Protein AF-0000000084738650 (afdb_homodimer)

Nearest PDB structures (foldseek):
  5vkt-assembly1_A  TM=9.548E-01  e=1.924E-40  Sorghum bicolor
  5z0c-assembly1_A-2  TM=9.640E-01  e=1.536E-39  Persicaria minor
  7cgu-assembly1_A  TM=9.334E-01  e=1.567E-38  Atropa belladonna
  8b27-assembly1_A  TM=9.429E-01  e=5.865E-33  Catharanthus roseus
  6z42-assembly1_D  TM=9.129E-01  e=6.484E-31  Halomonas elongata DSM 2581

pLDDT: mean 96.67, std 4.96, range [41.41, 98.94]

Sequence (696 aa):
MSEETFSAYVCHAKSQPLEKSEVNFCTWDENMVQMDIICCGVCGTDLHTIDEGWGPTEFPCVVGHEIIGKVTKVGSNVKKIKVGDRCGVGCQSASCHECDYCKKGMENLCSVHAVWSFNDRYENATKDKTYGGFAEKWRGPQDFVVKIPDNFSSEVAASFLCGGVTTFTPLKRYNVSKGDKVAVLGLGGLGHFGVQWAKAMGAEVIAFDVIPDKVEDAKKLGCDGYVLMQKEEEIEPHLNSFTHILATKIVNKCWPTYLNMLKKNGIFILCDIPEVPLSGLSAFTMAGKQLTIASSFIGSPSDIQECLDFASEHNVRTWVNTFPMEKINEAIQFVREAKPRYRAVVMNMSEETFSAYVCHAKSQPLEKSEVNFCTWDENMVQMDIICCGVCGTDLHTIDEGWGPTEFPCVVGHEIIGKVTKVGSNVKKIKVGDRCGVGCQSASCHECDYCKKGMENLCSVHAVWSFNDRYENATKDKTYGGFAEKWRGPQDFVVKIPDNFSSEVAASFLCGGVTTFTPLKRYNVSKGDKVAVLGLGGLGHFGVQWAKAMGAEVIAFDVIPDKVEDAKKLGCDGYVLMQKEEEIEPHLNSFTHILATKIVNKCWPTYLNMLKKNGIFILCDIPEVPLSGLSAFTMAGKQLTIASSFIGSPSDIQECLDFASEHNVRTWVNTFPMEKINEAIQFVREAKPRYRAVVMN

InterPro domains:
  IPR002328 Alcohol dehydrogenase, zinc-type, conserved site [PS00059] (64-78)
  IPR011032 GroES-like superfamily [SSF50129] (8-179)
  IPR013149 Alcohol dehydrogenase-like, C-terminal [PF00107] (189-312)
  IPR013154 Alcohol dehydrogenase-like, N-terminal [PF08240] (31-150)
  IPR029752 D-isomer specific 2-hydroxyacid dehydrogenase, NAD-binding domain conserved site 1 [PS00065] (182-209)
  IPR036291 NAD(P)-binding domain superfamily [SSF51735] (153-316)
  IPR047109 Cinnamyl alcohol dehydrogenase-like [PTHR42683] (13-346)
  IPR047109 Cinnamyl alcohol dehydrogenase-like [cd05283] (8-346)

Radius of gyration: 29.03 Å; Cα contacts (8 Å, |Δi|>4): 1743; chains: 2; bounding box: 56×96×61 Å

Foldseek 3Di:
DPPFKFWFFWQADAPDGTDIDIDGADDDDLQKWKWFWFWFWDDVVQNCQSHQLVHDFDPRKADTFLTWGATQDHGPPHDPDDGGFIKTAGQFFDADCPDPCNVVLFRLPHPPDGATQMSAFDPDPVRHGHHHHLTRMHMGGPQRMAGFDPVDDSQWLRLLRFLLLQLQVVCVVVQQAAPFEEEEEDPAQNRLNNLLNSVLRRYAYEYEDQDPVCQVVSVVSPHPYYAHPVDVVRLVVQFQPGQEYEYQDDDQVCQVSVLRNHHQQHEYEDSHDDSDDHDDHDPVSCVVSVYYYHYTRRGGSVSSNVSNVSCVVRVPTADEDEAASVCVSVQNVCVVVRPDSYIYMHGD/DPPFKFWFFWQADAPDGTDIDIDGADDDDLQKWKWFWFWFWDDVVQNCQSHVLVHDFDPRKADTFLTWGATQDHGPPHDPDDGGFIKTAGQFFDADCPDPCNVVLFRLPHPPDGATQMSAFDPDPVRHGHHHHLTRMHMGGPQRMAGFDPVDDSQWLRLLRFLLLQLQVVCVVVQQAAPFEEEEEDPAQNRLNNLLNSVLRRYAYEYEDQDDVCQVVSVVSPHPYYAHPVDVVRLVVQFQPGQEYEYQDDDQVCQVSVLRSHHQQHEYEDSHDDSDDHDDHDPVSCVVSVYYYHYTRRGGSVSSNVSNVSCVVRVPTADEDEAASVCVSVQNVCVVVRPDSYIYMHGD

Structure (mmCIF, N/CA/C/O backbone):
data_AF-0000000084738650-model_v1
#
loop_
_entity.id
_entity.type
_entity.pdbx_description
1 polymer 'NAD-and Zn-dependent alcohol dehydrogenase'
#
loop_
_atom_site.group_PDB
_atom_site.id
_atom_site.type_symbol
_atom_site.label_atom_id
_atom_site.label_alt_id
_atom_site.label_comp_id
_atom_site.label_asym_id
_atom_site.label_entity_id
_atom_site.label_seq_id
_atom_site.pdbx_PDB_ins_code
_atom_site.Cartn_x
_atom_site.Cartn_y
_atom_site.Cartn_z
_atom_site.occupancy
_atom_site.B_iso_or_equiv
_atom_site.auth_seq_id
_atom_site.auth_comp_id
_atom_site.auth_asym_id
_atom_site.auth_atom_id
_atom_site.pdbx_PDB_model_num
ATOM 1 N N . MET A 1 1 ? 4.781 47.75 21.375 1 41.91 1 MET A N 1
ATOM 2 C CA . MET A 1 1 ? 5.312 46.5 20.891 1 41.91 1 MET A CA 1
ATOM 3 C C . MET A 1 1 ? 6.074 46.688 19.578 1 41.91 1 MET A C 1
ATOM 5 O O . MET A 1 1 ? 5.605 47.406 18.688 1 41.91 1 MET A O 1
ATOM 9 N N . SER A 1 2 ? 7.336 46.531 19.516 1 50.53 2 SER A N 1
ATOM 10 C CA . SER A 1 2 ? 8.109 46.75 18.297 1 50.53 2 SER A CA 1
ATOM 11 C C . SER A 1 2 ? 7.48 46.031 17.109 1 50.53 2 SER A C 1
ATOM 13 O O . SER A 1 2 ? 6.809 45 17.281 1 50.53 2 SER A O 1
ATOM 15 N N . GLU A 1 3 ? 7.289 46.812 15.961 1 65.69 3 GLU A N 1
ATOM 16 C CA . GLU A 1 3 ? 6.629 46.406 14.711 1 65.69 3 GLU A CA 1
ATOM 17 C C . GLU A 1 3 ? 7.121 45.062 14.219 1 65.69 3 GLU A C 1
ATOM 19 O O . GLU A 1 3 ? 6.59 44.531 13.242 1 65.69 3 GLU A O 1
ATOM 24 N N . GLU A 1 4 ? 7.984 44.469 15.242 1 87.06 4 GLU A N 1
ATOM 25 C CA . GLU A 1 4 ? 8.57 43.219 14.734 1 87.06 4 GLU A CA 1
ATOM 26 C C . GLU A 1 4 ? 8.258 42.062 15.656 1 87.06 4 GLU A C 1
ATOM 28 O O . GLU A 1 4 ? 8.828 40.969 15.508 1 87.06 4 GLU A O 1
ATOM 33 N N . THR A 1 5 ? 7.367 42.281 16.688 1 94.62 5 THR A N 1
ATOM 34 C CA . THR A 1 5 ? 7 41.188 17.578 1 94.62 5 THR A CA 1
ATOM 35 C C . THR A 1 5 ? 5.484 41.031 17.641 1 94.62 5 THR A C 1
ATOM 37 O O . THR A 1 5 ? 4.742 41.906 17.188 1 94.62 5 THR A O 1
ATOM 40 N N . PHE A 1 6 ? 5.043 39.969 18.156 1 96.62 6 PHE A N 1
ATOM 41 C CA . PHE A 1 6 ? 3.635 39.688 18.406 1 96.62 6 PHE A CA 1
ATOM 42 C C . PHE A 1 6 ? 3.484 38.688 19.562 1 96.62 6 PHE A C 1
ATOM 44 O O . PHE A 1 6 ? 4.445 38 19.922 1 96.62 6 PHE A O 1
ATOM 51 N N . SER A 1 7 ? 2.268 38.656 20.109 1 97.81 7 SER A N 1
ATOM 52 C CA . SER A 1 7 ? 1.991 37.75 21.219 1 97.81 7 SER A CA 1
ATOM 53 C C . SER A 1 7 ? 1.687 36.344 20.719 1 97.81 7 SER A C 1
ATOM 55 O O . SER A 1 7 ? 0.981 36.188 19.719 1 97.81 7 SER A O 1
ATOM 57 N N . ALA A 1 8 ? 2.232 35.312 21.391 1 98.62 8 ALA A N 1
ATOM 58 C CA . ALA A 1 8 ? 1.995 33.906 21.094 1 98.62 8 ALA A CA 1
ATOM 59 C C . ALA A 1 8 ? 1.975 33.062 22.375 1 98.62 8 ALA A C 1
ATOM 61 O O . ALA A 1 8 ? 2.396 33.531 23.438 1 98.62 8 ALA A O 1
ATOM 62 N N . TYR A 1 9 ? 1.372 31.969 22.328 1 98.81 9 TYR A N 1
ATOM 63 C CA . TYR A 1 9 ? 1.448 30.984 23.391 1 98.81 9 TYR A CA 1
ATOM 64 C C . TYR A 1 9 ? 2.562 29.984 23.141 1 98.81 9 TYR A C 1
ATOM 66 O O . TYR A 1 9 ? 2.467 29.172 22.219 1 98.81 9 TYR A O 1
ATOM 74 N N . VAL A 1 10 ? 3.57 30.016 24 1 98.56 10 VAL A N 1
ATOM 75 C CA . VAL A 1 10 ? 4.84 29.344 23.75 1 98.56 10 VAL A CA 1
ATOM 76 C C . VAL A 1 10 ? 5 28.156 24.688 1 98.56 10 VAL A C 1
ATOM 78 O O . VAL A 1 10 ? 4.719 28.266 25.891 1 98.56 10 VAL A O 1
ATOM 81 N N . CYS A 1 11 ? 5.309 27.016 24.094 1 98.25 11 CYS A N 1
ATOM 82 C CA . CYS A 1 11 ? 5.777 25.875 24.891 1 98.25 11 CYS A CA 1
ATOM 83 C C . CYS A 1 11 ? 7.273 25.969 25.141 1 98.25 11 CYS A C 1
ATOM 85 O O . CYS A 1 11 ? 8.07 25.906 24.203 1 98.25 11 CYS A O 1
ATOM 87 N N . HIS A 1 12 ? 7.711 26.016 26.406 1 97.56 12 HIS A N 1
ATOM 88 C CA . HIS A 1 12 ? 9.102 26.312 26.719 1 97.56 12 HIS A CA 1
ATOM 89 C C . HIS A 1 12 ? 9.898 25.031 26.953 1 97.56 12 HIS A C 1
ATOM 91 O O . HIS A 1 12 ? 11.125 25.031 26.875 1 97.56 12 HIS A O 1
ATOM 97 N N . ALA A 1 13 ? 9.164 23.969 27.344 1 97.25 13 ALA A N 1
ATOM 98 C CA . ALA A 1 13 ? 9.797 22.688 27.609 1 97.25 13 ALA A CA 1
ATOM 99 C C . ALA A 1 13 ? 8.805 21.531 27.453 1 97.25 13 ALA A C 1
ATOM 101 O O . ALA A 1 13 ? 7.59 21.766 27.375 1 97.25 13 ALA A O 1
ATOM 102 N N . LYS A 1 14 ? 9.375 20.391 27.422 1 97 14 LYS A N 1
ATOM 103 C CA . LYS A 1 14 ? 8.586 19.188 27.172 1 97 14 LYS A CA 1
ATOM 104 C C . LYS A 1 14 ? 7.422 19.094 28.156 1 97 14 LYS A C 1
ATOM 106 O O . LYS A 1 14 ? 7.613 19.188 29.375 1 97 14 LYS A O 1
ATOM 111 N N . SER A 1 15 ? 6.258 18.953 27.656 1 96.44 15 SER A N 1
ATOM 112 C CA . SER A 1 15 ? 5.027 18.641 28.375 1 96.44 15 SER A CA 1
ATOM 113 C C . SER A 1 15 ? 4.66 19.75 29.344 1 96.44 15 SER A C 1
ATOM 115 O O . SER A 1 15 ? 3.928 19.531 30.312 1 96.44 15 SER A O 1
ATOM 117 N N . GLN A 1 16 ? 5.18 20.969 29.172 1 96.81 16 GLN A N 1
ATOM 118 C CA . GLN A 1 16 ? 4.824 22.125 30 1 96.81 16 GLN A CA 1
ATOM 119 C C . GLN A 1 16 ? 3.666 22.906 29.391 1 96.81 16 GLN A C 1
ATOM 121 O O . GLN A 1 16 ? 3.488 22.906 28.172 1 96.81 16 GLN A O 1
ATOM 126 N N . PRO A 1 17 ? 2.91 23.531 30.234 1 97.69 17 PRO A N 1
ATOM 127 C CA . PRO A 1 17 ? 1.842 24.375 29.703 1 97.69 17 PRO A CA 1
ATOM 128 C C . PRO A 1 17 ? 2.373 25.531 28.844 1 97.69 17 PRO A C 1
ATOM 130 O O . PRO A 1 17 ? 3.49 26 29.062 1 97.69 17 PRO A O 1
ATOM 133 N N . LEU A 1 18 ? 1.561 25.922 27.938 1 98.62 18 LEU A N 1
ATOM 134 C CA . LEU A 1 18 ? 1.932 27.062 27.109 1 98.62 18 LEU A CA 1
ATOM 135 C C . LEU A 1 18 ? 1.771 28.375 27.859 1 98.62 18 LEU A C 1
ATOM 137 O O . LEU A 1 18 ? 0.822 28.531 28.641 1 98.62 18 LEU A O 1
ATOM 141 N N . GLU A 1 19 ? 2.662 29.266 27.625 1 98.5 19 GLU A N 1
ATOM 142 C CA . GLU A 1 19 ? 2.639 30.578 28.266 1 98.5 19 GLU A CA 1
ATOM 143 C C . GLU A 1 19 ? 2.652 31.703 27.234 1 98.5 19 GLU A C 1
ATOM 145 O O . GLU A 1 19 ? 3.361 31.625 26.219 1 98.5 19 GLU A O 1
ATOM 150 N N . LYS A 1 20 ? 1.871 32.719 27.5 1 98.06 20 LYS A N 1
ATOM 151 C CA . LYS A 1 20 ? 1.857 33.875 26.609 1 98.06 20 LYS A CA 1
ATOM 152 C C . LYS A 1 20 ? 3.195 34.594 26.641 1 98.06 20 LYS A C 1
ATOM 154 O O . LYS A 1 20 ? 3.719 34.906 27.719 1 98.06 20 LYS A O 1
ATOM 159 N N . SER A 1 21 ? 3.748 34.812 25.531 1 97.12 21 SER A N 1
ATOM 160 C CA . SER A 1 21 ? 5.023 35.5 25.391 1 97.12 21 SER A CA 1
ATOM 161 C C . SER A 1 21 ? 5.09 36.281 24.078 1 97.12 21 SER A C 1
ATOM 163 O O . SER A 1 21 ? 4.312 36.031 23.156 1 97.12 21 SER A O 1
ATOM 165 N N . GLU A 1 22 ? 5.996 37.25 24.094 1 97.19 22 GLU A N 1
ATOM 166 C CA . GLU A 1 22 ? 6.273 37.969 22.844 1 97.19 22 GLU A CA 1
ATOM 167 C C . GLU A 1 22 ? 7.332 37.219 22.016 1 97.19 22 GLU A C 1
ATOM 169 O O . GLU A 1 22 ? 8.344 36.781 22.547 1 97.19 22 GLU A O 1
ATOM 174 N N . VAL A 1 23 ? 7.043 37.062 20.75 1 96.69 23 VAL A N 1
ATOM 175 C CA . VAL A 1 23 ? 8 36.438 19.859 1 96.69 23 VAL A CA 1
ATOM 176 C C . VAL A 1 23 ? 8.234 37.312 18.625 1 96.69 23 VAL A C 1
ATOM 178 O O . VAL A 1 23 ? 7.449 38.25 18.359 1 96.69 23 VAL A O 1
ATOM 181 N N . ASN A 1 24 ? 9.344 37.062 17.906 1 95.06 24 ASN A N 1
ATOM 182 C CA . ASN A 1 24 ? 9.68 37.844 16.719 1 95.06 24 ASN A CA 1
ATOM 183 C C . ASN A 1 24 ? 9.016 37.281 15.469 1 95.06 24 ASN A C 1
ATOM 185 O O . ASN A 1 24 ? 8.891 36.062 15.32 1 95.06 24 ASN A O 1
ATOM 189 N N . PHE A 1 25 ? 8.672 38.219 14.609 1 95.81 25 PHE A N 1
ATOM 190 C CA . PHE A 1 25 ? 8.312 37.781 13.266 1 95.81 25 PHE A CA 1
ATOM 191 C C . PHE A 1 25 ? 9.523 37.188 12.547 1 95.81 25 PHE A C 1
ATOM 193 O O . PHE A 1 25 ? 10.664 37.562 12.812 1 95.81 25 PHE A O 1
ATOM 200 N N . CYS A 1 26 ? 9.258 36.219 11.641 1 95.5 26 CYS A N 1
ATOM 201 C CA . CYS A 1 26 ? 10.32 35.844 10.703 1 95.5 26 CYS A CA 1
ATOM 202 C C . CYS A 1 26 ? 10.664 37.031 9.797 1 95.5 26 CYS A C 1
ATOM 204 O O . CYS A 1 26 ? 9.867 37.969 9.641 1 95.5 26 CYS A O 1
ATOM 206 N N . THR A 1 27 ? 11.836 36.969 9.211 1 96.5 27 THR A N 1
ATOM 207 C CA . THR A 1 27 ? 12.312 38.062 8.336 1 96.5 27 THR A CA 1
ATOM 208 C C . THR A 1 27 ? 11.375 38.25 7.148 1 96.5 27 THR A C 1
ATOM 210 O O . THR A 1 27 ? 11 37.25 6.488 1 96.5 27 THR A O 1
ATOM 213 N N . TRP A 1 28 ? 11.023 39.5 6.891 1 95.88 28 TRP A N 1
ATOM 214 C CA . TRP A 1 28 ? 10.094 39.844 5.812 1 95.88 28 TRP A CA 1
ATOM 215 C C . TRP A 1 28 ? 10.75 39.625 4.449 1 95.88 28 TRP A C 1
ATOM 217 O O . TRP A 1 28 ? 11.945 39.875 4.281 1 95.88 28 TRP A O 1
ATOM 227 N N . ASP A 1 29 ? 10.008 39.094 3.605 1 94 29 ASP A N 1
ATOM 228 C CA . ASP A 1 29 ? 10.328 38.938 2.189 1 94 29 ASP A CA 1
ATOM 229 C C . ASP A 1 29 ? 9.148 39.375 1.312 1 94 29 ASP A C 1
ATOM 231 O O . ASP A 1 29 ? 7.992 39.156 1.673 1 94 29 ASP A O 1
ATOM 235 N N . GLU A 1 30 ? 9.422 39.969 0.145 1 97.56 30 GLU A N 1
ATOM 236 C CA . GLU A 1 30 ? 8.391 40.531 -0.705 1 97.56 30 GLU A CA 1
ATOM 237 C C . GLU A 1 30 ? 7.492 39.469 -1.305 1 97.56 30 GLU A C 1
ATOM 239 O O . GLU A 1 30 ? 6.512 39.781 -1.986 1 97.56 30 GLU A O 1
ATOM 244 N N . ASN A 1 31 ? 7.723 38.219 -1.034 1 97.75 31 ASN A N 1
ATOM 245 C CA . ASN A 1 31 ? 6.859 37.125 -1.455 1 97.75 31 ASN A CA 1
ATOM 246 C C . ASN A 1 31 ? 5.961 36.656 -0.317 1 97.75 31 ASN A C 1
ATOM 248 O O . ASN A 1 31 ? 5.27 35.625 -0.447 1 97.75 31 ASN A O 1
ATOM 252 N N . MET A 1 32 ? 5.898 37.375 0.759 1 97.94 32 MET A N 1
ATOM 253 C CA . MET A 1 32 ? 5.23 36.906 1.969 1 97.94 32 MET A CA 1
ATOM 254 C C . MET A 1 32 ? 3.922 37.656 2.197 1 97.94 32 MET A C 1
ATOM 256 O O . MET A 1 32 ? 3.695 38.719 1.609 1 97.94 32 MET A O 1
ATOM 260 N N . VAL A 1 33 ? 3.158 37.031 3.033 1 98.19 33 VAL A N 1
ATOM 261 C CA . VAL A 1 33 ? 1.929 37.625 3.561 1 98.19 33 VAL A CA 1
ATOM 262 C C . VAL A 1 33 ? 1.973 37.625 5.086 1 98.19 33 VAL A C 1
ATOM 264 O O . VAL A 1 33 ? 2.664 36.812 5.699 1 98.19 33 VAL A O 1
ATOM 267 N N . GLN A 1 34 ? 1.316 38.594 5.641 1 98.12 34 GLN A N 1
ATOM 268 C CA . GLN A 1 34 ? 1.097 38.688 7.078 1 98.12 34 GLN A CA 1
ATOM 269 C C . GLN A 1 34 ? -0.392 38.656 7.41 1 98.12 34 GLN A C 1
ATOM 271 O O . GLN A 1 34 ? -1.202 39.219 6.672 1 98.12 34 GLN A O 1
ATOM 276 N N . MET A 1 35 ? -0.714 38.031 8.477 1 98.19 35 MET A N 1
ATOM 277 C CA . MET A 1 35 ? -2.119 37.875 8.852 1 98.19 35 MET A CA 1
ATOM 278 C C . MET A 1 35 ? -2.311 38.125 10.344 1 98.19 35 MET A C 1
ATOM 280 O O . MET A 1 35 ? -1.428 37.844 11.148 1 98.19 35 MET A O 1
ATOM 284 N N . ASP A 1 36 ? -3.508 38.688 10.648 1 98.81 36 ASP A N 1
ATOM 285 C CA . ASP A 1 36 ? -4.035 38.562 12.008 1 98.81 36 ASP A CA 1
ATOM 286 C C . ASP A 1 36 ? -4.801 37.25 12.18 1 98.81 36 ASP A C 1
ATOM 288 O O . ASP A 1 36 ? -5.797 37 11.492 1 98.81 36 ASP A O 1
ATOM 292 N N . ILE A 1 37 ? -4.324 36.438 13.086 1 98.88 37 ILE A N 1
ATOM 293 C CA . ILE A 1 37 ? -4.941 35.125 13.266 1 98.88 37 ILE A CA 1
ATOM 294 C C . ILE A 1 37 ? -6.336 35.281 13.875 1 98.88 37 ILE A C 1
ATOM 296 O O . ILE A 1 37 ? -6.504 35.969 14.875 1 98.88 37 ILE A O 1
ATOM 300 N N . ILE A 1 38 ? -7.277 34.656 13.211 1 98.88 38 ILE A N 1
ATOM 301 C CA . ILE A 1 38 ? -8.648 34.625 13.703 1 98.88 38 ILE A CA 1
ATOM 302 C C . ILE A 1 38 ? -8.812 33.406 14.641 1 98.88 38 ILE A C 1
ATOM 304 O O . ILE A 1 38 ? -9.367 33.562 15.734 1 98.88 38 ILE A O 1
ATOM 308 N N . CYS A 1 39 ? -8.352 32.281 14.203 1 98.81 39 CYS A N 1
ATOM 309 C CA . CYS A 1 39 ? -8.445 31.062 15 1 98.81 39 CYS A CA 1
ATOM 310 C C . CYS A 1 39 ? -7.438 30.016 14.516 1 98.81 39 CYS A C 1
ATOM 312 O O . CYS A 1 39 ? -6.789 30.203 13.484 1 98.81 39 CYS A O 1
ATOM 314 N N . CYS A 1 40 ? -7.254 29 15.305 1 98.88 40 CYS A N 1
ATOM 315 C CA . CYS A 1 40 ? -6.371 27.875 14.992 1 98.88 40 CYS A CA 1
ATOM 316 C C . CYS A 1 40 ? -6.902 26.578 15.594 1 98.88 40 CYS A C 1
ATOM 318 O O . CYS A 1 40 ? -7.285 26.547 16.766 1 98.88 40 CYS A O 1
ATOM 320 N N . GLY A 1 41 ? -6.914 25.562 14.734 1 98.38 41 GLY A N 1
ATOM 321 C CA . GLY A 1 41 ? -7.316 24.266 15.25 1 98.38 41 GLY A CA 1
ATOM 322 C C . GLY A 1 41 ? -6.285 23.656 16.188 1 98.38 41 GLY A C 1
ATOM 323 O O . GLY A 1 41 ? -5.094 23.953 16.078 1 98.38 41 GLY A O 1
ATOM 324 N N . VAL A 1 42 ? -6.75 22.828 17.125 1 97.88 42 VAL A N 1
ATOM 325 C CA . VAL A 1 42 ? -5.895 22.031 18 1 97.88 42 VAL A CA 1
ATOM 326 C C . VAL A 1 42 ? -5.906 20.578 17.547 1 97.88 42 VAL A C 1
ATOM 328 O O . VAL A 1 42 ? -6.965 19.938 17.516 1 97.88 42 VAL A O 1
ATOM 331 N N . CYS A 1 43 ? -4.781 20.047 17.203 1 94.88 43 CYS A N 1
ATOM 332 C CA . CYS A 1 43 ? -4.66 18.719 16.609 1 94.88 43 CYS A CA 1
ATOM 333 C C . CYS A 1 43 ? -3.744 17.828 17.438 1 94.88 43 CYS A C 1
ATOM 335 O O . CYS A 1 43 ? -2.963 18.328 18.25 1 94.88 43 CYS A O 1
ATOM 337 N N . GLY A 1 44 ? -3.904 16.5 17.281 1 92.44 44 GLY A N 1
ATOM 338 C CA . GLY A 1 44 ? -3 15.562 17.938 1 92.44 44 GLY A CA 1
ATOM 339 C C . GLY A 1 44 ? -1.539 15.836 17.625 1 92.44 44 GLY A C 1
ATOM 340 O O . GLY A 1 44 ? -0.673 15.625 18.484 1 92.44 44 GLY A O 1
ATOM 341 N N . THR A 1 45 ? -1.256 16.297 16.469 1 92.81 45 THR A N 1
ATOM 342 C CA . THR A 1 45 ? 0.102 16.656 16.078 1 92.81 45 THR A CA 1
ATOM 343 C C . THR A 1 45 ? 0.687 17.703 17.031 1 92.81 45 THR A C 1
ATOM 345 O O . THR A 1 45 ? 1.876 17.656 17.344 1 92.81 45 THR A O 1
ATOM 348 N N . ASP A 1 46 ? -0.09 18.641 17.453 1 96.44 46 ASP A N 1
ATOM 349 C CA . ASP A 1 46 ? 0.364 19.625 18.422 1 96.44 46 ASP A CA 1
ATOM 350 C C . ASP A 1 46 ? 0.817 18.969 19.719 1 96.44 46 ASP A C 1
ATOM 352 O O . ASP A 1 46 ? 1.879 19.297 20.25 1 96.44 46 ASP A O 1
ATOM 356 N N . LEU A 1 47 ? 0.014 18.016 20.156 1 94.94 47 LEU A N 1
ATOM 357 C CA . LEU A 1 47 ? 0.301 17.312 21.406 1 94.94 47 LEU A CA 1
ATOM 358 C C . LEU A 1 47 ? 1.568 16.469 21.281 1 94.94 47 LEU A C 1
ATOM 360 O O . LEU A 1 47 ? 2.395 16.453 22.188 1 94.94 47 LEU A O 1
ATOM 364 N N . HIS A 1 48 ? 1.638 15.789 20.156 1 92.38 48 HIS A N 1
ATOM 365 C CA . HIS A 1 48 ? 2.836 14.984 19.922 1 92.38 48 HIS A CA 1
ATOM 366 C C . HIS A 1 48 ? 4.09 15.852 19.953 1 92.38 48 HIS A C 1
ATOM 368 O O . HIS A 1 48 ? 5.137 15.422 20.438 1 92.38 48 HIS A O 1
ATOM 374 N N . THR A 1 49 ? 4.02 17.078 19.438 1 94.44 49 THR A N 1
ATOM 375 C CA . THR A 1 49 ? 5.16 17.984 19.438 1 94.44 49 THR A CA 1
ATOM 376 C C . THR A 1 49 ? 5.441 18.516 20.828 1 94.44 49 THR A C 1
ATOM 378 O O . THR A 1 49 ? 6.586 18.5 21.281 1 94.44 49 THR A O 1
ATOM 381 N N . ILE A 1 50 ? 4.406 18.844 21.531 1 96.81 50 ILE A N 1
ATOM 382 C CA . ILE A 1 50 ? 4.539 19.359 22.906 1 96.81 50 ILE A CA 1
ATOM 383 C C . ILE A 1 50 ? 5.184 18.281 23.781 1 96.81 50 ILE A C 1
ATOM 385 O O . ILE A 1 50 ? 6.055 18.594 24.609 1 96.81 50 ILE A O 1
ATOM 389 N N . ASP A 1 51 ? 4.871 17.047 23.469 1 95.62 51 ASP A N 1
ATOM 390 C CA . ASP A 1 51 ? 5.27 15.945 24.344 1 95.62 51 ASP A CA 1
ATOM 391 C C . ASP A 1 51 ? 6.469 15.195 23.766 1 95.62 51 ASP A C 1
ATOM 393 O O . ASP A 1 51 ? 6.922 14.203 24.344 1 95.62 51 ASP A O 1
ATOM 397 N N . GLU A 1 52 ? 6.992 15.609 22.625 1 94.06 52 GLU A N 1
ATOM 398 C CA . GLU A 1 52 ? 8.102 14.969 21.922 1 94.06 52 GLU A CA 1
ATOM 399 C C . GLU A 1 52 ? 7.797 13.5 21.641 1 94.06 52 GLU A C 1
ATOM 401 O O . GLU A 1 52 ? 8.648 12.633 21.844 1 94.06 52 GLU A O 1
ATOM 406 N N . GLY A 1 53 ? 6.602 13.312 21.219 1 87.12 53 GLY A N 1
ATOM 407 C CA . GLY A 1 53 ? 6.152 11.953 20.953 1 87.12 53 GLY A CA 1
ATOM 408 C C . GLY A 1 53 ? 6.742 11.375 19.672 1 87.12 53 GLY A C 1
ATOM 409 O O . GLY A 1 53 ? 6.852 10.156 19.531 1 87.12 53 GLY A O 1
ATOM 410 N N . TRP A 1 54 ? 7.105 12.148 18.672 1 84.44 54 TRP A N 1
ATOM 411 C CA . TRP A 1 54 ? 7.629 11.68 17.391 1 84.44 54 TRP A CA 1
ATOM 412 C C . TRP A 1 54 ? 9.117 12.008 17.266 1 84.44 54 TRP A C 1
ATOM 414 O O . TRP A 1 54 ? 9.711 11.781 16.219 1 84.44 54 TRP A O 1
ATOM 424 N N . GLY A 1 55 ? 9.664 12.602 18.328 1 85.56 55 GLY A N 1
ATOM 425 C CA . GLY A 1 55 ? 11.047 13.055 18.328 1 85.56 55 GLY A CA 1
ATOM 426 C C . GLY A 1 55 ? 11.258 14.344 19.109 1 85.56 55 GLY A C 1
ATOM 427 O O . GLY A 1 55 ? 10.32 14.875 19.703 1 85.56 55 GLY A O 1
ATOM 428 N N . PRO A 1 56 ? 12.422 14.82 19.078 1 93.25 56 PRO A N 1
ATOM 429 C CA . PRO A 1 56 ? 12.719 16 19.875 1 93.25 56 PRO A CA 1
ATOM 430 C C . PRO A 1 56 ? 12.094 17.281 19.312 1 93.25 56 PRO A C 1
ATOM 432 O O . PRO A 1 56 ? 11.984 17.422 18.094 1 93.25 56 PRO A O 1
ATOM 435 N N . THR A 1 57 ? 11.672 18.188 20.156 1 96.38 57 THR A N 1
ATOM 436 C CA . THR A 1 57 ? 11.164 19.5 19.812 1 96.38 57 THR A CA 1
ATOM 437 C C . THR A 1 57 ? 12.211 20.578 20.109 1 96.38 57 THR A C 1
ATOM 439 O O . THR A 1 57 ? 12.875 20.547 21.141 1 96.38 57 THR A O 1
ATOM 442 N N . GLU A 1 58 ? 12.367 21.516 19.219 1 97 58 GLU A N 1
ATOM 443 C CA . GLU A 1 58 ? 13.234 22.672 19.453 1 97 58 GLU A CA 1
ATOM 444 C C . GLU A 1 58 ? 12.523 23.734 20.266 1 97 58 GLU A C 1
ATOM 446 O O . GLU A 1 58 ? 11.953 24.688 19.719 1 97 58 GLU A O 1
ATOM 451 N N . PHE A 1 59 ? 12.656 23.609 21.562 1 96.31 59 PHE A N 1
ATOM 452 C CA . PHE A 1 59 ? 12.047 24.609 22.422 1 96.31 59 PHE A CA 1
ATOM 453 C C . PHE A 1 59 ? 12.867 25.906 22.438 1 96.31 59 PHE A C 1
ATOM 455 O O . PHE A 1 59 ? 14.086 25.859 22.266 1 96.31 59 PHE A O 1
ATOM 462 N N . PRO A 1 60 ? 12.234 27.141 22.703 1 96.75 60 PRO A N 1
ATOM 463 C CA . PRO A 1 60 ? 10.789 27.359 22.797 1 96.75 60 PRO A CA 1
ATOM 464 C C . PRO A 1 60 ? 10.086 27.172 21.453 1 96.75 60 PRO A C 1
ATOM 466 O O . PRO A 1 60 ? 10.672 27.453 20.406 1 96.75 60 PRO A O 1
ATOM 469 N N . CYS A 1 61 ? 8.852 26.672 21.484 1 97.69 61 CYS A N 1
ATOM 470 C CA . CYS A 1 61 ? 8.094 26.344 20.281 1 97.69 61 CYS A CA 1
ATOM 471 C C . CYS A 1 61 ? 6.684 26.906 20.359 1 97.69 61 CYS A C 1
ATOM 473 O O . CYS A 1 61 ? 6.039 26.844 21.406 1 97.69 61 CYS A O 1
ATOM 475 N N . VAL A 1 62 ? 6.195 27.516 19.281 1 98.38 62 VAL A N 1
ATOM 476 C CA . VAL A 1 62 ? 4.793 27.891 19.141 1 98.38 62 VAL A CA 1
ATOM 477 C C . VAL A 1 62 ? 4.09 26.891 18.219 1 98.38 62 VAL A C 1
ATOM 479 O O . VAL A 1 62 ? 4.242 26.953 17 1 98.38 62 VAL A O 1
ATOM 482 N N . VAL A 1 63 ? 3.295 26 18.766 1 98.19 63 VAL A N 1
ATOM 483 C CA . VAL A 1 63 ? 2.619 24.984 17.969 1 98.19 63 VAL A CA 1
ATOM 484 C C . VAL A 1 63 ? 1.331 25.547 17.391 1 98.19 63 VAL A C 1
ATOM 486 O O . VAL A 1 63 ? 1.099 26.766 17.438 1 98.19 63 VAL A O 1
ATOM 489 N N . GLY A 1 64 ? 0.565 24.719 16.672 1 98.44 64 GLY A N 1
ATOM 490 C CA . GLY A 1 64 ? -0.629 25.109 15.938 1 98.44 64 GLY A CA 1
ATOM 491 C C . GLY A 1 64 ? -0.419 25.172 14.438 1 98.44 64 GLY A C 1
ATOM 492 O O . GLY A 1 64 ? 0.285 26.047 13.938 1 98.44 64 GLY A O 1
ATOM 493 N N . HIS A 1 65 ? -1.062 24.266 13.703 1 98.44 65 HIS A N 1
ATOM 494 C CA . HIS A 1 65 ? -0.78 24.219 12.273 1 98.44 65 HIS A CA 1
ATOM 495 C C . HIS A 1 65 ? -2.064 24.281 11.461 1 98.44 65 HIS A C 1
ATOM 497 O O . HIS A 1 65 ? -2.076 23.938 10.281 1 98.44 65 HIS A O 1
ATOM 503 N N . GLU A 1 66 ? -3.127 24.594 12.062 1 98.62 66 GLU A N 1
ATOM 504 C CA . GLU A 1 66 ? -4.406 24.812 11.398 1 98.62 66 GLU A CA 1
ATOM 505 C C . GLU A 1 66 ? -4.844 26.281 11.516 1 98.62 66 GLU A C 1
ATOM 507 O O . GLU A 1 66 ? -5.832 26.578 12.18 1 98.62 66 GLU A O 1
ATOM 512 N N . ILE A 1 67 ? -4.242 27.156 10.797 1 98.88 67 ILE A N 1
ATOM 513 C CA . ILE A 1 67 ? -4.281 28.594 11.008 1 98.88 67 ILE A CA 1
ATOM 514 C C . ILE A 1 67 ? -5.293 29.234 10.062 1 98.88 67 ILE A C 1
ATOM 516 O O . ILE A 1 67 ? -5.277 28.953 8.859 1 98.88 67 ILE A O 1
ATOM 520 N N . ILE A 1 68 ? -6.176 30.031 10.57 1 98.88 68 ILE A N 1
ATOM 521 C CA . ILE A 1 68 ? -7.035 30.906 9.781 1 98.88 68 ILE A CA 1
ATOM 522 C C . ILE A 1 68 ? -6.824 32.344 10.203 1 98.88 68 ILE A C 1
ATOM 524 O O . ILE A 1 68 ? -6.785 32.656 11.391 1 98.88 68 ILE A O 1
ATOM 528 N N . GLY A 1 69 ? -6.719 33.219 9.25 1 98.81 69 GLY A N 1
ATOM 529 C CA . GLY A 1 69 ? -6.508 34.625 9.586 1 98.81 69 GLY A CA 1
ATOM 530 C C . GLY A 1 69 ? -6.992 35.562 8.508 1 98.81 69 GLY A C 1
ATOM 531 O O . GLY A 1 69 ? -7.438 35.125 7.441 1 98.81 69 GLY A O 1
ATOM 532 N N . LYS A 1 70 ? -6.918 36.812 8.867 1 98.75 70 LYS A N 1
ATOM 533 C CA . LYS A 1 70 ? -7.168 37.906 7.934 1 98.75 70 LYS A CA 1
ATOM 534 C C . LYS A 1 70 ? -5.867 38.562 7.492 1 98.75 70 LYS A C 1
ATOM 536 O O . LYS A 1 70 ? -5.066 39 8.328 1 98.75 70 LYS A O 1
ATOM 541 N N . VAL A 1 71 ? -5.723 38.656 6.203 1 98.75 71 VAL A N 1
ATOM 542 C CA . VAL A 1 71 ? -4.492 39.188 5.648 1 98.75 71 VAL A CA 1
ATOM 543 C C . VAL A 1 71 ? -4.402 40.688 5.973 1 98.75 71 VAL A C 1
ATOM 545 O O . VAL A 1 71 ? -5.348 41.438 5.734 1 98.75 71 VAL A O 1
ATOM 548 N N . THR A 1 72 ? -3.223 41.125 6.477 1 98.44 72 THR A N 1
ATOM 549 C CA . THR A 1 72 ? -3.049 42.5 6.887 1 98.44 72 THR A CA 1
ATOM 550 C C . THR A 1 72 ? -1.925 43.156 6.094 1 98.44 72 THR A C 1
ATOM 552 O O . THR A 1 72 ? -1.825 44.406 6.059 1 98.44 72 THR A O 1
ATOM 555 N N . LYS A 1 73 ? -1.05 42.406 5.547 1 98 73 LYS A N 1
ATOM 556 C CA . LYS A 1 73 ? 0.082 42.906 4.762 1 98 73 LYS A CA 1
ATOM 557 C C . LYS A 1 73 ? 0.477 41.875 3.688 1 98 73 LYS A C 1
ATOM 559 O O . LYS A 1 73 ? 0.429 40.656 3.918 1 98 73 LYS A O 1
ATOM 564 N N . VAL A 1 74 ? 0.816 42.406 2.494 1 98.44 74 VAL A N 1
ATOM 565 C CA . VAL A 1 74 ? 1.315 41.531 1.42 1 98.44 74 VAL A CA 1
ATOM 566 C C . VAL A 1 74 ? 2.564 42.156 0.803 1 98.44 74 VAL A C 1
ATOM 568 O O . VAL A 1 74 ? 2.672 43.406 0.708 1 98.44 74 VAL A O 1
ATOM 571 N N . GLY A 1 75 ? 3.49 41.312 0.448 1 98.25 75 GLY A N 1
ATOM 572 C CA . GLY A 1 75 ? 4.66 41.781 -0.268 1 98.25 75 GLY A CA 1
ATOM 573 C C . GLY A 1 75 ? 4.355 42.219 -1.692 1 98.25 75 GLY A C 1
ATOM 574 O O . GLY A 1 75 ? 3.312 41.844 -2.242 1 98.25 75 GLY A O 1
ATOM 575 N N . SER A 1 76 ? 5.305 42.875 -2.334 1 98.12 76 SER A N 1
ATOM 576 C CA . SER A 1 76 ? 5.113 43.469 -3.658 1 98.12 76 SER A CA 1
ATOM 577 C C . SER A 1 76 ? 5.004 42.375 -4.727 1 98.12 76 SER A C 1
ATOM 579 O O . SER A 1 76 ? 4.438 42.594 -5.797 1 98.12 76 SER A O 1
ATOM 581 N N . ASN A 1 77 ? 5.496 41.156 -4.438 1 98.06 77 ASN A N 1
ATOM 582 C CA . ASN A 1 77 ? 5.477 40.062 -5.422 1 98.06 77 ASN A CA 1
ATOM 583 C C . ASN A 1 77 ? 4.234 39.219 -5.277 1 98.06 77 ASN A C 1
ATOM 585 O O . ASN A 1 77 ? 4.02 38.281 -6.074 1 98.06 77 ASN A O 1
ATOM 589 N N . VAL A 1 78 ? 3.469 39.469 -4.25 1 98 78 VAL A N 1
ATOM 590 C CA . VAL A 1 78 ? 2.264 38.688 -4.004 1 98 78 VAL A CA 1
ATOM 591 C C . VAL A 1 78 ? 1.153 39.125 -4.953 1 98 78 VAL A C 1
ATOM 593 O O . VAL A 1 78 ? 0.837 40.344 -5.027 1 98 78 VAL A O 1
ATOM 596 N N . LYS A 1 79 ? 0.535 38.156 -5.742 1 93.62 79 LYS A N 1
ATOM 597 C CA . LYS A 1 79 ? -0.406 38.531 -6.789 1 93.62 79 LYS A CA 1
ATOM 598 C C . LYS A 1 79 ? -1.798 37.969 -6.516 1 93.62 79 LYS A C 1
ATOM 600 O O . LYS A 1 79 ? -2.805 38.594 -6.867 1 93.62 79 LYS A O 1
ATOM 605 N N . LYS A 1 80 ? -1.952 36.906 -5.84 1 94.81 80 LYS A N 1
ATOM 606 C CA . LYS A 1 80 ? -3.23 36.219 -5.762 1 94.81 80 LYS A CA 1
ATOM 607 C C . LYS A 1 80 ? -3.914 36.469 -4.422 1 94.81 80 LYS A C 1
ATOM 609 O O . LYS A 1 80 ? -5.047 36.031 -4.203 1 94.81 80 LYS A O 1
ATOM 614 N N . ILE A 1 81 ? -3.287 37.094 -3.496 1 97.94 81 ILE A N 1
ATOM 615 C CA . ILE A 1 81 ? -3.773 37.375 -2.15 1 97.94 81 ILE A CA 1
ATOM 616 C C . ILE A 1 81 ? -3.688 38.875 -1.876 1 97.94 81 ILE A C 1
ATOM 618 O O . ILE A 1 81 ? -2.695 39.531 -2.223 1 97.94 81 ILE A O 1
ATOM 622 N N . LYS A 1 82 ? -4.723 39.438 -1.274 1 98.12 82 LYS A N 1
ATOM 623 C CA . LYS A 1 82 ? -4.719 40.875 -0.951 1 98.12 82 LYS A CA 1
ATOM 624 C C . LYS A 1 82 ? -5.109 41.125 0.505 1 98.12 82 LYS A C 1
ATOM 626 O O . LYS A 1 82 ? -5.707 40.25 1.141 1 98.12 82 LYS A O 1
ATOM 631 N N . VAL A 1 83 ? -4.793 42.25 0.93 1 98.5 83 VAL A N 1
ATOM 632 C CA . VAL A 1 83 ? -5.172 42.688 2.277 1 98.5 83 VAL A CA 1
ATOM 633 C C . VAL A 1 83 ? -6.688 42.562 2.443 1 98.5 83 VAL A C 1
ATOM 635 O O . VAL A 1 83 ? -7.441 43 1.568 1 98.5 83 VAL A O 1
ATOM 638 N N . GLY A 1 84 ? -7.094 41.938 3.512 1 98.38 84 GLY A N 1
ATOM 639 C CA . GLY A 1 84 ? -8.516 41.781 3.771 1 98.38 84 GLY A CA 1
ATOM 640 C C . GLY A 1 84 ? -9.008 40.375 3.496 1 98.38 84 GLY A C 1
ATOM 641 O O . GLY A 1 84 ? -10.062 39.969 3.992 1 98.38 84 GLY A O 1
ATOM 642 N N . ASP A 1 85 ? -8.297 39.656 2.701 1 98.44 85 ASP A N 1
ATOM 643 C CA . ASP A 1 85 ? -8.68 38.281 2.4 1 98.44 85 ASP A CA 1
ATOM 644 C C . ASP A 1 85 ? -8.648 37.406 3.66 1 98.44 85 ASP A C 1
ATOM 646 O O . ASP A 1 85 ? -7.789 37.594 4.523 1 98.44 85 ASP A O 1
ATOM 650 N N . ARG A 1 86 ? -9.602 36.406 3.773 1 98.56 86 ARG A N 1
ATOM 651 C CA . ARG A 1 86 ? -9.539 35.344 4.758 1 98.56 86 ARG A CA 1
ATOM 652 C C . ARG A 1 86 ? -8.773 34.125 4.211 1 98.56 86 ARG A C 1
ATOM 654 O O . ARG A 1 86 ? -9.195 33.531 3.223 1 98.56 86 ARG A O 1
ATOM 661 N N . CYS A 1 87 ? -7.688 33.844 4.848 1 98.69 87 CYS A N 1
ATOM 662 C CA . CYS A 1 87 ? -6.805 32.812 4.336 1 98.69 87 CYS A CA 1
ATOM 663 C C . CYS A 1 87 ? -6.41 31.828 5.438 1 98.69 87 CYS A C 1
ATOM 665 O O . CYS A 1 87 ? -6.719 32.062 6.609 1 98.69 87 CYS A O 1
ATOM 667 N N . GLY A 1 88 ? -5.863 30.719 5 1 98.62 88 GLY A N 1
ATOM 668 C CA . GLY A 1 88 ? -5.402 29.688 5.922 1 98.62 88 GLY A CA 1
ATOM 669 C C . GLY A 1 88 ? -4.027 29.141 5.57 1 98.62 88 GLY A C 1
ATOM 670 O O . GLY A 1 88 ? -3.564 29.297 4.438 1 98.62 88 GLY A O 1
ATOM 671 N N . VAL A 1 89 ? -3.367 28.594 6.566 1 98.62 89 VAL A N 1
ATOM 672 C CA . VAL A 1 89 ? -2.092 27.906 6.418 1 98.62 89 VAL A CA 1
ATOM 673 C C . VAL A 1 89 ? -2.148 26.562 7.141 1 98.62 89 VAL A C 1
ATOM 675 O O . VAL A 1 89 ? -2.551 26.484 8.305 1 98.62 89 VAL A O 1
ATOM 678 N N . GLY A 1 90 ? -1.729 25.516 6.434 1 98.25 90 GLY A N 1
ATOM 679 C CA . GLY A 1 90 ? -1.741 24.188 6.996 1 98.25 90 GLY A CA 1
ATOM 680 C C . GLY A 1 90 ? -0.427 23.797 7.648 1 98.25 90 GLY A C 1
ATOM 681 O O . GLY A 1 90 ? 0.231 24.625 8.273 1 98.25 90 GLY A O 1
ATOM 682 N N . CYS A 1 91 ? -0.051 22.562 7.551 1 97.75 91 CYS A N 1
ATOM 683 C CA . CYS A 1 91 ? 1.054 21.969 8.297 1 97.75 91 CYS A CA 1
ATOM 684 C C . CYS A 1 91 ? 2.396 22.422 7.723 1 97.75 91 CYS A C 1
ATOM 686 O O . CYS A 1 91 ? 3.428 22.297 8.391 1 97.75 91 CYS A O 1
ATOM 688 N N . GLN A 1 92 ? 2.377 22.859 6.523 1 98.19 92 GLN A N 1
ATOM 689 C CA . GLN A 1 92 ? 3.611 23.234 5.848 1 98.19 92 GLN A CA 1
ATOM 690 C C . GLN A 1 92 ? 3.607 24.734 5.504 1 98.19 92 GLN A C 1
ATOM 692 O O . GLN A 1 92 ? 2.57 25.281 5.141 1 98.19 92 GLN A O 1
ATOM 697 N N . SER A 1 93 ? 4.863 25.344 5.566 1 97.94 93 SER A N 1
ATOM 698 C CA . SER A 1 93 ? 4.91 26.781 5.355 1 97.94 93 SER A CA 1
ATOM 699 C C . SER A 1 93 ? 5.879 27.156 4.238 1 97.94 93 SER A C 1
ATOM 701 O O . SER A 1 93 ? 5.965 28.312 3.832 1 97.94 93 SER A O 1
ATOM 703 N N . ALA A 1 94 ? 6.695 26.219 3.758 1 98.25 94 ALA A N 1
ATOM 704 C CA . ALA A 1 94 ? 7.613 26.484 2.65 1 98.25 94 ALA A CA 1
ATOM 705 C C . ALA A 1 94 ? 8.156 25.172 2.07 1 98.25 94 ALA A C 1
ATOM 707 O O . ALA A 1 94 ? 7.934 24.094 2.629 1 98.25 94 ALA A O 1
ATOM 708 N N . SER A 1 95 ? 8.797 25.234 0.94 1 98.25 95 SER A N 1
ATOM 709 C CA . SER A 1 95 ? 9.477 24.141 0.273 1 98.25 95 SER A CA 1
ATOM 710 C C . SER A 1 95 ? 10.57 24.641 -0.658 1 98.25 95 SER A C 1
ATOM 712 O O . SER A 1 95 ? 10.797 25.844 -0.758 1 98.25 95 SER A O 1
ATOM 714 N N . CYS A 1 96 ? 11.234 23.781 -1.407 1 97.81 96 CYS A N 1
ATOM 715 C CA . CYS A 1 96 ? 12.359 24.203 -2.236 1 97.81 96 CYS A CA 1
ATOM 716 C C . CYS A 1 96 ? 11.883 24.703 -3.592 1 97.81 96 CYS A C 1
ATOM 718 O O . CYS A 1 96 ? 12.617 25.406 -4.289 1 97.81 96 CYS A O 1
ATOM 720 N N . HIS A 1 97 ? 10.758 24.281 -4.082 1 96.94 97 HIS A N 1
ATOM 721 C CA . HIS A 1 97 ? 10.109 24.625 -5.34 1 96.94 97 HIS A CA 1
ATOM 722 C C . HIS A 1 97 ? 10.883 24.094 -6.535 1 96.94 97 HIS A C 1
ATOM 724 O O . HIS A 1 97 ? 10.469 24.281 -7.684 1 96.94 97 HIS A O 1
ATOM 730 N N . GLU A 1 98 ? 11.977 23.344 -6.309 1 97.69 98 GLU A N 1
ATOM 731 C CA . GLU A 1 98 ? 12.867 23 -7.41 1 97.69 98 GLU A CA 1
ATOM 732 C C . GLU A 1 98 ? 12.953 21.484 -7.59 1 97.69 98 GLU A C 1
ATOM 734 O O . GLU A 1 98 ? 13.328 21 -8.664 1 97.69 98 GLU A O 1
ATOM 739 N N . CYS A 1 99 ? 12.703 20.797 -6.555 1 97.38 99 CYS A N 1
ATOM 740 C CA . CYS A 1 99 ? 12.828 19.344 -6.664 1 97.38 99 CYS A CA 1
ATOM 741 C C . CYS A 1 99 ? 11.703 18.766 -7.512 1 97.38 99 CYS A C 1
ATOM 743 O O . CYS A 1 99 ? 10.766 19.469 -7.871 1 97.38 99 CYS A O 1
ATOM 745 N N . ASP A 1 100 ? 11.758 17.469 -7.828 1 96.25 100 ASP A N 1
ATOM 746 C CA . ASP A 1 100 ? 10.789 16.797 -8.695 1 96.25 100 ASP A CA 1
ATOM 747 C C . ASP A 1 100 ? 9.383 16.859 -8.102 1 96.25 100 ASP A C 1
ATOM 749 O O . ASP A 1 100 ? 8.406 17.062 -8.828 1 96.25 100 ASP A O 1
ATOM 753 N N . TYR A 1 101 ? 9.273 16.766 -6.824 1 97.81 101 TYR A N 1
ATOM 754 C CA . TYR A 1 101 ? 7.973 16.797 -6.156 1 97.81 101 TYR A CA 1
ATOM 755 C C . TYR A 1 101 ? 7.359 18.188 -6.207 1 97.81 101 TYR A C 1
ATOM 757 O O . TYR A 1 101 ? 6.18 18.328 -6.547 1 97.81 101 TYR A O 1
ATOM 765 N N . CYS A 1 102 ? 8.109 19.188 -5.902 1 98.06 102 CYS A N 1
ATOM 766 C CA . CYS A 1 102 ? 7.613 20.562 -5.91 1 98.06 102 CYS A CA 1
ATOM 767 C C . CYS A 1 102 ? 7.184 20.969 -7.312 1 98.06 102 CYS A C 1
ATOM 769 O O . CYS A 1 102 ? 6.148 21.625 -7.484 1 98.06 102 CYS A O 1
ATOM 771 N N . LYS A 1 103 ? 7.91 20.547 -8.289 1 97.81 103 LYS A N 1
ATOM 772 C CA . LYS A 1 103 ? 7.586 20.891 -9.672 1 97.81 103 LYS A CA 1
ATOM 773 C C . LYS A 1 103 ? 6.273 20.25 -10.102 1 97.81 103 LYS A C 1
ATOM 775 O O . LYS A 1 103 ? 5.609 20.734 -11.023 1 97.81 103 LYS A O 1
ATOM 780 N N . LYS A 1 104 ? 5.93 19.172 -9.438 1 96.69 104 LYS A N 1
ATOM 781 C CA . LYS A 1 104 ? 4.695 18.469 -9.773 1 96.69 104 LYS A CA 1
ATOM 782 C C . LYS A 1 104 ? 3.559 18.875 -8.836 1 96.69 104 LYS A C 1
ATOM 784 O O . LYS A 1 104 ? 2.514 18.219 -8.805 1 96.69 104 LYS A O 1
ATOM 789 N N . GLY A 1 105 ? 3.771 19.859 -7.973 1 97.5 105 GLY A N 1
ATOM 790 C CA . GLY A 1 105 ? 2.74 20.359 -7.074 1 97.5 105 GLY A CA 1
ATOM 791 C C . GLY A 1 105 ? 2.596 19.516 -5.816 1 97.5 105 GLY A C 1
ATOM 792 O O . GLY A 1 105 ? 1.557 19.547 -5.156 1 97.5 105 GLY A O 1
ATOM 793 N N . MET A 1 106 ? 3.586 18.703 -5.547 1 97.88 106 MET A N 1
ATOM 794 C CA . MET A 1 106 ? 3.586 17.859 -4.352 1 97.88 106 MET A CA 1
ATOM 795 C C . MET A 1 106 ? 4.566 18.391 -3.314 1 97.88 106 MET A C 1
ATOM 797 O O . MET A 1 106 ? 5.426 17.656 -2.826 1 97.88 106 MET A O 1
ATOM 801 N N . GLU A 1 107 ? 4.379 19.609 -2.887 1 98.5 107 GLU A N 1
ATOM 802 C CA . GLU A 1 107 ? 5.316 20.281 -2 1 98.5 107 GLU A CA 1
ATOM 803 C C . GLU A 1 107 ? 5.402 19.594 -0.645 1 98.5 107 GLU A C 1
ATOM 805 O O . GLU A 1 107 ? 6.438 19.641 0.022 1 98.5 107 GLU A O 1
ATOM 810 N N . ASN A 1 108 ? 4.254 18.938 -0.272 1 97.81 108 ASN A N 1
ATOM 811 C CA . ASN A 1 108 ? 4.262 18.219 1 1 97.81 108 ASN A CA 1
ATOM 812 C C . ASN A 1 108 ? 5.301 17.094 1.006 1 97.81 108 ASN A C 1
ATOM 814 O O . ASN A 1 108 ? 5.699 16.625 2.07 1 97.81 108 ASN A O 1
ATOM 818 N N . LEU A 1 109 ? 5.77 16.703 -0.149 1 98.06 109 LEU A N 1
ATOM 819 C CA . LEU A 1 109 ? 6.762 15.648 -0.283 1 98.06 109 LEU A CA 1
ATOM 820 C C . LEU A 1 109 ? 8.094 16.203 -0.769 1 98.06 109 LEU A C 1
ATOM 822 O O . LEU A 1 109 ? 8.914 15.477 -1.336 1 98.06 109 LEU A O 1
ATOM 826 N N . CYS A 1 110 ? 8.367 17.469 -0.557 1 98.19 110 CYS A N 1
ATOM 827 C CA . CYS A 1 110 ? 9.617 18.094 -0.977 1 98.19 110 CYS A CA 1
ATOM 828 C C . CYS A 1 110 ? 10.812 17.266 -0.551 1 98.19 110 CYS A C 1
ATOM 830 O O . CYS A 1 110 ? 10.922 16.875 0.612 1 98.19 110 CYS A O 1
ATOM 832 N N . SER A 1 111 ? 11.719 16.984 -1.482 1 96.5 111 SER A N 1
ATOM 833 C CA . SER A 1 111 ? 12.859 16.109 -1.204 1 96.5 111 SER A CA 1
ATOM 834 C C . SER A 1 111 ? 14.023 16.891 -0.622 1 96.5 111 SER A C 1
ATOM 836 O O . SER A 1 111 ? 15.031 16.312 -0.213 1 96.5 111 SER A O 1
ATOM 838 N N . VAL A 1 112 ? 13.938 18.188 -0.579 1 97 112 VAL A N 1
ATOM 839 C CA . VAL A 1 112 ? 15 19.031 -0.05 1 97 112 VAL A CA 1
ATOM 840 C C . VAL A 1 112 ? 14.672 19.453 1.38 1 97 112 VAL A C 1
ATOM 842 O O . VAL A 1 112 ? 15.367 19.062 2.324 1 97 112 VAL A O 1
ATOM 845 N N . HIS A 1 113 ? 13.57 20.188 1.479 1 97.5 113 HIS A N 1
ATOM 846 C CA . HIS A 1 113 ? 13.133 20.594 2.812 1 97.5 113 HIS A CA 1
ATOM 847 C C . HIS A 1 113 ? 11.68 21.047 2.803 1 97.5 113 HIS A C 1
ATOM 849 O O . HIS A 1 113 ? 11.367 22.141 2.336 1 97.5 113 HIS A O 1
ATOM 855 N N . ALA A 1 114 ? 10.844 20.203 3.248 1 97.81 114 ALA A N 1
ATOM 856 C CA . ALA A 1 114 ? 9.492 20.641 3.58 1 97.81 114 ALA A CA 1
ATOM 857 C C . ALA A 1 114 ? 9.469 21.391 4.902 1 97.81 114 ALA A C 1
ATOM 859 O O . ALA A 1 114 ? 9.539 20.797 5.977 1 97.81 114 ALA A O 1
ATOM 860 N N . VAL A 1 115 ? 9.312 22.656 4.836 1 98.31 115 VAL A N 1
ATOM 861 C CA . VAL A 1 115 ? 9.367 23.484 6.043 1 98.31 115 VAL A CA 1
ATOM 862 C C . VAL A 1 115 ? 8.008 23.453 6.746 1 98.31 115 VAL A C 1
ATOM 864 O O . VAL A 1 115 ? 7.008 23.906 6.191 1 98.31 115 VAL A O 1
ATOM 867 N N . TRP A 1 116 ? 7.98 22.984 7.926 1 97.69 116 TRP A N 1
ATOM 868 C CA . TRP A 1 116 ? 6.738 22.812 8.672 1 97.69 116 TRP A CA 1
ATOM 869 C C . TRP A 1 116 ? 6.336 24.109 9.359 1 97.69 116 TRP A C 1
ATOM 871 O O . TRP A 1 116 ? 7.176 25 9.586 1 97.69 116 TRP A O 1
ATOM 881 N N . SER A 1 117 ? 5.074 24.203 9.68 1 97.69 117 SER A N 1
ATOM 882 C CA . SER A 1 117 ? 4.496 25.438 10.188 1 97.69 117 SER A CA 1
ATOM 883 C C . SER A 1 117 ? 4.973 25.734 11.609 1 97.69 117 SER A C 1
ATOM 885 O O . SER A 1 117 ? 4.828 26.859 12.102 1 97.69 117 SER A O 1
ATOM 887 N N . PHE A 1 118 ? 5.508 24.766 12.289 1 97.19 118 PHE A N 1
ATOM 888 C CA . PHE A 1 118 ? 6.16 24.953 13.578 1 97.19 118 PHE A CA 1
ATOM 889 C C . PHE A 1 118 ? 7.238 23.906 13.805 1 97.19 118 PHE A C 1
ATOM 891 O O . PHE A 1 118 ? 7.316 22.906 13.062 1 97.19 118 PHE A O 1
ATOM 898 N N . ASN A 1 119 ? 8.086 24.141 14.859 1 97.38 119 ASN A N 1
ATOM 899 C CA . ASN A 1 119 ? 9.188 23.25 15.211 1 97.38 119 ASN A CA 1
ATOM 900 C C . ASN A 1 119 ? 10.125 23.016 14.023 1 97.38 119 ASN A C 1
ATOM 902 O O . ASN A 1 119 ? 10.508 21.891 13.742 1 97.38 119 ASN A O 1
ATOM 906 N N . ASP A 1 120 ? 10.344 24.078 13.273 1 97.94 120 ASP A N 1
ATOM 907 C CA . ASP A 1 120 ? 11.188 24.031 12.086 1 97.94 120 ASP A CA 1
ATOM 908 C C . ASP A 1 120 ? 11.789 25.406 11.797 1 97.94 120 ASP A C 1
ATOM 910 O O . ASP A 1 120 ? 11.617 26.344 12.578 1 97.94 120 ASP A O 1
ATOM 914 N N . ARG A 1 121 ? 12.562 25.516 10.711 1 98.19 121 ARG A N 1
ATOM 915 C CA . ARG A 1 121 ? 13.211 26.766 10.344 1 98.19 121 ARG A CA 1
ATOM 916 C C . ARG A 1 121 ? 13.141 27 8.836 1 98.19 121 ARG A C 1
ATOM 918 O O . ARG A 1 121 ? 13.258 26.047 8.055 1 98.19 121 ARG A O 1
ATOM 925 N N . TYR A 1 122 ? 13.008 28.234 8.453 1 97.69 122 TYR A N 1
ATOM 926 C CA . TYR A 1 122 ? 13.055 28.625 7.051 1 97.69 122 TYR A CA 1
ATOM 927 C C . TYR A 1 122 ? 14.477 28.531 6.508 1 97.69 122 TYR A C 1
ATOM 929 O O . TYR A 1 122 ? 15.445 28.531 7.273 1 97.69 122 TYR A O 1
ATOM 937 N N . GLU A 1 123 ? 14.57 28.391 5.164 1 96.69 123 GLU A N 1
ATOM 938 C CA . GLU A 1 123 ? 15.875 28.344 4.508 1 96.69 123 GLU A CA 1
ATOM 939 C C . GLU A 1 123 ? 16.359 29.734 4.129 1 96.69 123 GLU A C 1
ATOM 941 O O . GLU A 1 123 ? 16.969 29.922 3.078 1 96.69 123 GLU A O 1
ATOM 946 N N . ASN A 1 124 ? 16.016 30.766 4.824 1 95.75 124 ASN A N 1
ATOM 947 C CA . ASN A 1 124 ? 16.5 32.125 4.602 1 95.75 124 ASN A CA 1
ATOM 948 C C . ASN A 1 124 ? 17.828 32.344 5.309 1 95.75 124 ASN A C 1
ATOM 950 O O . ASN A 1 124 ? 18.375 31.453 5.957 1 95.75 124 ASN A O 1
ATOM 954 N N . ALA A 1 125 ? 18.438 33.531 5.156 1 95.94 125 ALA A N 1
ATOM 955 C CA . ALA A 1 125 ? 19.781 33.844 5.637 1 95.94 125 ALA A CA 1
ATOM 956 C C . ALA A 1 125 ? 19.875 33.719 7.156 1 95.94 125 ALA A C 1
ATOM 958 O O . ALA A 1 125 ? 20.891 33.281 7.691 1 95.94 125 ALA A O 1
ATOM 959 N N . THR A 1 126 ? 18.812 34 7.852 1 96.38 126 THR A N 1
ATOM 960 C CA . THR A 1 126 ? 18.828 34.031 9.312 1 96.38 126 THR A CA 1
ATOM 961 C C . THR A 1 126 ? 18.328 32.688 9.883 1 96.38 126 THR A C 1
ATOM 963 O O . THR A 1 126 ? 18.375 32.5 11.102 1 96.38 126 THR A O 1
ATOM 966 N N . LYS A 1 127 ? 17.844 31.812 9.031 1 97.38 127 LYS A N 1
ATOM 967 C CA . LYS A 1 127 ? 17.266 30.562 9.484 1 97.38 127 LYS A CA 1
ATOM 968 C C . LYS A 1 127 ? 16.219 30.781 10.562 1 97.38 127 LYS A C 1
ATOM 970 O O . LYS A 1 127 ? 16.266 30.172 11.625 1 97.38 127 LYS A O 1
ATOM 975 N N . ASP A 1 128 ? 15.305 31.656 10.242 1 97.19 128 ASP A N 1
ATOM 976 C CA . ASP A 1 128 ? 14.266 32.031 11.195 1 97.19 128 ASP A CA 1
ATOM 977 C C . ASP A 1 128 ? 13.43 30.797 11.594 1 97.19 128 ASP A C 1
ATOM 979 O O . ASP A 1 128 ? 13.133 29.953 10.75 1 97.19 128 ASP A O 1
ATOM 983 N N . LYS A 1 129 ? 12.93 30.672 12.812 1 97.06 129 LYS A N 1
ATOM 984 C CA . LYS A 1 129 ? 12.008 29.641 13.258 1 97.06 129 LYS A CA 1
ATOM 985 C C . LYS A 1 129 ? 10.617 29.844 12.68 1 97.06 129 LYS A C 1
ATOM 987 O O . LYS A 1 129 ? 10.18 30.984 12.5 1 97.06 129 LYS A O 1
ATOM 992 N N . THR A 1 130 ? 10.039 28.766 12.422 1 97.75 130 THR A N 1
ATOM 993 C CA . THR A 1 130 ? 8.617 28.828 12.109 1 97.75 130 THR A CA 1
ATOM 994 C C . THR A 1 130 ? 7.781 28.828 13.383 1 97.75 130 THR A C 1
ATOM 996 O O . THR A 1 130 ? 8.078 28.094 14.32 1 97.75 130 THR A O 1
ATOM 999 N N . TYR A 1 131 ? 6.766 29.719 13.414 1 96.12 131 TYR A N 1
ATOM 1000 C CA . TYR A 1 131 ? 5.855 29.75 14.547 1 96.12 131 TYR A CA 1
ATOM 1001 C C . TYR A 1 131 ? 4.426 29.453 14.117 1 96.12 131 TYR A C 1
ATOM 1003 O O . TYR A 1 131 ? 3.949 30 13.117 1 96.12 131 TYR A O 1
ATOM 1011 N N . GLY A 1 132 ? 3.756 28.594 14.914 1 98.12 132 GLY A N 1
ATOM 1012 C CA . GLY A 1 132 ? 2.412 28.141 14.602 1 98.12 132 GLY A CA 1
ATOM 1013 C C . GLY A 1 132 ? 1.337 29.156 14.953 1 98.12 132 GLY A C 1
ATOM 1014 O O . GLY A 1 132 ? 1.623 30.328 15.125 1 98.12 132 GLY A O 1
ATOM 1015 N N . GLY A 1 133 ? 0.114 28.672 14.984 1 98.69 133 GLY A N 1
ATOM 1016 C CA . GLY A 1 133 ? -1.052 29.531 14.992 1 98.69 133 GLY A CA 1
ATOM 1017 C C . GLY A 1 133 ? -1.587 29.797 16.391 1 98.69 133 GLY A C 1
ATOM 1018 O O . GLY A 1 133 ? -2.561 30.531 16.562 1 98.69 133 GLY A O 1
ATOM 1019 N N . PHE A 1 134 ? -0.997 29.156 17.422 1 98.81 134 PHE A N 1
ATOM 1020 C CA . PHE A 1 134 ? -1.373 29.578 18.766 1 98.81 134 PHE A CA 1
ATOM 1021 C C . PHE A 1 134 ? -0.737 30.922 19.109 1 98.81 134 PHE A C 1
ATOM 1023 O O . PHE A 1 134 ? 0.11 31 20.016 1 98.81 134 PHE A O 1
ATOM 1030 N N . ALA A 1 135 ? -1.222 31.938 18.406 1 98.62 135 ALA A N 1
ATOM 1031 C CA . ALA A 1 135 ? -0.627 33.281 18.391 1 98.62 135 ALA A CA 1
ATOM 1032 C C . ALA A 1 135 ? -1.618 34.312 17.859 1 98.62 135 ALA A C 1
ATOM 1034 O O . ALA A 1 135 ? -2.715 33.969 17.422 1 98.62 135 ALA A O 1
ATOM 1035 N N . GLU A 1 136 ? -1.184 35.562 17.922 1 98.5 136 GLU A N 1
ATOM 1036 C CA . GLU A 1 136 ? -2.018 36.656 17.438 1 98.5 136 GLU A CA 1
ATOM 1037 C C . GLU A 1 136 ? -1.817 36.875 15.945 1 98.5 136 GLU A C 1
ATOM 1039 O O . GLU A 1 136 ? -2.732 37.344 15.25 1 98.5 136 GLU A O 1
ATOM 1044 N N . LYS A 1 137 ? -0.624 36.562 15.508 1 98.38 137 LYS A N 1
ATOM 1045 C CA . LYS A 1 137 ? -0.274 36.875 14.125 1 98.38 137 LYS A CA 1
ATOM 1046 C C . LYS A 1 137 ? 0.517 35.75 13.484 1 98.38 137 LYS A C 1
ATOM 1048 O O . LYS A 1 137 ? 1.037 34.875 14.188 1 98.38 137 LYS A O 1
ATOM 1053 N N . TRP A 1 138 ? 0.564 35.781 12.164 1 98.19 138 TRP A N 1
ATOM 1054 C CA . TRP A 1 138 ? 1.377 34.844 11.375 1 98.19 138 TRP A CA 1
ATOM 1055 C C . TRP A 1 138 ? 1.942 35.562 10.141 1 98.19 138 TRP A C 1
ATOM 1057 O O . TRP A 1 138 ? 1.313 36.469 9.594 1 98.19 138 TRP A O 1
ATOM 1067 N N . ARG A 1 139 ? 3.123 35.156 9.789 1 97.62 139 ARG A N 1
ATOM 1068 C CA . ARG A 1 139 ? 3.795 35.656 8.594 1 97.62 139 ARG A CA 1
ATOM 1069 C C . ARG A 1 139 ? 4.492 34.531 7.852 1 97.62 139 ARG A C 1
ATOM 1071 O O . ARG A 1 139 ? 5.102 33.656 8.477 1 97.62 139 ARG A O 1
ATOM 1078 N N . GLY A 1 140 ? 4.391 34.5 6.52 1 97.25 140 GLY A N 1
ATOM 1079 C CA . GLY A 1 140 ? 5.098 33.469 5.766 1 97.25 140 GLY A CA 1
ATOM 1080 C C . GLY A 1 140 ? 4.906 33.594 4.27 1 97.25 140 GLY A C 1
ATOM 1081 O O . GLY A 1 140 ? 4.301 34.562 3.791 1 97.25 140 GLY A O 1
ATOM 1082 N N . PRO A 1 141 ? 5.492 32.656 3.482 1 97.56 141 PRO A N 1
ATOM 1083 C CA . PRO A 1 141 ? 5.445 32.688 2.02 1 97.56 141 PRO A CA 1
ATOM 1084 C C . PRO A 1 141 ? 4.031 32.531 1.471 1 97.56 141 PRO A C 1
ATOM 1086 O O . PRO A 1 141 ? 3.266 31.688 1.965 1 97.56 141 PRO A O 1
ATOM 1089 N N . GLN A 1 142 ? 3.686 33.219 0.41 1 97.88 142 GLN A N 1
ATOM 1090 C CA . GLN A 1 142 ? 2.359 33.281 -0.195 1 97.88 142 GLN A CA 1
ATOM 1091 C C . GLN A 1 142 ? 1.949 31.906 -0.724 1 97.88 142 GLN A C 1
ATOM 1093 O O . GLN A 1 142 ? 0.763 31.578 -0.746 1 97.88 142 GLN A O 1
ATOM 1098 N N . ASP A 1 143 ? 2.904 31.062 -1.148 1 97.25 143 ASP A N 1
ATOM 1099 C CA . ASP A 1 143 ? 2.641 29.812 -1.866 1 97.25 143 ASP A CA 1
ATOM 1100 C C . ASP A 1 143 ? 1.982 28.781 -0.954 1 97.25 143 ASP A C 1
ATOM 1102 O O . ASP A 1 143 ? 1.443 27.781 -1.429 1 97.25 143 ASP A O 1
ATOM 1106 N N . PHE A 1 144 ? 1.991 29 0.318 1 98 144 PHE A N 1
ATOM 1107 C CA . PHE A 1 144 ? 1.447 28.031 1.255 1 98 144 PHE A CA 1
ATOM 1108 C C . PHE A 1 144 ? 0.205 28.578 1.948 1 98 144 PHE A C 1
ATOM 1110 O O . PHE A 1 144 ? -0.264 28 2.936 1 98 144 PHE A O 1
ATOM 1117 N N . VAL A 1 145 ? -0.253 29.688 1.418 1 98.44 145 VAL A N 1
ATOM 1118 C CA . VAL A 1 145 ? -1.475 30.312 1.905 1 98.44 145 VAL A CA 1
ATOM 1119 C C . VAL A 1 145 ? -2.639 29.969 0.978 1 98.44 145 VAL A C 1
ATOM 1121 O O . VAL A 1 145 ? -2.533 30.125 -0.242 1 98.44 145 VAL A O 1
ATOM 1124 N N . VAL A 1 146 ? -3.717 29.484 1.562 1 98.44 146 VAL A N 1
ATOM 1125 C CA . VAL A 1 146 ? -4.895 29.125 0.774 1 98.44 146 VAL A CA 1
ATOM 1126 C C . VAL A 1 146 ? -6.043 30.078 1.104 1 98.44 146 VAL A C 1
ATOM 1128 O O . VAL A 1 146 ? -6.074 30.672 2.184 1 98.44 146 VAL A O 1
ATOM 1131 N N . LYS A 1 147 ? -6.969 30.172 0.222 1 98 147 LYS A N 1
ATOM 1132 C CA . LYS A 1 147 ? -8.148 31.016 0.436 1 98 147 LYS A CA 1
ATOM 1133 C C . LYS A 1 147 ? -9.273 30.219 1.084 1 98 147 LYS A C 1
ATOM 1135 O O . LYS A 1 147 ? -9.5 29.047 0.734 1 98 147 LYS A O 1
ATOM 1140 N N . ILE A 1 148 ? -9.969 30.812 1.967 1 98.19 148 ILE A N 1
ATOM 1141 C CA . ILE A 1 148 ? -11.094 30.172 2.645 1 98.19 148 ILE A CA 1
ATOM 1142 C C . ILE A 1 148 ? -12.391 30.531 1.937 1 98.19 148 ILE A C 1
ATOM 1144 O O . ILE A 1 148 ? -12.703 31.719 1.76 1 98.19 148 ILE A O 1
ATOM 1148 N N . PRO A 1 149 ? -13.141 29.531 1.534 1 97.19 149 PRO A N 1
ATOM 1149 C CA . PRO A 1 149 ? -14.438 29.828 0.923 1 97.19 149 PRO A CA 1
ATOM 1150 C C . PRO A 1 149 ? -15.352 30.641 1.839 1 97.19 149 PRO A C 1
ATOM 1152 O O . PRO A 1 149 ? -15.328 30.469 3.059 1 97.19 149 PRO A O 1
ATOM 1155 N N . ASP A 1 150 ? -16.219 31.391 1.275 1 95.69 150 ASP A N 1
ATOM 1156 C CA . ASP A 1 150 ? -17.047 32.344 2.01 1 95.69 150 ASP A CA 1
ATOM 1157 C C . ASP A 1 150 ? -18.109 31.625 2.828 1 95.69 150 ASP A C 1
ATOM 1159 O O . ASP A 1 150 ? -18.547 32.125 3.869 1 95.69 150 ASP A O 1
ATOM 1163 N N . ASN A 1 151 ? -18.469 30.5 2.391 1 94.94 151 ASN A N 1
ATOM 1164 C CA . ASN A 1 151 ? -19.562 29.828 3.066 1 94.94 151 ASN A CA 1
ATOM 1165 C C . ASN A 1 151 ? -19.078 28.969 4.223 1 94.94 151 ASN A C 1
ATOM 1167 O O . ASN A 1 151 ? -19.828 28.156 4.766 1 94.94 151 ASN A O 1
ATOM 1171 N N . PHE A 1 152 ? -17.812 29.094 4.59 1 92.38 152 PHE A N 1
ATOM 1172 C CA . PHE A 1 152 ? -17.25 28.484 5.789 1 92.38 152 PHE A CA 1
ATOM 1173 C C . PHE A 1 152 ? -17.016 29.547 6.863 1 92.38 152 PHE A C 1
ATOM 1175 O O . PHE A 1 152 ? -16.406 30.594 6.594 1 92.38 152 PHE A O 1
ATOM 1182 N N . SER A 1 153 ? -17.5 29.219 8.008 1 96.88 153 SER A N 1
ATOM 1183 C CA . SER A 1 153 ? -16.969 30.016 9.117 1 96.88 153 SER A CA 1
ATOM 1184 C C . SER A 1 153 ? -15.516 29.641 9.422 1 96.88 153 SER A C 1
ATOM 1186 O O . SER A 1 153 ? -15.07 28.547 9.078 1 96.88 153 SER A O 1
ATOM 1188 N N . SER A 1 154 ? -14.781 30.531 10 1 98.38 154 SER A N 1
ATOM 1189 C CA . SER A 1 154 ? -13.359 30.328 10.242 1 98.38 154 SER A CA 1
ATOM 1190 C C . SER A 1 154 ? -13.125 29.125 11.141 1 98.38 154 SER A C 1
ATOM 1192 O O . SER A 1 154 ? -12.242 28.297 10.859 1 98.38 154 SER A O 1
ATOM 1194 N N . GLU A 1 155 ? -13.93 29 12.211 1 97.75 155 GLU A N 1
ATOM 1195 C CA . GLU A 1 155 ? -13.727 27.906 13.156 1 97.75 155 GLU A CA 1
ATOM 1196 C C . GLU A 1 155 ? -14.023 26.562 12.5 1 97.75 155 GLU A C 1
ATOM 1198 O O . GLU A 1 155 ? -13.414 25.547 12.852 1 97.75 155 GLU A O 1
ATOM 1203 N N . VAL A 1 156 ? -14.867 26.516 11.508 1 97.31 156 VAL A N 1
ATOM 1204 C CA . VAL A 1 156 ? -15.188 25.297 10.781 1 97.31 156 VAL A CA 1
ATOM 1205 C C . VAL A 1 156 ? -14.086 24.984 9.773 1 97.31 156 VAL A C 1
ATOM 1207 O O . VAL A 1 156 ? -13.688 23.828 9.609 1 97.31 156 VAL A O 1
ATOM 1210 N N . ALA A 1 157 ? -13.5 25.953 9.195 1 98.06 157 ALA A N 1
ATOM 1211 C CA . ALA A 1 157 ? -12.531 25.797 8.117 1 98.06 157 ALA A CA 1
ATOM 1212 C C . ALA A 1 157 ? -11.188 25.312 8.656 1 98.06 157 ALA A C 1
ATOM 1214 O O . ALA A 1 157 ? -10.438 24.625 7.957 1 98.06 157 ALA A O 1
ATOM 1215 N N . ALA A 1 158 ? -10.883 25.609 9.867 1 98.38 158 ALA A N 1
ATOM 1216 C CA . ALA A 1 158 ? -9.539 25.453 10.422 1 98.38 158 ALA A CA 1
ATOM 1217 C C . ALA A 1 158 ? -9.078 24 10.312 1 98.38 158 ALA A C 1
ATOM 1219 O O . ALA A 1 158 ? -7.988 23.719 9.797 1 98.38 158 ALA A O 1
ATOM 1220 N N . SER A 1 159 ? -9.938 23.062 10.672 1 97.25 159 SER A N 1
ATOM 1221 C CA . SER A 1 159 ? -9.516 21.672 10.797 1 97.25 159 SER A CA 1
ATOM 1222 C C . SER A 1 159 ? -9.344 21.016 9.438 1 97.25 159 SER A C 1
ATOM 1224 O O . SER A 1 159 ? -8.758 19.938 9.328 1 97.25 159 SER A O 1
ATOM 1226 N N . PHE A 1 160 ? -9.828 21.656 8.336 1 98.38 160 PHE A N 1
ATOM 1227 C CA . PHE A 1 160 ? -9.617 21.141 6.988 1 98.38 160 PHE A CA 1
ATOM 1228 C C . PHE A 1 160 ? -8.148 21.234 6.594 1 98.38 160 PHE A C 1
ATOM 1230 O O . PHE A 1 160 ? -7.699 20.547 5.676 1 98.38 160 PHE A O 1
ATOM 1237 N N . LEU A 1 161 ? -7.418 22.078 7.293 1 98.5 161 LEU A N 1
ATOM 1238 C CA . LEU A 1 161 ? -6.043 22.406 6.934 1 98.5 161 LEU A CA 1
ATOM 1239 C C . LEU A 1 161 ? -5.09 21.297 7.375 1 98.5 161 LEU A C 1
ATOM 1241 O O . LEU A 1 161 ? -3.912 21.312 7.004 1 98.5 161 LEU A O 1
ATOM 1245 N N . CYS A 1 162 ? -5.551 20.297 8.109 1 97.62 162 CYS A N 1
ATOM 1246 C CA . CYS A 1 162 ? -4.789 19.094 8.422 1 97.62 162 CYS A CA 1
ATOM 1247 C C . CYS A 1 162 ? -5.684 17.859 8.383 1 97.62 162 CYS A C 1
ATOM 1249 O O . CYS A 1 162 ? -5.664 17.109 7.41 1 97.62 162 CYS A O 1
ATOM 1251 N N . GLY A 1 163 ? -6.605 17.766 9.336 1 96.31 163 GLY A N 1
ATOM 1252 C CA . GLY A 1 163 ? -7.48 16.609 9.406 1 96.31 163 GLY A CA 1
ATOM 1253 C C . GLY A 1 163 ? -8.258 16.375 8.125 1 96.31 163 GLY A C 1
ATOM 1254 O O . GLY A 1 163 ? -8.328 15.242 7.633 1 96.31 163 GLY A O 1
ATOM 1255 N N . GLY A 1 164 ? -8.867 17.453 7.613 1 98 164 GLY A N 1
ATOM 1256 C CA . GLY A 1 164 ? -9.625 17.344 6.379 1 98 164 GLY A CA 1
ATOM 1257 C C . GLY A 1 164 ? -8.805 16.844 5.211 1 98 164 GLY A C 1
ATOM 1258 O O . GLY A 1 164 ? -9.133 15.82 4.602 1 98 164 GLY A O 1
ATOM 1259 N N . VAL A 1 165 ? -7.691 17.516 4.973 1 98.5 165 VAL A N 1
ATOM 1260 C CA . VAL A 1 165 ? -6.902 17.203 3.787 1 98.5 165 VAL A CA 1
ATOM 1261 C C . VAL A 1 165 ? -6.203 15.867 3.967 1 98.5 165 VAL A C 1
ATOM 1263 O O . VAL A 1 165 ? -6.031 15.117 3.004 1 98.5 165 VAL A O 1
ATOM 1266 N N . THR A 1 166 ? -5.855 15.453 5.168 1 98 166 THR A N 1
ATOM 1267 C CA . THR A 1 166 ? -5.18 14.195 5.453 1 98 166 THR A CA 1
ATOM 1268 C C . THR A 1 166 ? -6.051 13.008 5.047 1 98 166 THR A C 1
ATOM 1270 O O . THR A 1 166 ? -5.543 11.977 4.605 1 98 166 THR A O 1
ATOM 1273 N N . THR A 1 167 ? -7.355 13.156 5.176 1 98.62 167 THR A N 1
ATOM 1274 C CA . THR A 1 167 ? -8.273 12.07 4.852 1 98.62 167 THR A CA 1
ATOM 1275 C C . THR A 1 167 ? -8.82 12.227 3.434 1 98.62 167 THR A C 1
ATOM 1277 O O . THR A 1 167 ? -9.188 11.242 2.793 1 98.62 167 THR A O 1
ATOM 1280 N N . PHE A 1 168 ? -8.82 13.398 2.904 1 98.88 168 PHE A N 1
ATOM 1281 C CA . PHE A 1 168 ? -9.32 13.688 1.565 1 98.88 168 PHE A CA 1
ATOM 1282 C C . PHE A 1 168 ? -8.375 13.148 0.504 1 98.88 168 PHE A C 1
ATOM 1284 O O . PHE A 1 168 ? -8.797 12.453 -0.422 1 98.88 168 PHE A O 1
ATOM 1291 N N . THR A 1 169 ? -7.105 13.438 0.647 1 98.69 169 THR A N 1
ATOM 1292 C CA . THR A 1 169 ? -6.129 13.203 -0.412 1 98.69 169 THR A CA 1
ATOM 1293 C C . THR A 1 169 ? -6 11.711 -0.711 1 98.69 169 THR A C 1
ATOM 1295 O O . THR A 1 169 ? -5.93 11.312 -1.875 1 98.69 169 THR A O 1
ATOM 1298 N N . PRO A 1 170 ? -5.938 10.812 0.32 1 98.56 170 PRO A N 1
ATOM 1299 C CA . PRO A 1 170 ? -5.805 9.398 -0.034 1 98.56 170 PRO A CA 1
ATOM 1300 C C . PRO A 1 170 ? -7.074 8.82 -0.661 1 98.56 170 PRO A C 1
ATOM 1302 O O . PRO A 1 170 ? -7 7.934 -1.512 1 98.56 170 PRO A O 1
ATOM 1305 N N . LEU A 1 171 ? -8.273 9.289 -0.243 1 98.81 171 LEU A N 1
ATOM 1306 C CA . LEU A 1 171 ? -9.5 8.82 -0.878 1 98.81 171 LEU A CA 1
ATOM 1307 C C . LEU A 1 171 ? -9.539 9.234 -2.346 1 98.81 171 LEU A C 1
ATOM 1309 O O . LEU A 1 171 ? -9.977 8.461 -3.201 1 98.81 171 LEU A O 1
ATOM 1313 N N . LYS A 1 172 ? -9.07 10.414 -2.604 1 98.5 172 LYS A N 1
ATOM 1314 C CA . LYS A 1 172 ? -8.953 10.867 -3.986 1 98.5 172 LYS A CA 1
ATOM 1315 C C . LYS A 1 172 ? -7.902 10.062 -4.742 1 98.5 172 LYS A C 1
ATOM 1317 O O . LYS A 1 172 ? -8.156 9.578 -5.848 1 98.5 172 LYS A O 1
ATOM 1322 N N . ARG A 1 173 ? -6.742 9.852 -4.16 1 97.88 173 ARG A N 1
ATOM 1323 C CA . ARG A 1 173 ? -5.617 9.164 -4.785 1 97.88 173 ARG A CA 1
ATOM 1324 C C . ARG A 1 173 ? -5.984 7.734 -5.16 1 97.88 173 ARG A C 1
ATOM 1326 O O . ARG A 1 173 ? -5.551 7.227 -6.195 1 97.88 173 ARG A O 1
ATOM 1333 N N . TYR A 1 174 ? -6.809 7.145 -4.32 1 98.19 174 TYR A N 1
ATOM 1334 C CA . TYR A 1 174 ? -7.164 5.754 -4.578 1 98.19 174 TYR A CA 1
ATOM 1335 C C . TYR A 1 174 ? -8.578 5.645 -5.129 1 98.19 174 TYR A C 1
ATOM 1337 O O . TYR A 1 174 ? -9.219 4.594 -5.023 1 98.19 174 TYR A O 1
ATOM 1345 N N . ASN A 1 175 ? -9.141 6.766 -5.688 1 98.19 175 ASN A N 1
ATOM 1346 C CA . ASN A 1 175 ? -10.273 6.867 -6.598 1 98.19 175 ASN A CA 1
ATOM 1347 C C . ASN A 1 175 ? -11.555 6.348 -5.957 1 98.19 175 ASN A C 1
ATOM 1349 O O . ASN A 1 175 ? -12.312 5.602 -6.582 1 98.19 175 ASN A O 1
ATOM 1353 N N . VAL A 1 176 ? -11.75 6.625 -4.695 1 98.75 176 VAL A N 1
ATOM 1354 C CA . VAL A 1 176 ? -13.039 6.301 -4.094 1 98.75 176 VAL A CA 1
ATOM 1355 C C . VAL A 1 176 ? -14.164 6.98 -4.875 1 98.75 176 VAL A C 1
ATOM 1357 O O . VAL A 1 176 ? -14.078 8.172 -5.188 1 98.75 176 VAL A O 1
ATOM 1360 N N . SER A 1 177 ? -15.18 6.273 -5.238 1 98.56 177 SER A N 1
ATOM 1361 C CA . SER A 1 177 ? -16.281 6.781 -6.055 1 98.56 177 SER A CA 1
ATOM 1362 C C . SER A 1 177 ? -17.547 5.941 -5.867 1 98.56 177 SER A C 1
ATOM 1364 O O . SER A 1 177 ? -17.578 5.062 -5.004 1 98.56 177 SER A O 1
ATOM 1366 N N . LYS A 1 178 ? -18.562 6.316 -6.664 1 98.31 178 LYS A N 1
ATOM 1367 C CA . LYS A 1 178 ? -19.812 5.562 -6.641 1 98.31 178 LYS A CA 1
ATOM 1368 C C . LYS A 1 178 ? -19.562 4.086 -6.93 1 98.31 178 LYS A C 1
ATOM 1370 O O . LYS A 1 178 ? -18.828 3.74 -7.855 1 98.31 178 LYS A O 1
ATOM 1375 N N . GLY A 1 179 ? -20.188 3.199 -6.117 1 97.44 179 GLY A N 1
ATOM 1376 C CA . GLY A 1 179 ? -20 1.762 -6.25 1 97.44 179 GLY A CA 1
ATOM 1377 C C . GLY A 1 179 ? -19.016 1.189 -5.242 1 97.44 179 GLY A C 1
ATOM 1378 O O . GLY A 1 179 ? -19.016 -0.016 -4.984 1 97.44 179 GLY A O 1
ATOM 1379 N N . ASP A 1 180 ? -18.156 2.027 -4.664 1 98.62 180 ASP A N 1
ATOM 1380 C CA . ASP A 1 180 ? -17.219 1.585 -3.641 1 98.62 180 ASP A CA 1
ATOM 1381 C C . ASP A 1 180 ? -17.906 1.475 -2.279 1 98.62 180 ASP A C 1
ATOM 1383 O O . ASP A 1 180 ? -18.938 2.102 -2.043 1 98.62 180 ASP A O 1
ATOM 1387 N N . LYS A 1 181 ? -17.438 0.642 -1.502 1 98.81 181 LYS A N 1
ATOM 1388 C CA . LYS A 1 181 ? -17.812 0.509 -0.096 1 98.81 181 LYS A CA 1
ATOM 1389 C C . LYS A 1 181 ? -16.609 0.777 0.814 1 98.81 181 LYS A C 1
ATOM 1391 O O . LYS A 1 181 ? -15.594 0.079 0.74 1 98.81 181 LYS A O 1
ATOM 1396 N N . VAL A 1 182 ? -16.719 1.815 1.692 1 98.94 182 VAL A N 1
ATOM 1397 C CA . VAL A 1 182 ? -15.586 2.297 2.486 1 98.94 182 VAL A CA 1
ATOM 1398 C C . VAL A 1 182 ? -15.859 2.041 3.969 1 98.94 182 VAL A C 1
ATOM 1400 O O . VAL A 1 182 ? -16.922 2.391 4.484 1 98.94 182 VAL A O 1
ATOM 1403 N N . ALA A 1 183 ? -14.938 1.378 4.633 1 98.94 183 ALA A N 1
ATOM 1404 C CA . ALA A 1 183 ? -14.93 1.313 6.094 1 98.94 183 ALA A CA 1
ATOM 1405 C C . ALA A 1 183 ? -14.078 2.434 6.688 1 98.94 183 ALA A C 1
ATOM 1407 O O . ALA A 1 183 ? -12.93 2.629 6.281 1 98.94 183 ALA A O 1
ATOM 1408 N N . VAL A 1 184 ? -14.594 3.137 7.574 1 98.88 184 VAL A N 1
ATOM 1409 C CA . VAL A 1 184 ? -13.836 4.113 8.344 1 98.88 184 VAL A CA 1
ATOM 1410 C C . VAL A 1 184 ? -13.594 3.582 9.758 1 98.88 184 VAL A C 1
ATOM 1412 O O . VAL A 1 184 ? -14.539 3.4 10.531 1 98.88 184 VAL A O 1
ATOM 1415 N N . LEU A 1 185 ? -12.312 3.342 10.078 1 98.56 185 LEU A N 1
ATOM 1416 C CA . LEU A 1 185 ? -11.953 2.838 11.398 1 98.56 185 LEU A CA 1
ATOM 1417 C C . LEU A 1 185 ? -11.703 3.986 12.367 1 98.56 185 LEU A C 1
ATOM 1419 O O . LEU A 1 185 ? -10.75 4.75 12.203 1 98.56 185 LEU A O 1
ATOM 1423 N N . GLY A 1 186 ? -12.539 4.09 13.383 1 96.75 186 GLY A N 1
ATOM 1424 C CA . GLY A 1 186 ? -12.445 5.188 14.328 1 96.75 186 GLY A CA 1
ATOM 1425 C C . GLY A 1 186 ? -13.234 6.41 13.906 1 96.75 186 GLY A C 1
ATOM 1426 O O . GLY A 1 186 ? -12.852 7.102 12.961 1 96.75 186 GLY A O 1
ATOM 1427 N N . LEU A 1 187 ? -14.312 6.629 14.633 1 96.44 187 LEU A N 1
ATOM 1428 C CA . LEU A 1 187 ? -15.078 7.844 14.375 1 96.44 187 LEU A CA 1
ATOM 1429 C C . LEU A 1 187 ? -14.641 8.969 15.312 1 96.44 187 LEU A C 1
ATOM 1431 O O . LEU A 1 187 ? -15.406 9.383 16.188 1 96.44 187 LEU A O 1
ATOM 1435 N N . GLY A 1 188 ? -13.469 9.461 15.062 1 94.94 188 GLY A N 1
ATOM 1436 C CA . GLY A 1 188 ? -12.898 10.586 15.781 1 94.94 188 GLY A CA 1
ATOM 1437 C C . GLY A 1 188 ? -12.641 11.789 14.891 1 94.94 188 GLY A C 1
ATOM 1438 O O . GLY A 1 188 ? -13.43 12.078 13.984 1 94.94 188 GLY A O 1
ATOM 1439 N N . GLY A 1 189 ? -11.617 12.523 15.258 1 94.75 189 GLY A N 1
ATOM 1440 C CA . GLY A 1 189 ? -11.305 13.758 14.555 1 94.75 189 GLY A CA 1
ATOM 1441 C C . GLY A 1 189 ? -11.047 13.555 13.078 1 94.75 189 GLY A C 1
ATOM 1442 O O . GLY A 1 189 ? -11.484 14.359 12.25 1 94.75 189 GLY A O 1
ATOM 1443 N N . LEU A 1 190 ? -10.352 12.531 12.695 1 96.62 190 LEU A N 1
ATOM 1444 C CA . LEU A 1 190 ? -10.102 12.242 11.289 1 96.62 190 LEU A CA 1
ATOM 1445 C C . LEU A 1 190 ? -11.258 11.461 10.672 1 96.62 190 LEU A C 1
ATOM 1447 O O . LEU A 1 190 ? -11.656 11.727 9.539 1 96.62 190 LEU A O 1
ATOM 1451 N N . GLY A 1 191 ? -11.836 10.617 11.461 1 97.56 191 GLY A N 1
ATOM 1452 C CA . GLY A 1 191 ? -12.883 9.727 10.977 1 97.56 191 GLY A CA 1
ATOM 1453 C C . GLY A 1 191 ? -14.125 10.461 10.523 1 97.56 191 GLY A C 1
ATOM 1454 O O . GLY A 1 191 ? -14.766 10.07 9.547 1 97.56 191 GLY A O 1
ATOM 1455 N N . HIS A 1 192 ? -14.492 11.5 11.266 1 98 192 HIS A N 1
ATOM 1456 C CA . HIS A 1 192 ? -15.711 12.211 10.891 1 98 192 HIS A CA 1
ATOM 1457 C C . HIS A 1 192 ? -15.562 12.875 9.531 1 98 192 HIS A C 1
ATOM 1459 O O . HIS A 1 192 ? -16.531 13.008 8.789 1 98 192 HIS A O 1
ATOM 1465 N N . PHE A 1 193 ? -14.328 13.305 9.18 1 98.06 193 PHE A N 1
ATOM 1466 C CA . PHE A 1 193 ? -14.07 13.789 7.832 1 98.06 193 PHE A CA 1
ATOM 1467 C C . PHE A 1 193 ? -14.164 12.656 6.82 1 98.06 193 PHE A C 1
ATOM 1469 O O . PHE A 1 193 ? -14.82 12.797 5.785 1 98.06 193 PHE A O 1
ATOM 1476 N N . GLY A 1 194 ? -13.516 11.547 7.16 1 98.5 194 GLY A N 1
ATOM 1477 C CA . GLY A 1 194 ? -13.484 10.398 6.27 1 98.5 194 GLY A CA 1
ATOM 1478 C C . GLY A 1 194 ? -14.867 9.953 5.828 1 98.5 194 GLY A C 1
ATOM 1479 O O . GLY A 1 194 ? -15.086 9.68 4.648 1 98.5 194 GLY A O 1
ATOM 1480 N N . VAL A 1 195 ? -15.781 9.93 6.766 1 98.5 195 VAL A N 1
ATOM 1481 C CA . VAL A 1 195 ? -17.156 9.523 6.484 1 98.5 195 VAL A CA 1
ATOM 1482 C C . VAL A 1 195 ? -17.781 10.492 5.484 1 98.5 195 VAL A C 1
ATOM 1484 O O . VAL A 1 195 ? -18.344 10.07 4.473 1 98.5 195 VAL A O 1
ATOM 1487 N N . GLN A 1 196 ? -17.641 11.727 5.766 1 98.69 196 GLN A N 1
ATOM 1488 C CA . GLN A 1 196 ? -18.297 12.734 4.934 1 98.69 196 GLN A CA 1
ATOM 1489 C C . GLN A 1 196 ? -17.703 12.75 3.527 1 98.69 196 GLN A C 1
ATOM 1491 O O . GLN A 1 196 ? -18.422 12.875 2.541 1 98.69 196 GLN A O 1
ATOM 1496 N N . TRP A 1 197 ? -16.344 12.641 3.432 1 98.75 197 TRP A N 1
ATOM 1497 C CA . TRP A 1 197 ? -15.688 12.617 2.127 1 98.75 197 TRP A CA 1
ATOM 1498 C C . TRP A 1 197 ? -16.172 11.438 1.298 1 98.75 197 TRP A C 1
ATOM 1500 O O . TRP A 1 197 ? -16.594 11.602 0.151 1 98.75 197 TRP A O 1
ATOM 1510 N N . ALA A 1 198 ? -16.078 10.227 1.904 1 98.81 198 ALA A N 1
ATOM 1511 C CA . ALA A 1 198 ? -16.453 9.016 1.182 1 98.81 198 ALA A CA 1
ATOM 1512 C C . ALA A 1 198 ? -17.906 9.102 0.695 1 98.81 198 ALA A C 1
ATOM 1514 O O . ALA A 1 198 ? -18.203 8.727 -0.441 1 98.81 198 ALA A O 1
ATOM 1515 N N . LYS A 1 199 ? -18.766 9.656 1.541 1 98.56 199 LYS A N 1
ATOM 1516 C CA . LYS A 1 199 ? -20.172 9.844 1.156 1 98.56 199 LYS A CA 1
ATOM 1517 C C . LYS A 1 199 ? -20.297 10.836 0.004 1 98.56 199 LYS A C 1
ATOM 1519 O O . LYS A 1 199 ? -21 10.578 -0.968 1 98.56 199 LYS A O 1
ATOM 1524 N N . ALA A 1 200 ? -19.641 11.922 0.125 1 98.56 200 ALA A N 1
ATOM 1525 C CA . ALA A 1 200 ? -19.688 12.961 -0.908 1 98.56 200 ALA A CA 1
ATOM 1526 C C . ALA A 1 200 ? -19.156 12.43 -2.238 1 98.56 200 ALA A C 1
ATOM 1528 O O . ALA A 1 200 ? -19.609 12.859 -3.305 1 98.56 200 ALA A O 1
ATOM 1529 N N . MET A 1 201 ? -18.281 11.461 -2.191 1 98.56 201 MET A N 1
ATOM 1530 C CA . MET A 1 201 ? -17.688 10.875 -3.389 1 98.56 201 MET A CA 1
ATOM 1531 C C . MET A 1 201 ? -18.578 9.789 -3.965 1 98.56 201 MET A C 1
ATOM 1533 O O . MET A 1 201 ? -18.297 9.227 -5.023 1 98.56 201 MET A O 1
ATOM 1537 N N . GLY A 1 202 ? -19.625 9.445 -3.221 1 98.38 202 GLY A N 1
ATOM 1538 C CA . GLY A 1 202 ? -20.656 8.57 -3.748 1 98.38 202 GLY A CA 1
ATOM 1539 C C . GLY A 1 202 ? -20.578 7.156 -3.205 1 98.38 202 GLY A C 1
ATOM 1540 O O . GLY A 1 202 ? -21.375 6.293 -3.596 1 98.38 202 GLY A O 1
ATOM 1541 N N . ALA A 1 203 ? -19.734 6.863 -2.252 1 98.75 203 ALA A N 1
ATOM 1542 C CA . ALA A 1 203 ? -19.516 5.508 -1.747 1 98.75 203 ALA A CA 1
ATOM 1543 C C . ALA A 1 203 ? -20.531 5.172 -0.649 1 98.75 203 ALA A C 1
ATOM 1545 O O . ALA A 1 203 ? -21.125 6.07 -0.045 1 98.75 203 ALA A O 1
ATOM 1546 N N . GLU A 1 204 ? -20.734 3.887 -0.462 1 98.81 204 GLU A N 1
ATOM 1547 C CA . GLU A 1 204 ? -21.328 3.404 0.782 1 98.81 204 GLU A CA 1
ATOM 1548 C C . GLU A 1 204 ? -20.312 3.43 1.922 1 98.81 204 GLU A C 1
ATOM 1550 O O . GLU A 1 204 ? -19.156 3.074 1.73 1 98.81 204 GLU A O 1
ATOM 1555 N N . VAL A 1 205 ? -20.766 3.871 3.082 1 98.88 205 VAL A N 1
ATOM 1556 C CA . VAL A 1 205 ? -19.797 4.078 4.16 1 98.88 205 VAL A CA 1
ATOM 1557 C C . VAL A 1 205 ? -20.297 3.406 5.438 1 98.88 205 VAL A C 1
ATOM 1559 O O . VAL A 1 205 ? -21.453 3.613 5.848 1 98.88 205 VAL A O 1
ATOM 1562 N N . ILE A 1 206 ? -19.469 2.59 6.031 1 98.88 206 ILE A N 1
ATOM 1563 C CA . ILE A 1 206 ? -19.719 2 7.344 1 98.88 206 ILE A CA 1
ATOM 1564 C C . ILE A 1 206 ? -18.641 2.461 8.32 1 98.88 206 ILE A C 1
ATOM 1566 O O . ILE A 1 206 ? -17.438 2.334 8.039 1 98.88 206 ILE A O 1
ATOM 1570 N N . ALA A 1 207 ? -19.031 3.014 9.43 1 98.62 207 ALA A N 1
ATOM 1571 C CA . ALA A 1 207 ? -18.078 3.426 10.461 1 98.62 207 ALA A CA 1
ATOM 1572 C C . ALA A 1 207 ? -17.891 2.324 11.5 1 98.62 207 ALA A C 1
ATOM 1574 O O . ALA A 1 207 ? -18.844 1.653 11.883 1 98.62 207 ALA A O 1
ATOM 1575 N N . PHE A 1 208 ? -16.688 2.156 11.867 1 98.31 208 PHE A N 1
ATOM 1576 C CA . PHE A 1 208 ? -16.312 1.223 12.922 1 98.31 208 PHE A CA 1
ATOM 1577 C C . PHE A 1 208 ? -15.703 1.963 14.109 1 98.31 208 PHE A C 1
ATOM 1579 O O . PHE A 1 208 ? -14.875 2.857 13.938 1 98.31 208 PHE A O 1
ATOM 1586 N N . ASP A 1 209 ? -16.141 1.65 15.273 1 96.88 209 ASP A N 1
ATOM 1587 C CA . ASP A 1 209 ? -15.625 2.246 16.5 1 96.88 209 ASP A CA 1
ATOM 1588 C C . ASP A 1 209 ? -15.859 1.33 17.703 1 96.88 209 ASP A C 1
ATOM 1590 O O . ASP A 1 209 ? -16.453 0.258 17.562 1 96.88 209 ASP A O 1
ATOM 1594 N N . VAL A 1 210 ? -15.289 1.683 18.859 1 94.62 210 VAL A N 1
ATOM 1595 C CA . VAL A 1 210 ? -15.484 0.895 20.078 1 94.62 210 VAL A CA 1
ATOM 1596 C C . VAL A 1 210 ? -16.469 1.608 21 1 94.62 210 VAL A C 1
ATOM 1598 O O . VAL A 1 210 ? -16.938 1.034 22 1 94.62 210 VAL A O 1
ATOM 1601 N N . ILE A 1 211 ? -16.812 2.873 20.672 1 93.56 211 ILE A N 1
ATOM 1602 C CA . ILE A 1 211 ? -17.703 3.678 21.5 1 93.56 211 ILE A CA 1
ATOM 1603 C C . ILE A 1 211 ? -19.141 3.549 21.016 1 93.56 211 ILE A C 1
ATOM 1605 O O . ILE A 1 211 ? -19.469 4.012 19.906 1 93.56 211 ILE A O 1
ATOM 1609 N N . PRO A 1 212 ? -20.062 3.09 21.812 1 92.38 212 PRO A N 1
ATOM 1610 C CA . PRO A 1 212 ? -21.422 2.814 21.359 1 92.38 212 PRO A CA 1
ATOM 1611 C C . PRO A 1 212 ? -22.25 4.086 21.156 1 92.38 212 PRO A C 1
ATOM 1613 O O . PRO A 1 212 ? -23.172 4.102 20.344 1 92.38 212 PRO A O 1
ATOM 1616 N N . ASP A 1 213 ? -21.953 5.109 21.844 1 92 213 ASP A N 1
ATOM 1617 C CA . ASP A 1 213 ? -22.828 6.27 21.875 1 92 213 ASP A CA 1
ATOM 1618 C C . ASP A 1 213 ? -22.562 7.211 20.703 1 92 213 ASP A C 1
ATOM 1620 O O . ASP A 1 213 ? -22.922 8.383 20.75 1 92 213 ASP A O 1
ATOM 1624 N N . LYS A 1 214 ? -21.969 6.746 19.562 1 95.25 214 LYS A N 1
ATOM 1625 C CA . LYS A 1 214 ? -21.703 7.602 18.406 1 95.25 214 LYS A CA 1
ATOM 1626 C C . LYS A 1 214 ? -22.562 7.195 17.219 1 95.25 214 LYS A C 1
ATOM 1628 O O . LYS A 1 214 ? -22.359 7.68 16.109 1 95.25 214 LYS A O 1
ATOM 1633 N N . VAL A 1 215 ? -23.531 6.367 17.453 1 94.19 215 VAL A N 1
ATOM 1634 C CA . VAL A 1 215 ? -24.375 5.848 16.375 1 94.19 215 VAL A CA 1
ATOM 1635 C C . VAL A 1 215 ? -25.141 6.996 15.719 1 94.19 215 VAL A C 1
ATOM 1637 O O . VAL A 1 215 ? -25.234 7.074 14.492 1 94.19 215 VAL A O 1
ATOM 1640 N N . GLU A 1 216 ? -25.688 7.848 16.531 1 95.44 216 GLU A N 1
ATOM 1641 C CA . GLU A 1 216 ? -26.453 8.961 16 1 95.44 216 GLU A CA 1
ATOM 1642 C C . GLU A 1 216 ? -25.562 9.945 15.258 1 95.44 216 GLU A C 1
ATOM 1644 O O . GLU A 1 216 ? -25.969 10.5 14.227 1 95.44 216 GLU A O 1
ATOM 1649 N N . ASP A 1 217 ? -24.375 10.172 15.828 1 96.25 217 ASP A N 1
ATOM 1650 C CA . ASP A 1 217 ? -23.406 11.008 15.117 1 96.25 217 ASP A CA 1
ATOM 1651 C C . ASP A 1 217 ? -23.094 10.43 13.742 1 96.25 217 ASP A C 1
ATOM 1653 O O . ASP A 1 217 ? -23.109 11.148 12.742 1 96.25 217 ASP A O 1
ATOM 1657 N N . ALA A 1 218 ? -22.875 9.133 13.727 1 96.94 218 ALA A N 1
ATOM 1658 C CA . ALA A 1 218 ? -22.531 8.453 12.477 1 96.94 218 ALA A CA 1
ATOM 1659 C C . ALA A 1 218 ? -23.641 8.641 11.438 1 96.94 218 ALA A C 1
ATOM 1661 O O . ALA A 1 218 ? -23.359 8.938 10.273 1 96.94 218 ALA A O 1
ATOM 1662 N N . LYS A 1 219 ? -24.812 8.531 11.867 1 96.56 219 LYS A N 1
ATOM 1663 C CA . LYS A 1 219 ? -25.953 8.711 10.977 1 96.56 219 LYS A CA 1
ATOM 1664 C C . LYS A 1 219 ? -26 10.141 10.422 1 96.56 219 LYS A C 1
ATOM 1666 O O . LYS A 1 219 ? -26.172 10.336 9.219 1 96.56 219 LYS A O 1
ATOM 1671 N N . LYS A 1 220 ? -25.797 11.094 11.281 1 96.81 220 LYS A N 1
ATOM 1672 C CA . LYS A 1 220 ? -25.859 12.492 10.883 1 96.81 220 LYS A CA 1
ATOM 1673 C C . LYS A 1 220 ? -24.719 12.836 9.922 1 96.81 220 LYS A C 1
ATOM 1675 O O . LYS A 1 220 ? -24.875 13.695 9.047 1 96.81 220 LYS A O 1
ATOM 1680 N N . LEU A 1 221 ? -23.656 12.125 10.086 1 97.25 221 LEU A N 1
ATOM 1681 C CA . LEU A 1 221 ? -22.5 12.367 9.234 1 97.25 221 LEU A CA 1
ATOM 1682 C C . LEU A 1 221 ? -22.672 11.695 7.875 1 97.25 221 LEU A C 1
ATOM 1684 O O . LEU A 1 221 ? -21.938 12.008 6.93 1 97.25 221 LEU A O 1
ATOM 1688 N N . GLY A 1 222 ? -23.609 10.758 7.77 1 96.56 222 GLY A N 1
ATOM 1689 C CA . GLY A 1 222 ? -23.938 10.18 6.477 1 96.56 222 GLY A CA 1
ATOM 1690 C C . GLY A 1 222 ? -23.594 8.703 6.379 1 96.56 222 GLY A C 1
ATOM 1691 O O . GLY A 1 222 ? -23.734 8.102 5.316 1 96.56 222 GLY A O 1
ATOM 1692 N N . CYS A 1 223 ? -23.234 8.07 7.453 1 96.75 223 CYS A N 1
ATOM 1693 C CA . CYS A 1 223 ? -22.906 6.648 7.418 1 96.75 223 CYS A CA 1
ATOM 1694 C C . CYS A 1 223 ? -24.125 5.812 7.055 1 96.75 223 CYS A C 1
ATOM 1696 O O . CYS A 1 223 ? -25.25 6.133 7.461 1 96.75 223 CYS A O 1
ATOM 1698 N N . ASP A 1 224 ? -23.828 4.738 6.379 1 98 224 ASP A N 1
ATOM 1699 C CA . ASP A 1 224 ? -24.875 3.766 6.059 1 98 224 ASP A CA 1
ATOM 1700 C C . ASP A 1 224 ? -24.984 2.699 7.145 1 98 224 ASP A C 1
ATOM 1702 O O . ASP A 1 224 ? -25.922 1.903 7.148 1 98 224 ASP A O 1
ATOM 1706 N N . GLY A 1 225 ? -24.016 2.729 8.023 1 97.44 225 GLY A N 1
ATOM 1707 C CA . GLY A 1 225 ? -24 1.807 9.148 1 97.44 225 GLY A CA 1
ATOM 1708 C C . GLY A 1 225 ? -22.938 2.139 10.172 1 97.44 225 GLY A C 1
ATOM 1709 O O . GLY A 1 225 ? -22.031 2.916 9.898 1 97.44 225 GLY A O 1
ATOM 1710 N N . TYR A 1 226 ? -23.125 1.624 11.359 1 98.06 226 TYR A N 1
ATOM 1711 C CA . TYR A 1 226 ? -22.203 1.777 12.484 1 98.06 226 TYR A CA 1
ATOM 1712 C C . TYR A 1 226 ? -21.984 0.446 13.195 1 98.06 226 TYR A C 1
ATOM 1714 O O . TYR A 1 226 ? -22.938 -0.203 13.625 1 98.06 226 TYR A O 1
ATOM 1722 N N . VAL A 1 227 ? -20.703 0.048 13.266 1 98.19 227 VAL A N 1
ATOM 1723 C CA . VAL A 1 227 ? -20.359 -1.274 13.781 1 98.19 227 VAL A CA 1
ATOM 1724 C C . VAL A 1 227 ? -19.422 -1.137 14.977 1 98.19 227 VAL A C 1
ATOM 1726 O O . VAL A 1 227 ? -18.469 -0.35 14.945 1 98.19 227 VAL A O 1
ATOM 1729 N N . LEU A 1 228 ? -19.734 -1.83 16.031 1 97.38 228 LEU A N 1
ATOM 1730 C CA . LEU A 1 228 ? -18.844 -1.895 17.188 1 97.38 228 LEU A CA 1
ATOM 1731 C C . LEU A 1 228 ? -17.781 -2.957 17 1 97.38 228 LEU A C 1
ATOM 1733 O O . LEU A 1 228 ? -18.094 -4.141 16.844 1 97.38 228 LEU A O 1
ATOM 1737 N N . MET A 1 229 ? -16.5 -2.611 17.109 1 95.44 229 MET A N 1
ATOM 1738 C CA . MET A 1 229 ? -15.359 -3.469 16.766 1 95.44 229 MET A CA 1
ATOM 1739 C C . MET A 1 229 ? -15.242 -4.625 17.766 1 95.44 229 MET A C 1
ATOM 1741 O O . MET A 1 229 ? -14.664 -5.668 17.438 1 95.44 229 MET A O 1
ATOM 1745 N N . GLN A 1 230 ? -15.742 -4.418 18.922 1 94.94 230 GLN A N 1
ATOM 1746 C CA . GLN A 1 230 ? -15.617 -5.457 19.938 1 94.94 230 GLN A CA 1
ATOM 1747 C C . GLN A 1 230 ? -16.719 -6.496 19.797 1 94.94 230 GLN A C 1
ATOM 1749 O O . GLN A 1 230 ? -16.75 -7.48 20.547 1 94.94 230 GLN A O 1
ATOM 1754 N N . LYS A 1 231 ? -17.672 -6.273 18.922 1 96.25 231 LYS A N 1
ATOM 1755 C CA . LYS A 1 231 ? -18.766 -7.215 18.672 1 96.25 231 LYS A CA 1
ATOM 1756 C C . LYS A 1 231 ? -18.547 -7.973 17.375 1 96.25 231 LYS A C 1
ATOM 1758 O O . LYS A 1 231 ? -18.953 -7.512 16.312 1 96.25 231 LYS A O 1
ATOM 1763 N N . GLU A 1 232 ? -18.094 -9.156 17.484 1 95.12 232 GLU A N 1
ATOM 1764 C CA . GLU A 1 232 ? -17.719 -9.969 16.328 1 95.12 232 GLU A CA 1
ATOM 1765 C C . GLU A 1 232 ? -18.938 -10.227 15.43 1 95.12 232 GLU A C 1
ATOM 1767 O O . GLU A 1 232 ? -18.812 -10.281 14.203 1 95.12 232 GLU A O 1
ATOM 1772 N N . GLU A 1 233 ? -20.062 -10.422 16 1 97.25 233 GLU A N 1
ATOM 1773 C CA . GLU A 1 233 ? -21.266 -10.727 15.242 1 97.25 233 GLU A CA 1
ATOM 1774 C C . GLU A 1 233 ? -21.672 -9.555 14.344 1 97.25 233 GLU A C 1
ATOM 1776 O O . GLU A 1 233 ? -22.328 -9.75 13.328 1 97.25 233 GLU A O 1
ATOM 1781 N N . GLU A 1 234 ? -21.281 -8.336 14.742 1 97.62 234 GLU A N 1
ATOM 1782 C CA . GLU A 1 234 ? -21.594 -7.168 13.93 1 97.62 234 GLU A CA 1
ATOM 1783 C C . GLU A 1 234 ? -20.594 -7.016 12.781 1 97.62 234 GLU A C 1
ATOM 1785 O O . GLU A 1 234 ? -20.891 -6.363 11.781 1 97.62 234 GLU A O 1
ATOM 1790 N N . ILE A 1 235 ? -19.422 -7.594 12.922 1 98.12 235 ILE A N 1
ATOM 1791 C CA . ILE A 1 235 ? -18.359 -7.5 11.922 1 98.12 235 ILE A CA 1
ATOM 1792 C C . ILE A 1 235 ? -18.578 -8.547 10.836 1 98.12 235 ILE A C 1
ATOM 1794 O O . ILE A 1 235 ? -18.297 -8.297 9.656 1 98.12 235 ILE A O 1
ATOM 1798 N N . GLU A 1 236 ? -19.062 -9.719 11.164 1 97.75 236 GLU A N 1
ATOM 1799 C CA . GLU A 1 236 ? -19.141 -10.914 10.328 1 97.75 236 GLU A CA 1
ATOM 1800 C C . GLU A 1 236 ? -19.812 -10.602 8.992 1 97.75 236 GLU A C 1
ATOM 1802 O O . GLU A 1 236 ? -19.312 -11 7.934 1 97.75 236 GLU A O 1
ATOM 1807 N N . PRO A 1 237 ? -20.922 -9.789 9 1 97.75 237 PRO A N 1
ATOM 1808 C CA . PRO A 1 237 ? -21.578 -9.516 7.73 1 97.75 237 PRO A CA 1
ATOM 1809 C C . PRO A 1 237 ? -20.75 -8.641 6.805 1 97.75 237 PRO A C 1
ATOM 1811 O O . PRO A 1 237 ? -21.078 -8.492 5.621 1 97.75 237 PRO A O 1
ATOM 1814 N N . HIS A 1 238 ? -19.688 -8.07 7.305 1 98.31 238 HIS A N 1
ATOM 1815 C CA . HIS A 1 238 ? -18.922 -7.098 6.535 1 98.31 238 HIS A CA 1
ATOM 1816 C C . HIS A 1 238 ? -17.609 -7.691 6.043 1 98.31 238 HIS A C 1
ATOM 1818 O O . HIS A 1 238 ? -16.797 -6.996 5.418 1 98.31 238 HIS A O 1
ATOM 1824 N N . LEU A 1 239 ? -17.391 -8.961 6.363 1 98.06 239 LEU A N 1
ATOM 1825 C CA . LEU A 1 239 ? -16.172 -9.617 5.871 1 98.06 239 LEU A CA 1
ATOM 1826 C C . LEU A 1 239 ? -16.156 -9.648 4.344 1 98.06 239 LEU A C 1
ATOM 1828 O O . LEU A 1 239 ? -17.203 -9.836 3.713 1 98.06 239 LEU A O 1
ATOM 1832 N N . ASN A 1 240 ? -14.977 -9.352 3.715 1 97.88 240 ASN A N 1
ATOM 1833 C CA . ASN A 1 240 ? -14.75 -9.367 2.273 1 97.88 240 ASN A CA 1
ATOM 1834 C C . ASN A 1 240 ? -15.703 -8.43 1.542 1 97.88 240 ASN A C 1
ATOM 1836 O O . ASN A 1 240 ? -16.203 -8.766 0.462 1 97.88 240 ASN A O 1
ATOM 1840 N N . SER A 1 241 ? -15.961 -7.25 2.08 1 98.19 241 SER A N 1
ATOM 1841 C CA . SER A 1 241 ? -17.016 -6.438 1.475 1 98.19 241 SER A CA 1
ATOM 1842 C C . SER A 1 241 ? -16.5 -5.039 1.139 1 98.19 241 SER A C 1
ATOM 1844 O O . SER A 1 241 ? -17.125 -4.324 0.347 1 98.19 241 SER A O 1
ATOM 1846 N N . PHE A 1 242 ? -15.383 -4.652 1.698 1 98.88 242 PHE A N 1
ATOM 1847 C CA . PHE A 1 242 ? -14.961 -3.266 1.537 1 98.88 242 PHE A CA 1
ATOM 1848 C C . PHE A 1 242 ? -13.914 -3.146 0.434 1 98.88 242 PHE A C 1
ATOM 1850 O O . PHE A 1 242 ? -12.969 -3.932 0.381 1 98.88 242 PHE A O 1
ATOM 1857 N N . THR A 1 243 ? -14.086 -2.141 -0.44 1 98.81 243 THR A N 1
ATOM 1858 C CA . THR A 1 243 ? -13.086 -1.804 -1.442 1 98.81 243 THR A CA 1
ATOM 1859 C C . THR A 1 243 ? -11.938 -1.012 -0.815 1 98.81 243 THR A C 1
ATOM 1861 O O . THR A 1 243 ? -10.797 -1.095 -1.271 1 98.81 243 THR A O 1
ATOM 1864 N N . HIS A 1 244 ? -12.312 -0.193 0.195 1 98.94 244 HIS A N 1
ATOM 1865 C CA . HIS A 1 244 ? -11.344 0.644 0.894 1 98.94 244 HIS A CA 1
ATOM 1866 C C . HIS A 1 244 ? -11.586 0.625 2.4 1 98.94 244 HIS A C 1
ATOM 1868 O O . HIS A 1 244 ? -12.734 0.56 2.85 1 98.94 244 HIS A O 1
ATOM 1874 N N . ILE A 1 245 ? -10.523 0.673 3.121 1 98.94 245 ILE A N 1
ATOM 1875 C CA . ILE A 1 245 ? -10.562 0.997 4.543 1 98.94 245 ILE A CA 1
ATOM 1876 C C . ILE A 1 245 ? -9.75 2.266 4.809 1 98.94 245 ILE A C 1
ATOM 1878 O O . ILE A 1 245 ? -8.602 2.369 4.391 1 98.94 245 ILE A O 1
ATOM 1882 N N . LEU A 1 246 ? -10.367 3.227 5.336 1 98.88 246 LEU A N 1
ATOM 1883 C CA . LEU A 1 246 ? -9.68 4.398 5.871 1 98.88 246 LEU A CA 1
ATOM 1884 C C . LEU A 1 246 ? -9.438 4.246 7.371 1 98.88 246 LEU A C 1
ATOM 1886 O O . LEU A 1 246 ? -10.367 4.363 8.172 1 98.88 246 LEU A O 1
ATOM 1890 N N . ALA A 1 247 ? -8.195 4.07 7.723 1 98.69 247 ALA A N 1
ATOM 1891 C CA . ALA A 1 247 ? -7.863 3.738 9.109 1 98.69 247 ALA A CA 1
ATOM 1892 C C . ALA A 1 247 ? -7.395 4.973 9.875 1 98.69 247 ALA A C 1
ATOM 1894 O O . ALA A 1 247 ? -6.211 5.316 9.844 1 98.69 247 ALA A O 1
ATOM 1895 N N . THR A 1 248 ? -8.32 5.531 10.578 1 97.19 248 THR A N 1
ATOM 1896 C CA . THR A 1 248 ? -7.98 6.68 11.406 1 97.19 248 THR A CA 1
ATOM 1897 C C . THR A 1 248 ? -7.695 6.246 12.844 1 97.19 248 THR A C 1
ATOM 1899 O O . THR A 1 248 ? -7.324 7.07 13.688 1 97.19 248 THR A O 1
ATOM 1902 N N . LYS A 1 249 ? -7.848 5.008 13.086 1 95.12 249 LYS A N 1
ATOM 1903 C CA . LYS A 1 249 ? -7.434 4.332 14.305 1 95.12 249 LYS A CA 1
ATOM 1904 C C . LYS A 1 249 ? -6.984 2.902 14.023 1 95.12 249 LYS A C 1
ATOM 1906 O O . LYS A 1 249 ? -7.711 2.133 13.391 1 95.12 249 LYS A O 1
ATOM 1911 N N . ILE A 1 250 ? -5.812 2.539 14.531 1 96.38 250 ILE A N 1
ATOM 1912 C CA . ILE A 1 250 ? -5.285 1.202 14.281 1 96.38 250 ILE A CA 1
ATOM 1913 C C . ILE A 1 250 ? -4.879 0.555 15.602 1 96.38 250 ILE A C 1
ATOM 1915 O O . ILE A 1 250 ? -4.23 1.19 16.438 1 96.38 250 ILE A O 1
ATOM 1919 N N . VAL A 1 251 ? -5.285 -0.625 15.773 1 95.88 251 VAL A N 1
ATOM 1920 C CA . VAL A 1 251 ? -4.871 -1.484 16.875 1 95.88 251 VAL A CA 1
ATOM 1921 C C . VAL A 1 251 ? -4.246 -2.764 16.328 1 95.88 251 VAL A C 1
ATOM 1923 O O . VAL A 1 251 ? -4.906 -3.535 15.625 1 95.88 251 VAL A O 1
ATOM 1926 N N . ASN A 1 252 ? -3.016 -3.113 16.703 1 96.06 252 ASN A N 1
ATOM 1927 C CA . ASN A 1 252 ? -2.244 -4.191 16.094 1 96.06 252 ASN A CA 1
ATOM 1928 C C . ASN A 1 252 ? -2.963 -5.531 16.219 1 96.06 252 ASN A C 1
ATOM 1930 O O . ASN A 1 252 ? -2.91 -6.355 15.305 1 96.06 252 ASN A O 1
ATOM 1934 N N . LYS A 1 253 ? -3.576 -5.793 17.312 1 96 253 LYS A N 1
ATOM 1935 C CA . LYS A 1 253 ? -4.219 -7.086 17.531 1 96 253 LYS A CA 1
ATOM 1936 C C . LYS A 1 253 ? -5.363 -7.301 16.531 1 96 253 LYS A C 1
ATOM 1938 O O . LYS A 1 253 ? -5.848 -8.422 16.375 1 96 253 LYS A O 1
ATOM 1943 N N . CYS A 1 254 ? -5.801 -6.254 15.812 1 97.19 254 CYS A N 1
ATOM 1944 C CA . CYS A 1 254 ? -6.996 -6.328 14.984 1 97.19 254 CYS A CA 1
ATOM 1945 C C . CYS A 1 254 ? -6.629 -6.5 13.516 1 97.19 254 CYS A C 1
ATOM 1947 O O . CYS A 1 254 ? -7.508 -6.52 12.648 1 97.19 254 CYS A O 1
ATOM 1949 N N . TRP A 1 255 ? -5.449 -6.648 13.125 1 97.94 255 TRP A N 1
ATOM 1950 C CA . TRP A 1 255 ? -5.02 -6.719 11.734 1 97.94 255 TRP A CA 1
ATOM 1951 C C . TRP A 1 255 ? -5.699 -7.871 11.008 1 97.94 255 TRP A C 1
ATOM 1953 O O . TRP A 1 255 ? -6.145 -7.723 9.867 1 97.94 255 TRP A O 1
ATOM 1963 N N . PRO A 1 256 ? -5.828 -9.078 11.609 1 97.5 256 PRO A N 1
ATOM 1964 C CA . PRO A 1 256 ? -6.555 -10.133 10.898 1 97.5 256 PRO A CA 1
ATOM 1965 C C . PRO A 1 256 ? -7.961 -9.703 10.492 1 97.5 256 PRO A C 1
ATOM 1967 O O . PRO A 1 256 ? -8.391 -9.977 9.367 1 97.5 256 PRO A O 1
ATOM 1970 N N . THR A 1 257 ? -8.625 -8.984 11.359 1 98 257 THR A N 1
ATOM 1971 C CA . THR A 1 257 ? -9.969 -8.492 11.062 1 98 257 THR A CA 1
ATOM 1972 C C . THR A 1 257 ? -9.938 -7.461 9.938 1 98 257 THR A C 1
ATOM 1974 O O . THR A 1 257 ? -10.719 -7.547 8.992 1 98 257 THR A O 1
ATOM 1977 N N . TYR A 1 258 ? -9 -6.465 10.031 1 98.56 258 TYR A N 1
ATOM 1978 C CA . TYR A 1 258 ? -8.883 -5.43 9.016 1 98.56 258 TYR A CA 1
ATOM 1979 C C . TYR A 1 258 ? -8.703 -6.047 7.629 1 98.56 258 TYR A C 1
ATOM 1981 O O . TYR A 1 258 ? -9.438 -5.707 6.695 1 98.56 258 TYR A O 1
ATOM 1989 N N . LEU A 1 259 ? -7.801 -6.984 7.562 1 98.69 259 LEU A N 1
ATOM 1990 C CA . LEU A 1 259 ? -7.449 -7.574 6.277 1 98.69 259 LEU A CA 1
ATOM 1991 C C . LEU A 1 259 ? -8.609 -8.406 5.73 1 98.69 259 LEU A C 1
ATOM 1993 O O . LEU A 1 259 ? -8.859 -8.406 4.523 1 98.69 259 LEU A O 1
ATOM 1997 N N . ASN A 1 260 ? -9.336 -9.094 6.574 1 98.31 260 ASN A N 1
ATOM 1998 C CA . ASN A 1 260 ? -10.422 -9.969 6.141 1 98.31 260 ASN A CA 1
ATOM 1999 C C . ASN A 1 260 ? -11.648 -9.172 5.727 1 98.31 260 ASN A C 1
ATOM 2001 O O . ASN A 1 260 ? -12.508 -9.672 4.996 1 98.31 260 ASN A O 1
ATOM 2005 N N . MET A 1 261 ? -11.742 -7.957 6.168 1 98.75 261 MET A N 1
ATOM 2006 C CA . MET A 1 261 ? -12.875 -7.109 5.801 1 98.75 261 MET A CA 1
ATOM 2007 C C . MET A 1 261 ? -12.742 -6.613 4.363 1 98.75 261 MET A C 1
ATOM 2009 O O . MET A 1 261 ? -13.734 -6.312 3.709 1 98.75 261 MET A O 1
ATOM 2013 N N . LEU A 1 262 ? -11.555 -6.559 3.887 1 98.81 262 LEU A N 1
ATOM 2014 C CA . LEU A 1 262 ? -11.305 -6.031 2.549 1 98.81 262 LEU A CA 1
ATOM 2015 C C . LEU A 1 262 ? -11.664 -7.059 1.482 1 98.81 262 LEU A C 1
ATOM 2017 O O . LEU A 1 262 ? -11.422 -8.258 1.655 1 98.81 262 LEU A O 1
ATOM 2021 N N . LYS A 1 263 ? -12.227 -6.562 0.413 1 98.38 263 LYS A N 1
ATOM 2022 C CA . LYS A 1 263 ? -12.32 -7.348 -0.812 1 98.38 263 LYS A CA 1
ATOM 2023 C C . LYS A 1 263 ? -10.945 -7.59 -1.42 1 98.38 263 LYS A C 1
ATOM 2025 O O . LYS A 1 263 ? -9.961 -6.961 -1.021 1 98.38 263 LYS A O 1
ATOM 2030 N N . LYS A 1 264 ? -10.914 -8.539 -2.33 1 98.06 264 LYS A N 1
ATOM 2031 C CA . LYS A 1 264 ? -9.688 -8.672 -3.113 1 98.06 264 LYS A CA 1
ATOM 2032 C C . LYS A 1 264 ? -9.352 -7.367 -3.83 1 98.06 264 LYS A C 1
ATOM 2034 O O . LYS A 1 264 ? -10.25 -6.621 -4.227 1 98.06 264 LYS A O 1
ATOM 2039 N N . ASN A 1 265 ? -8.023 -7.102 -3.953 1 97.94 265 ASN A N 1
ATOM 2040 C CA . ASN A 1 265 ? -7.516 -5.852 -4.516 1 97.94 265 ASN A CA 1
ATOM 2041 C C . ASN A 1 265 ? -7.906 -4.652 -3.656 1 97.94 265 ASN A C 1
ATOM 2043 O O . ASN A 1 265 ? -7.93 -3.52 -4.141 1 97.94 265 ASN A O 1
ATOM 2047 N N . GLY A 1 266 ? -8.328 -4.883 -2.426 1 98.56 266 GLY A N 1
ATOM 2048 C CA . GLY A 1 266 ? -8.719 -3.818 -1.516 1 98.56 266 GLY A CA 1
ATOM 2049 C C . GLY A 1 266 ? -7.551 -2.943 -1.09 1 98.56 266 GLY A C 1
ATOM 2050 O O . GLY A 1 266 ? -6.395 -3.355 -1.18 1 98.56 266 GLY A O 1
ATOM 2051 N N . ILE A 1 267 ? -7.859 -1.742 -0.633 1 98.88 267 ILE A N 1
ATOM 2052 C CA . ILE A 1 267 ? -6.875 -0.74 -0.238 1 98.88 267 ILE A CA 1
ATOM 2053 C C . ILE A 1 267 ? -7.086 -0.359 1.226 1 98.88 267 ILE A C 1
ATOM 2055 O O . ILE A 1 267 ? -8.18 0.058 1.613 1 98.88 267 ILE A O 1
ATOM 2059 N N . PHE A 1 268 ? -6.102 -0.601 1.995 1 98.88 268 PHE A N 1
ATOM 2060 C CA . PHE A 1 268 ? -6.062 -0.134 3.377 1 98.88 268 PHE A CA 1
ATOM 2061 C C . PHE A 1 268 ? -5.281 1.171 3.484 1 98.88 268 PHE A C 1
ATOM 2063 O O . PHE A 1 268 ? -4.066 1.192 3.287 1 98.88 268 PHE A O 1
ATOM 2070 N N . ILE A 1 269 ? -5.934 2.227 3.852 1 98.81 269 ILE A N 1
ATOM 2071 C CA . ILE A 1 269 ? -5.309 3.543 3.896 1 98.81 269 ILE A CA 1
ATOM 2072 C C . ILE A 1 269 ? -4.957 3.898 5.34 1 98.81 269 ILE A C 1
ATOM 2074 O O . ILE A 1 269 ? -5.844 4.047 6.184 1 98.81 269 ILE A O 1
ATOM 2078 N N . LEU A 1 270 ? -3.723 4.105 5.566 1 98.06 270 LEU A N 1
ATOM 2079 C CA . LEU A 1 270 ? -3.184 4.441 6.879 1 98.06 270 LEU A CA 1
ATOM 2080 C C . LEU A 1 270 ? -3.229 5.949 7.117 1 98.06 270 LEU A C 1
ATOM 2082 O O . LEU A 1 270 ? -2.426 6.695 6.551 1 98.06 270 LEU A O 1
ATOM 2086 N N . CYS A 1 271 ? -4.117 6.359 8.047 1 96.69 271 CYS A N 1
ATOM 2087 C CA . CYS A 1 271 ? -4.16 7.758 8.453 1 96.69 271 CYS A CA 1
ATOM 2088 C C . CYS A 1 271 ? -3.777 7.914 9.922 1 96.69 271 CYS A C 1
ATOM 2090 O O . CYS A 1 271 ? -3.48 9.023 10.375 1 96.69 271 CYS A O 1
ATOM 2092 N N . ASP A 1 272 ? -3.807 6.82 10.633 1 93.88 272 ASP A N 1
ATOM 2093 C CA . ASP A 1 272 ? -3.309 6.777 12 1 93.88 272 ASP A CA 1
ATOM 2094 C C . ASP A 1 272 ? -1.802 6.531 12.031 1 93.88 272 ASP A C 1
ATOM 2096 O O . ASP A 1 272 ? -1.271 5.789 11.203 1 93.88 272 ASP A O 1
ATOM 2100 N N . ILE A 1 273 ? -1.151 7.195 12.938 1 92.31 273 ILE A N 1
ATOM 2101 C CA . ILE A 1 273 ? 0.285 7.008 13.117 1 92.31 273 ILE A CA 1
ATOM 2102 C C . ILE A 1 273 ? 0.577 6.629 14.57 1 92.31 273 ILE A C 1
ATOM 2104 O O . ILE A 1 273 ? 1.027 7.465 15.359 1 92.31 273 ILE A O 1
ATOM 2108 N N . PRO A 1 274 ? 0.382 5.367 14.836 1 91.38 274 PRO A N 1
ATOM 2109 C CA . PRO A 1 274 ? 0.715 4.957 16.203 1 91.38 274 PRO A CA 1
ATOM 2110 C C . PRO A 1 274 ? 2.195 5.137 16.531 1 91.38 274 PRO A C 1
ATOM 2112 O O . PRO A 1 274 ? 3.039 5.094 15.633 1 91.38 274 PRO A O 1
ATOM 2115 N N . GLU A 1 275 ? 2.459 5.277 17.828 1 88.06 275 GLU A N 1
ATOM 2116 C CA . GLU A 1 275 ? 3.842 5.449 18.25 1 88.06 275 GLU A CA 1
ATOM 2117 C C . GLU A 1 275 ? 4.605 4.129 18.203 1 88.06 275 GLU A C 1
ATOM 2119 O O . GLU A 1 275 ? 5.832 4.121 18.078 1 88.06 275 GLU A O 1
ATOM 2124 N N . VAL A 1 276 ? 3.846 3.006 18.297 1 93.31 276 VAL A N 1
ATOM 2125 C CA . VAL A 1 276 ? 4.469 1.691 18.188 1 93.31 276 VAL A CA 1
ATOM 2126 C C . VAL A 1 276 ? 4.398 1.216 16.734 1 93.31 276 VAL A C 1
ATOM 2128 O O . VAL A 1 276 ? 3.428 1.499 16.031 1 93.31 276 VAL A O 1
ATOM 2131 N N . PRO A 1 277 ? 5.387 0.46 16.297 1 96.62 277 PRO A N 1
ATOM 2132 C CA . PRO A 1 277 ? 5.355 -0.045 14.914 1 96.62 277 PRO A CA 1
ATOM 2133 C C . PRO A 1 277 ? 4.188 -0.993 14.664 1 96.62 277 PRO A C 1
ATOM 2135 O O . PRO A 1 277 ? 3.73 -1.677 15.578 1 96.62 277 PRO A O 1
ATOM 2138 N N . LEU A 1 278 ? 3.738 -1.012 13.461 1 98 278 LEU A N 1
ATOM 2139 C CA . LEU A 1 278 ? 2.715 -1.969 13.062 1 98 278 LEU A CA 1
ATOM 2140 C C . LEU A 1 278 ? 3.23 -3.398 13.18 1 98 278 LEU A C 1
ATOM 2142 O O . LEU A 1 278 ? 4.395 -3.67 12.867 1 98 278 LEU A O 1
ATOM 2146 N N . SER A 1 279 ? 2.416 -4.301 13.578 1 97.75 279 SER A N 1
ATOM 2147 C CA . SER A 1 279 ? 2.768 -5.711 13.727 1 97.75 279 SER A CA 1
ATOM 2148 C C . SER A 1 279 ? 1.543 -6.605 13.57 1 97.75 279 SER A C 1
ATOM 2150 O O . SER A 1 279 ? 0.412 -6.16 13.773 1 97.75 279 SER A O 1
ATOM 2152 N N . GLY A 1 280 ? 1.809 -7.82 13.086 1 97.38 280 GLY A N 1
ATOM 2153 C CA . GLY A 1 280 ? 0.732 -8.797 13 1 97.38 280 GLY A CA 1
ATOM 2154 C C . GLY A 1 280 ? 0.077 -8.844 11.633 1 97.38 280 GLY A C 1
ATOM 2155 O O . GLY A 1 280 ? -1.035 -9.352 11.492 1 97.38 280 GLY A O 1
ATOM 2156 N N . LEU A 1 281 ? 0.711 -8.289 10.633 1 98.12 281 LEU A N 1
ATOM 2157 C CA . LEU A 1 281 ? 0.159 -8.305 9.289 1 98.12 281 LEU A CA 1
ATOM 2158 C C . LEU A 1 281 ? 0.485 -9.609 8.578 1 98.12 281 LEU A C 1
ATOM 2160 O O . LEU A 1 281 ? 1.655 -9.914 8.328 1 98.12 281 LEU A O 1
ATOM 2164 N N . SER A 1 282 ? -0.476 -10.375 8.25 1 97.06 282 SER A N 1
ATOM 2165 C CA . SER A 1 282 ? -0.273 -11.633 7.543 1 97.06 282 SER A CA 1
ATOM 2166 C C . SER A 1 282 ? 0.051 -11.391 6.07 1 97.06 282 SER A C 1
ATOM 2168 O O . SER A 1 282 ? -0.824 -11.016 5.293 1 97.06 282 SER A O 1
ATOM 2170 N N . ALA A 1 283 ? 1.271 -11.688 5.711 1 96.19 283 ALA A N 1
ATOM 2171 C CA . ALA A 1 283 ? 1.659 -11.578 4.305 1 96.19 283 ALA A CA 1
ATOM 2172 C C . ALA A 1 283 ? 0.853 -12.531 3.434 1 96.19 283 ALA A C 1
ATOM 2174 O O . ALA A 1 283 ? 0.541 -12.219 2.281 1 96.19 283 ALA A O 1
ATOM 2175 N N . PHE A 1 284 ? 0.504 -13.672 3.973 1 94.31 284 PHE A N 1
ATOM 2176 C CA . PHE A 1 284 ? -0.283 -14.672 3.264 1 94.31 284 PHE A CA 1
ATOM 2177 C C . PHE A 1 284 ? -1.647 -14.117 2.877 1 94.31 284 PHE A C 1
ATOM 2179 O O . PHE A 1 284 ? -2.057 -14.211 1.718 1 94.31 284 PHE A O 1
ATOM 2186 N N . THR A 1 285 ? -2.311 -13.461 3.832 1 96.75 285 THR A N 1
ATOM 2187 C CA . THR A 1 285 ? -3.621 -12.875 3.576 1 96.75 285 THR A CA 1
ATOM 2188 C C . THR A 1 285 ? -3.508 -11.703 2.604 1 96.75 285 THR A C 1
ATOM 2190 O O . THR A 1 285 ? -4.316 -11.578 1.682 1 96.75 285 THR A O 1
ATOM 2193 N N . MET A 1 286 ? -2.506 -10.891 2.834 1 98.19 286 MET A N 1
ATOM 2194 C CA . MET A 1 286 ? -2.307 -9.734 1.96 1 98.19 286 MET A CA 1
ATOM 2195 C C . MET A 1 286 ? -2.076 -10.18 0.519 1 98.19 286 MET A C 1
ATOM 2197 O O . MET A 1 286 ? -2.682 -9.641 -0.407 1 98.19 286 MET A O 1
ATOM 2201 N N . ALA A 1 287 ? -1.229 -11.125 0.316 1 96.56 287 ALA A N 1
ATOM 2202 C CA . ALA A 1 287 ? -0.936 -11.641 -1.022 1 96.56 287 ALA A CA 1
ATOM 2203 C C . ALA A 1 287 ? -2.168 -12.289 -1.642 1 96.56 287 ALA A C 1
ATOM 2205 O O . ALA A 1 287 ? -2.545 -11.977 -2.771 1 96.56 287 ALA A O 1
ATOM 2206 N N . GLY A 1 288 ? -2.812 -13.203 -0.883 1 95.5 288 GLY A N 1
ATOM 2207 C CA . GLY A 1 288 ? -3.961 -13.938 -1.388 1 95.5 288 GLY A CA 1
ATOM 2208 C C . GLY A 1 288 ? -5.082 -13.039 -1.87 1 95.5 288 GLY A C 1
ATOM 2209 O O . GLY A 1 288 ? -5.844 -13.414 -2.764 1 95.5 288 GLY A O 1
ATOM 2210 N N . LYS A 1 289 ? -5.137 -11.836 -1.298 1 97.75 289 LYS A N 1
ATOM 2211 C CA . LYS A 1 289 ? -6.172 -10.875 -1.678 1 97.75 289 LYS A CA 1
ATOM 2212 C C . LYS A 1 289 ? -5.59 -9.742 -2.516 1 97.75 289 LYS A C 1
ATOM 2214 O O . LYS A 1 289 ? -6.309 -8.828 -2.914 1 97.75 289 LYS A O 1
ATOM 2219 N N . GLN A 1 290 ? -4.273 -9.82 -2.73 1 98.38 290 GLN A N 1
ATOM 2220 C CA . GLN A 1 290 ? -3.568 -8.766 -3.451 1 98.38 290 GLN A CA 1
ATOM 2221 C C . GLN A 1 290 ? -3.902 -7.391 -2.879 1 98.38 290 GLN A C 1
ATOM 2223 O O . GLN A 1 290 ? -4.289 -6.484 -3.617 1 98.38 290 GLN A O 1
ATOM 2228 N N . LEU A 1 291 ? -3.693 -7.223 -1.586 1 98.75 291 LEU A N 1
ATOM 2229 C CA . LEU A 1 291 ? -4.062 -6.004 -0.879 1 98.75 291 LEU A CA 1
ATOM 2230 C C . LEU A 1 291 ? -2.963 -4.953 -1 1 98.75 291 LEU A C 1
ATOM 2232 O O . LEU A 1 291 ? -1.811 -5.285 -1.292 1 98.75 291 LEU A O 1
ATOM 2236 N N . THR A 1 292 ? -3.332 -3.725 -0.824 1 98.75 292 THR A N 1
ATOM 2237 C CA . THR A 1 292 ? -2.424 -2.584 -0.76 1 98.75 292 THR A CA 1
ATOM 2238 C C . THR A 1 292 ? -2.602 -1.82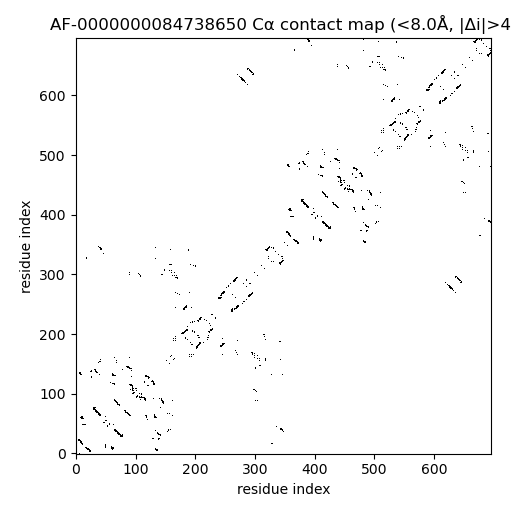5 0.552 1 98.75 292 THR A C 1
ATOM 2240 O O . THR A 1 292 ? -3.729 -1.578 0.985 1 98.75 292 THR A O 1
ATOM 2243 N N . ILE A 1 293 ? -1.536 -1.595 1.215 1 98.75 293 ILE A N 1
ATOM 2244 C CA . ILE A 1 293 ? -1.508 -0.671 2.344 1 98.75 293 ILE A CA 1
ATOM 2245 C C . ILE A 1 293 ? -0.888 0.655 1.909 1 98.75 293 ILE A C 1
ATOM 2247 O O . ILE A 1 293 ? 0.271 0.699 1.49 1 98.75 293 ILE A O 1
ATOM 2251 N N . ALA A 1 294 ? -1.671 1.704 1.978 1 98.44 294 ALA A N 1
ATOM 2252 C CA . ALA A 1 294 ? -1.234 3.02 1.52 1 98.44 294 ALA A CA 1
ATOM 2253 C C . ALA A 1 294 ? -1.188 4.016 2.676 1 98.44 294 ALA A C 1
ATOM 2255 O O . ALA A 1 294 ? -2.066 4.012 3.541 1 98.44 294 ALA A O 1
ATOM 2256 N N . SER A 1 295 ? -0.198 4.832 2.658 1 98 295 SER A N 1
ATOM 2257 C CA . SER A 1 295 ? -0.1 5.863 3.684 1 98 295 SER A CA 1
ATOM 2258 C C . SER A 1 295 ? -0.517 7.227 3.139 1 98 295 SER A C 1
ATOM 2260 O O . SER A 1 295 ? -0.477 7.453 1.929 1 98 295 SER A O 1
ATOM 2262 N N . SER A 1 296 ? -0.9 8.039 4.004 1 95.44 296 SER A N 1
ATOM 2263 C CA . SER A 1 296 ? -1.308 9.414 3.699 1 95.44 296 SER A CA 1
ATOM 2264 C C . SER A 1 296 ? -0.435 10.422 4.434 1 95.44 296 SER A C 1
ATOM 2266 O O . SER A 1 296 ? -0.087 10.219 5.598 1 95.44 296 SER A O 1
ATOM 2268 N N . PHE A 1 297 ? -0.048 11.516 3.709 1 96 297 PHE A N 1
ATOM 2269 C CA . PHE A 1 297 ? 0.791 12.539 4.328 1 96 297 PHE A CA 1
ATOM 2270 C C . PHE A 1 297 ? 0.268 13.938 4.008 1 96 297 PHE A C 1
ATOM 2272 O O . PHE A 1 297 ? 0.822 14.633 3.152 1 96 297 PHE A O 1
ATOM 2279 N N . ILE A 1 298 ? -0.718 14.32 4.77 1 96.5 298 ILE A N 1
ATOM 2280 C CA . ILE A 1 298 ? -1.351 15.633 4.66 1 96.5 298 ILE A CA 1
ATOM 2281 C C . ILE A 1 298 ? -1.646 15.945 3.195 1 96.5 298 ILE A C 1
ATOM 2283 O O . ILE A 1 298 ? -2.219 15.117 2.482 1 96.5 298 ILE A O 1
ATOM 2287 N N . GLY A 1 299 ? -1.388 17.109 2.68 1 97.38 299 GLY A N 1
ATOM 2288 C CA . GLY A 1 299 ? -1.579 17.547 1.306 1 97.38 299 GLY A CA 1
ATOM 2289 C C . GLY A 1 299 ? -0.831 18.828 0.978 1 97.38 299 GLY A C 1
ATOM 2290 O O . GLY A 1 299 ? -0.497 19.609 1.874 1 97.38 299 GLY A O 1
ATOM 2291 N N . SER A 1 300 ? -0.553 18.969 -0.268 1 98 300 SER A N 1
ATOM 2292 C CA . SER A 1 300 ? 0.045 20.203 -0.77 1 98 300 SER A CA 1
ATOM 2293 C C . SER A 1 300 ? -0.933 21.359 -0.674 1 98 300 SER A C 1
ATOM 2295 O O . SER A 1 300 ? -2.119 21.172 -0.4 1 98 300 SER A O 1
ATOM 2297 N N . PRO A 1 301 ? -0.439 22.594 -0.866 1 97.62 301 PRO A N 1
ATOM 2298 C CA . PRO A 1 301 ? -1.357 23.734 -0.865 1 97.62 301 PRO A CA 1
ATOM 2299 C C . PRO A 1 301 ? -2.494 23.578 -1.872 1 97.62 301 PRO A C 1
ATOM 2301 O O . PRO A 1 301 ? -3.643 23.906 -1.569 1 97.62 301 PRO A O 1
ATOM 2304 N N . SER A 1 302 ? -2.164 23.031 -3.027 1 98.12 302 SER A N 1
ATOM 2305 C CA . SER A 1 302 ? -3.213 22.812 -4.02 1 98.12 302 SER A CA 1
ATOM 2306 C C . SER A 1 302 ? -4.211 21.766 -3.543 1 98.12 302 SER A C 1
ATOM 2308 O O . SER A 1 302 ? -5.41 21.875 -3.801 1 98.12 302 SER A O 1
ATOM 2310 N N . ASP A 1 303 ? -3.732 20.719 -2.879 1 98.5 303 ASP A N 1
ATOM 2311 C CA . ASP A 1 303 ? -4.617 19.703 -2.295 1 98.5 303 ASP A CA 1
ATOM 2312 C C . ASP A 1 303 ? -5.551 20.344 -1.26 1 98.5 303 ASP A C 1
ATOM 2314 O O . ASP A 1 303 ? -6.734 20.016 -1.203 1 98.5 303 ASP A O 1
ATOM 2318 N N . ILE A 1 304 ? -5 21.203 -0.45 1 98.69 304 ILE A N 1
ATOM 2319 C CA . ILE A 1 304 ? -5.781 21.844 0.598 1 98.69 304 ILE A CA 1
ATOM 2320 C C . ILE A 1 304 ? -6.871 22.719 -0.031 1 98.69 304 ILE A C 1
ATOM 2322 O O . ILE A 1 304 ? -8.023 22.672 0.4 1 98.69 304 ILE A O 1
ATOM 2326 N N . GLN A 1 305 ? -6.508 23.484 -1.021 1 98.56 305 GLN A N 1
ATOM 2327 C CA . GLN A 1 305 ? -7.496 24.312 -1.694 1 98.56 305 GLN A CA 1
ATOM 2328 C C . GLN A 1 305 ? -8.609 23.469 -2.303 1 98.56 305 GLN A C 1
ATOM 2330 O O . GLN A 1 305 ? -9.789 23.797 -2.172 1 98.56 305 GLN A O 1
ATOM 2335 N N . GLU A 1 306 ? -8.203 22.391 -2.969 1 98.5 306 GLU A N 1
ATOM 2336 C CA . GLU A 1 306 ? -9.188 21.484 -3.551 1 98.5 306 GLU A CA 1
ATOM 2337 C C . GLU A 1 306 ? -10.094 20.891 -2.477 1 98.5 306 GLU A C 1
ATOM 2339 O O . GLU A 1 306 ? -11.305 20.781 -2.674 1 98.5 306 GLU A O 1
ATOM 2344 N N . CYS A 1 307 ? -9.461 20.516 -1.421 1 98.38 307 CYS A N 1
ATOM 2345 C CA . CYS A 1 307 ? -10.188 19.969 -0.272 1 98.38 307 CYS A CA 1
ATOM 2346 C C . CYS A 1 307 ? -11.242 20.953 0.214 1 98.38 307 CYS A C 1
ATOM 2348 O O . CYS A 1 307 ? -12.406 20.578 0.389 1 98.38 307 CYS A O 1
ATOM 2350 N N . LEU A 1 308 ? -10.906 22.188 0.385 1 98.5 308 LEU A N 1
ATOM 2351 C CA . LEU A 1 308 ? -11.812 23.234 0.838 1 98.5 308 LEU A CA 1
ATOM 2352 C C . LEU A 1 308 ? -12.914 23.484 -0.188 1 98.5 308 LEU A C 1
ATOM 2354 O O . LEU A 1 308 ? -14.086 23.609 0.172 1 98.5 308 LEU A O 1
ATOM 2358 N N . ASP A 1 309 ? -12.57 23.547 -1.437 1 98.38 309 ASP A N 1
ATOM 2359 C CA . ASP A 1 309 ? -13.547 23.766 -2.498 1 98.38 309 ASP A CA 1
ATOM 2360 C C . ASP A 1 309 ? -14.547 22.625 -2.582 1 98.38 309 ASP A C 1
ATOM 2362 O O . ASP A 1 309 ? -15.75 22.844 -2.717 1 98.38 309 ASP A O 1
ATOM 2366 N N . PHE A 1 310 ? -14.031 21.422 -2.48 1 98.56 310 PHE A N 1
ATOM 2367 C CA . PHE A 1 310 ? -14.891 20.25 -2.523 1 98.56 310 PHE A CA 1
ATOM 2368 C C . PHE A 1 310 ? -15.852 20.234 -1.34 1 98.56 310 PHE A C 1
ATOM 2370 O O . PHE A 1 310 ? -17.031 19.922 -1.497 1 98.56 310 PHE A O 1
ATOM 2377 N N . ALA A 1 311 ? -15.312 20.531 -0.217 1 98.25 311 ALA A N 1
ATOM 2378 C CA . ALA A 1 311 ? -16.141 20.609 0.98 1 98.25 311 ALA A CA 1
ATOM 2379 C C . ALA A 1 311 ? -17.25 21.656 0.811 1 98.25 311 ALA A C 1
ATOM 2381 O O . ALA A 1 311 ? -18.391 21.422 1.216 1 98.25 311 ALA A O 1
ATOM 2382 N N . SER A 1 312 ? -16.875 22.734 0.259 1 97.44 312 SER A N 1
ATOM 2383 C CA . SER A 1 312 ? -17.828 23.812 0.002 1 97.44 312 SER A CA 1
ATOM 2384 C C . SER A 1 312 ? -18.938 23.359 -0.934 1 97.44 312 SER A C 1
ATOM 2386 O O . SER A 1 312 ? -20.125 23.625 -0.683 1 97.44 312 SER A O 1
ATOM 2388 N N . GLU A 1 313 ? -18.609 22.656 -1.937 1 97.5 313 GLU A N 1
ATOM 2389 C CA . GLU A 1 313 ? -19.547 22.203 -2.957 1 97.5 313 GLU A CA 1
ATOM 2390 C C . GLU A 1 313 ? -20.469 21.109 -2.42 1 97.5 313 GLU A C 1
ATOM 2392 O O . GLU A 1 313 ? -21.625 21 -2.816 1 97.5 313 GLU A O 1
ATOM 2397 N N . HIS A 1 314 ? -19.984 20.328 -1.487 1 97.5 314 HIS A N 1
ATOM 2398 C CA . HIS A 1 314 ? -20.719 19.125 -1.099 1 97.5 314 HIS A CA 1
ATOM 2399 C C . HIS A 1 314 ? -21.203 19.219 0.345 1 97.5 314 HIS A C 1
ATOM 2401 O O . HIS A 1 314 ? -21.656 18.219 0.917 1 97.5 314 HIS A O 1
ATOM 2407 N N . ASN A 1 315 ? -20.969 20.344 0.952 1 95.94 315 ASN A N 1
ATOM 2408 C CA . ASN A 1 315 ? -21.469 20.672 2.291 1 95.94 315 ASN A CA 1
ATOM 2409 C C . ASN A 1 315 ? -20.844 19.75 3.342 1 95.94 315 ASN A C 1
ATOM 2411 O O . ASN A 1 315 ? -21.562 19.234 4.211 1 95.94 315 ASN A O 1
ATOM 2415 N N . VAL A 1 316 ? -19.594 19.422 3.174 1 97.69 316 VAL A N 1
ATOM 2416 C CA . VAL A 1 316 ? -18.828 18.766 4.23 1 97.69 316 VAL A CA 1
ATOM 2417 C C . VAL A 1 316 ? -18.422 19.797 5.281 1 97.69 316 VAL A C 1
ATOM 2419 O O . VAL A 1 316 ? -17.891 20.859 4.949 1 97.69 316 VAL A O 1
ATOM 2422 N N . ARG A 1 317 ? -18.688 19.438 6.555 1 97 317 ARG A N 1
ATOM 2423 C CA . ARG A 1 317 ? -18.422 20.375 7.645 1 97 317 ARG A CA 1
ATOM 2424 C C . ARG A 1 317 ? -17.844 19.641 8.859 1 97 317 ARG A C 1
ATOM 2426 O O . ARG A 1 317 ? -18.234 18.516 9.148 1 97 317 ARG A O 1
ATOM 2433 N N . THR A 1 318 ? -17 20.312 9.484 1 96.56 318 THR A N 1
ATOM 2434 C CA . THR A 1 318 ? -16.5 19.781 10.742 1 96.56 318 THR A CA 1
ATOM 2435 C C . THR A 1 318 ? -17.438 20.141 11.891 1 96.56 318 THR A C 1
ATOM 2437 O O . THR A 1 318 ? -18.188 21.125 11.805 1 96.56 318 THR A O 1
ATOM 2440 N N . TRP A 1 319 ? -17.469 19.266 12.844 1 95.5 319 TRP A N 1
ATOM 2441 C CA . TRP A 1 319 ? -18.078 19.578 14.125 1 95.5 319 TRP A CA 1
ATOM 2442 C C . TRP A 1 319 ? -17.047 20.109 15.109 1 95.5 319 TRP A C 1
ATOM 2444 O O . TRP A 1 319 ? -16.125 19.375 15.484 1 95.5 319 TRP A O 1
ATOM 2454 N N . VAL A 1 320 ? -17.266 21.391 15.547 1 96.25 320 VAL A N 1
ATOM 2455 C CA . VAL A 1 320 ? -16.156 22.047 16.203 1 96.25 320 VAL A CA 1
ATOM 2456 C C . VAL A 1 320 ? -16.562 22.484 17.609 1 96.25 320 VAL A C 1
ATOM 2458 O O . VAL A 1 320 ? -17.703 22.875 17.828 1 96.25 320 VAL A O 1
ATOM 2461 N N . ASN A 1 321 ? -15.68 22.328 18.531 1 97.38 321 ASN A N 1
ATOM 2462 C CA . ASN A 1 321 ? -15.703 22.953 19.844 1 97.38 321 ASN A CA 1
ATOM 2463 C C . ASN A 1 321 ? -14.766 24.156 19.906 1 97.38 321 ASN A C 1
ATOM 2465 O O . ASN A 1 321 ? -13.562 24.016 19.656 1 97.38 321 ASN A O 1
ATOM 2469 N N . THR A 1 322 ? -15.344 25.297 20.312 1 98 322 THR A N 1
ATOM 2470 C CA . THR A 1 322 ? -14.516 26.5 20.297 1 98 322 THR A CA 1
ATOM 2471 C C . THR A 1 322 ? -14.117 26.906 21.703 1 98 322 THR A C 1
ATOM 2473 O O . THR A 1 322 ? -14.883 26.703 22.656 1 98 322 THR A O 1
ATOM 2476 N N . PHE A 1 323 ? -12.922 27.422 21.844 1 98.5 323 PHE A N 1
ATOM 2477 C CA . PHE A 1 323 ? -12.359 28 23.047 1 98.5 323 PHE A CA 1
ATOM 2478 C C . PHE A 1 323 ? -11.727 29.359 22.766 1 98.5 323 PHE A C 1
ATOM 2480 O O . PHE A 1 323 ? -11.211 29.578 21.672 1 98.5 323 PHE A O 1
ATOM 2487 N N . PRO A 1 324 ? -11.781 30.266 23.781 1 98.62 324 PRO A N 1
ATOM 2488 C CA . PRO A 1 324 ? -10.906 31.422 23.625 1 98.62 324 PRO A CA 1
ATOM 2489 C C . PRO A 1 324 ? -9.422 31.047 23.625 1 98.62 324 PRO A C 1
ATOM 2491 O O . PRO A 1 324 ? -9.016 30.141 24.344 1 98.62 324 PRO A O 1
ATOM 2494 N N . MET A 1 325 ? -8.656 31.766 22.875 1 98.56 325 MET A N 1
ATOM 2495 C CA . MET A 1 325 ? -7.223 31.484 22.781 1 98.56 325 MET A CA 1
ATOM 2496 C C . MET A 1 325 ? -6.574 31.5 24.172 1 98.56 325 MET A C 1
ATOM 2498 O O . MET A 1 325 ? -5.672 30.719 24.438 1 98.56 325 MET A O 1
ATOM 2502 N N . GLU A 1 326 ? -7.055 32.344 25.016 1 98.19 326 GLU A N 1
ATOM 2503 C CA . GLU A 1 326 ? -6.516 32.469 26.359 1 98.19 326 GLU A CA 1
ATOM 2504 C C . GLU A 1 326 ? -6.656 31.156 27.141 1 98.19 326 GLU A C 1
ATOM 2506 O O . GLU A 1 326 ? -5.969 30.938 28.141 1 98.19 326 GLU A O 1
ATOM 2511 N N . LYS A 1 327 ? -7.559 30.328 26.625 1 98.44 327 LYS A N 1
ATOM 2512 C CA . LYS A 1 327 ? -7.793 29.047 27.281 1 98.44 327 LYS A CA 1
ATOM 2513 C C . LYS A 1 327 ? -7.137 27.906 26.5 1 98.44 327 LYS A C 1
ATOM 2515 O O . LYS A 1 327 ? -7.652 26.781 26.469 1 98.44 327 LYS A O 1
ATOM 2520 N N . ILE A 1 328 ? -6.047 28.156 25.859 1 98.56 328 ILE A N 1
ATOM 2521 C CA . ILE A 1 328 ? -5.352 27.203 25 1 98.56 328 ILE A CA 1
ATOM 2522 C C . ILE A 1 328 ? -4.984 25.969 25.797 1 98.56 328 ILE A C 1
ATOM 2524 O O . ILE A 1 328 ? -5.094 24.844 25.281 1 98.56 328 ILE A O 1
ATOM 2528 N N . ASN A 1 329 ? -4.586 26.062 27.031 1 98.56 329 ASN A N 1
ATOM 2529 C CA . ASN A 1 329 ? -4.195 24.906 27.828 1 98.56 329 ASN A CA 1
ATOM 2530 C C . ASN A 1 329 ? -5.395 24.016 28.141 1 98.56 329 ASN A C 1
ATOM 2532 O O . ASN A 1 329 ? -5.262 22.797 28.188 1 98.56 329 ASN A O 1
ATOM 2536 N N . GLU A 1 330 ? -6.516 24.641 28.328 1 97.88 330 GLU A N 1
ATOM 2537 C CA . GLU A 1 330 ? -7.742 23.859 28.5 1 97.88 330 GLU A CA 1
ATOM 2538 C C . GLU A 1 330 ? -8.094 23.109 27.219 1 97.88 330 GLU A C 1
ATOM 2540 O O . GLU A 1 330 ? -8.508 21.938 27.266 1 97.88 330 GLU A O 1
ATOM 2545 N N . ALA A 1 331 ? -7.949 23.797 26.109 1 97.88 331 ALA A N 1
ATOM 2546 C CA . ALA A 1 331 ? -8.234 23.156 24.828 1 97.88 331 ALA A CA 1
ATOM 2547 C C . ALA A 1 331 ? -7.297 21.984 24.578 1 97.88 331 ALA A C 1
ATOM 2549 O O . ALA A 1 331 ? -7.73 20.938 24.094 1 97.88 331 ALA A O 1
ATOM 2550 N N . ILE A 1 332 ? -6.008 22.109 24.891 1 97.62 332 ILE A N 1
ATOM 2551 C CA . ILE A 1 332 ? -5.012 21.062 24.734 1 97.62 332 ILE A CA 1
ATOM 2552 C C . ILE A 1 332 ? -5.383 19.859 25.594 1 97.62 332 ILE A C 1
ATOM 2554 O O . ILE A 1 332 ? -5.352 18.719 25.141 1 97.62 332 ILE A O 1
ATOM 2558 N N . GLN A 1 333 ? -5.781 20.109 26.828 1 96.81 333 GLN A N 1
ATOM 2559 C CA . GLN A 1 333 ? -6.195 19.031 27.719 1 96.81 333 GLN A CA 1
ATOM 2560 C C . GLN A 1 333 ? -7.457 18.344 27.203 1 96.81 333 GLN A C 1
ATOM 2562 O O . GLN A 1 333 ? -7.59 17.125 27.312 1 96.81 333 GLN A O 1
ATOM 2567 N N . PHE A 1 334 ? -8.352 19.172 26.703 1 95.75 334 PHE A N 1
ATOM 2568 C CA . PHE A 1 334 ? -9.594 18.672 26.109 1 95.75 334 PHE A CA 1
ATOM 2569 C C . PHE A 1 334 ? -9.297 17.672 25 1 95.75 334 PHE A C 1
ATOM 2571 O O . PHE A 1 334 ? -9.922 16.609 24.938 1 95.75 334 PHE A O 1
ATOM 2578 N N . VAL A 1 335 ? -8.328 17.922 24.141 1 94.56 335 VAL A N 1
ATOM 2579 C CA . VAL A 1 335 ? -7.922 17.047 23.047 1 94.56 335 VAL A CA 1
ATOM 2580 C C . VAL A 1 335 ? -7.148 15.859 23.594 1 94.56 335 VAL A C 1
ATOM 2582 O O . VAL A 1 335 ? -7.348 14.727 23.141 1 94.56 335 VAL A O 1
ATOM 2585 N N . ARG A 1 336 ? -6.352 16.047 24.547 1 92.56 336 ARG A N 1
ATOM 2586 C CA . ARG A 1 336 ? -5.555 14.992 25.172 1 92.56 336 ARG A CA 1
ATOM 2587 C C . ARG A 1 336 ? -6.445 13.898 25.734 1 92.56 336 ARG A C 1
ATOM 2589 O O . ARG A 1 336 ? -6.09 12.719 25.688 1 92.56 336 ARG A O 1
ATOM 2596 N N . GLU A 1 337 ? -7.562 14.289 26.203 1 90.56 337 GLU A N 1
ATOM 2597 C CA . GLU A 1 337 ? -8.484 13.352 26.844 1 90.56 337 GLU A CA 1
ATOM 2598 C C . GLU A 1 337 ? -9.445 12.742 25.828 1 90.56 337 GLU A C 1
ATOM 2600 O O . GLU A 1 337 ? -10.383 12.039 26.203 1 90.56 337 GLU A O 1
ATOM 2605 N N . ALA A 1 338 ? -9.227 13.023 24.562 1 80.06 338 ALA A N 1
ATOM 2606 C CA . ALA A 1 338 ? -10.023 12.477 23.469 1 80.06 338 ALA A CA 1
ATOM 2607 C C . ALA A 1 338 ? -11.508 12.773 23.656 1 80.06 338 ALA A C 1
ATOM 2609 O O . ALA A 1 338 ? -12.359 11.922 23.391 1 80.06 338 ALA A O 1
ATOM 2610 N N . LYS A 1 339 ? -11.781 13.93 24.031 1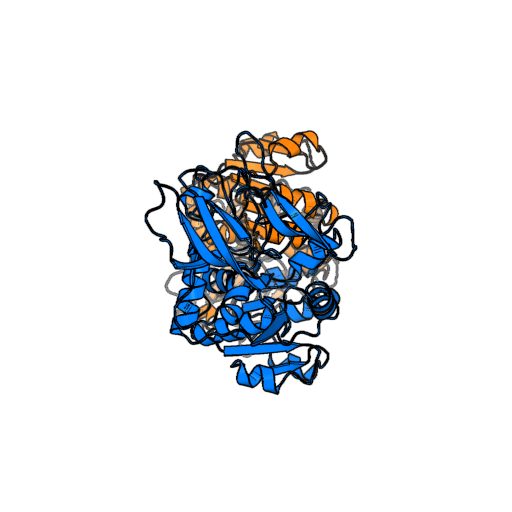 77.94 339 LYS A N 1
ATOM 2611 C CA . LYS A 1 339 ? -13.148 14.305 24.359 1 77.94 339 LYS A CA 1
ATOM 2612 C C . LYS A 1 339 ? -13.836 14.977 23.172 1 77.94 339 LYS A C 1
ATOM 2614 O O . LYS A 1 339 ? -15.062 14.984 23.078 1 77.94 339 LYS A O 1
ATOM 2619 N N . PRO A 1 340 ? -13.039 15.516 22.344 1 81.19 340 PRO A N 1
ATOM 2620 C CA . PRO A 1 340 ? -13.727 16.297 21.312 1 81.19 340 PRO A CA 1
ATOM 2621 C C . PRO A 1 340 ? -14.578 15.438 20.375 1 81.19 340 PRO A C 1
ATOM 2623 O O . PRO A 1 340 ? -14.156 14.344 19.984 1 81.19 340 PRO A O 1
ATOM 2626 N N . ARG A 1 341 ? -15.852 16.031 20.188 1 88.88 341 ARG A N 1
ATOM 2627 C CA . ARG A 1 341 ? -16.688 15.672 19.031 1 88.88 341 ARG A CA 1
ATOM 2628 C C . ARG A 1 341 ? -16.859 16.859 18.094 1 88.88 341 ARG A C 1
ATOM 2630 O O . ARG A 1 341 ? -17.641 17.766 18.375 1 88.88 341 ARG A O 1
ATOM 2637 N N . TYR A 1 342 ? -16.047 17.031 17.219 1 93.81 342 TYR A N 1
ATOM 2638 C CA . TYR A 1 342 ? -15.008 16.094 16.812 1 93.81 342 TYR A CA 1
ATOM 2639 C C . TYR A 1 342 ? -13.664 16.797 16.672 1 93.81 342 TYR A C 1
ATOM 2641 O O . TYR A 1 342 ? -12.625 16.141 16.531 1 93.81 342 TYR A O 1
ATOM 2649 N N . ARG A 1 343 ? -13.68 18.203 16.703 1 96.94 343 ARG A N 1
ATOM 2650 C CA . ARG A 1 343 ? -12.461 19 16.609 1 96.94 343 ARG A CA 1
ATOM 2651 C C . ARG A 1 343 ? -12.492 20.141 17.625 1 96.94 343 ARG A C 1
ATOM 2653 O O . ARG A 1 343 ? -13.562 20.562 18.078 1 96.94 343 ARG A O 1
ATOM 2660 N N . ALA A 1 344 ? -11.359 20.625 18.016 1 98.06 344 ALA A N 1
ATOM 2661 C CA . ALA A 1 344 ? -11.211 21.781 18.891 1 98.06 344 ALA A CA 1
ATOM 2662 C C . ALA A 1 344 ? -10.516 22.938 18.172 1 98.06 344 ALA A C 1
ATOM 2664 O O . ALA A 1 344 ? -9.555 22.703 17.422 1 98.06 344 ALA A O 1
ATOM 2665 N N . VAL A 1 345 ? -11.047 24.125 18.375 1 98.5 345 VAL A N 1
ATOM 2666 C CA . VAL A 1 345 ? -10.492 25.328 17.766 1 98.5 345 VAL A CA 1
ATOM 2667 C C . VAL A 1 345 ? -10.391 26.422 18.812 1 98.5 345 VAL A C 1
ATOM 2669 O O . VAL A 1 345 ? -11.289 26.594 19.641 1 98.5 345 VAL A O 1
ATOM 2672 N N . VAL A 1 346 ? -9.266 27.109 18.828 1 98.81 346 VAL A N 1
ATOM 2673 C CA . VAL A 1 346 ? -9.102 28.266 19.703 1 98.81 346 VAL A CA 1
ATOM 2674 C C . VAL A 1 346 ? -9.266 29.547 18.891 1 98.81 346 VAL A C 1
ATOM 2676 O O . VAL A 1 346 ? -8.766 29.656 17.766 1 98.81 346 VAL A O 1
ATOM 2679 N N . MET A 1 347 ? -9.945 30.516 19.453 1 98.62 347 MET A N 1
ATOM 2680 C CA . MET A 1 347 ? -10.336 31.75 18.781 1 98.62 347 MET A CA 1
ATOM 2681 C C . MET A 1 347 ? -9.633 32.938 19.406 1 98.62 347 MET A C 1
ATOM 2683 O O . MET A 1 347 ? -9.516 33.031 20.625 1 98.62 347 MET A O 1
ATOM 2687 N N . ASN A 1 348 ? -9.164 33.812 18.531 1 98.31 348 ASN A N 1
ATOM 2688 C CA . ASN A 1 348 ? -8.703 35.125 19.016 1 98.31 348 ASN A CA 1
ATOM 2689 C C . ASN A 1 348 ? -9.859 36.094 19.172 1 98.31 348 ASN A C 1
ATOM 2691 O O . ASN A 1 348 ? -10.82 36.062 18.406 1 98.31 348 ASN A O 1
ATOM 2695 N N . MET B 1 1 ? -3.426 -49.812 -19.219 1 41.41 1 MET B N 1
ATOM 2696 C CA . MET B 1 1 ? -3.822 -48.719 -18.344 1 41.41 1 MET B CA 1
ATOM 2697 C C . MET B 1 1 ? -5.145 -48.094 -18.797 1 41.41 1 MET B C 1
ATOM 2699 O O . MET B 1 1 ? -5.352 -47.875 -19.984 1 41.41 1 MET B O 1
ATOM 2703 N N . SER B 1 2 ? -6.219 -48.219 -18.078 1 50.41 2 SER B N 1
ATOM 2704 C CA . SER B 1 2 ? -7.516 -47.688 -18.484 1 50.41 2 SER B CA 1
ATOM 2705 C C . SER B 1 2 ? -7.406 -46.25 -18.953 1 50.41 2 SER B C 1
ATOM 2707 O O . SER B 1 2 ? -6.523 -45.5 -18.516 1 50.41 2 SER B O 1
ATOM 2709 N N . GLU B 1 3 ? -7.977 -45.938 -20.203 1 65.62 3 GLU B N 1
ATOM 2710 C CA . GLU B 1 3 ? -7.957 -44.688 -20.953 1 65.62 3 GLU B CA 1
ATOM 2711 C C . GLU B 1 3 ? -8.312 -43.5 -20.062 1 65.62 3 GLU B C 1
ATOM 2713 O O . GLU B 1 3 ? -8.242 -42.344 -20.484 1 65.62 3 GLU B O 1
ATOM 2718 N N . GLU B 1 4 ? -8.414 -43.938 -18.641 1 86.88 4 GLU B N 1
ATOM 2719 C CA . GLU B 1 4 ? -8.883 -42.844 -17.781 1 86.88 4 GLU B CA 1
ATOM 2720 C C . GLU B 1 4 ? -7.906 -42.594 -16.641 1 86.88 4 GLU B C 1
ATOM 2722 O O . GLU B 1 4 ? -8.219 -41.844 -15.711 1 86.88 4 GLU B O 1
ATOM 2727 N N . THR B 1 5 ? -6.695 -43.281 -16.672 1 94.5 5 THR B N 1
ATOM 2728 C CA . THR B 1 5 ? -5.703 -43.031 -15.633 1 94.5 5 THR B CA 1
ATOM 2729 C C . THR B 1 5 ? -4.363 -42.656 -16.25 1 94.5 5 THR B C 1
ATOM 2731 O O . THR B 1 5 ? -4.16 -42.781 -17.453 1 94.5 5 THR B O 1
ATOM 2734 N N . PHE B 1 6 ? -3.504 -42.156 -15.469 1 96.62 6 PHE B N 1
ATOM 2735 C CA . PHE B 1 6 ? -2.133 -41.812 -15.836 1 96.62 6 PHE B CA 1
ATOM 2736 C C . PHE B 1 6 ? -1.222 -41.875 -14.609 1 96.62 6 PHE B C 1
ATOM 2738 O O . PHE B 1 6 ? -1.698 -41.844 -13.477 1 96.62 6 PHE B O 1
ATOM 2745 N N . SER B 1 7 ? 0.077 -41.969 -14.898 1 97.75 7 SER B N 1
ATOM 2746 C CA . SER B 1 7 ? 1.056 -42 -13.812 1 97.75 7 SER B CA 1
ATOM 2747 C C . SER B 1 7 ? 1.363 -40.625 -13.273 1 97.75 7 SER B C 1
ATOM 2749 O O . SER B 1 7 ? 1.489 -39.656 -14.047 1 97.75 7 SER B O 1
ATOM 2751 N N . ALA B 1 8 ? 1.474 -40.5 -11.93 1 98.62 8 ALA B N 1
ATOM 2752 C CA . ALA B 1 8 ? 1.832 -39.25 -11.25 1 98.62 8 ALA B CA 1
ATOM 2753 C C . ALA B 1 8 ? 2.662 -39.531 -10 1 98.62 8 ALA B C 1
ATOM 2755 O O . ALA B 1 8 ? 2.725 -40.656 -9.531 1 98.62 8 ALA B O 1
ATOM 2756 N N . TYR B 1 9 ? 3.375 -38.594 -9.578 1 98.81 9 TYR B N 1
ATOM 2757 C CA . TYR B 1 9 ? 4.059 -38.656 -8.289 1 98.81 9 TYR B CA 1
ATOM 2758 C C . TYR B 1 9 ? 3.215 -38.031 -7.188 1 98.81 9 TYR B C 1
ATOM 2760 O O . TYR B 1 9 ? 3.012 -36.812 -7.18 1 98.81 9 TYR B O 1
ATOM 2768 N N . VAL B 1 10 ? 2.791 -38.844 -6.246 1 98.56 10 VAL B N 1
ATOM 2769 C CA . VAL B 1 10 ? 1.742 -38.5 -5.301 1 98.56 10 VAL B CA 1
ATOM 2770 C C . VAL B 1 10 ? 2.338 -38.344 -3.902 1 98.56 10 VAL B C 1
ATOM 2772 O O . VAL B 1 10 ? 3.146 -39.156 -3.471 1 98.56 10 VAL B O 1
ATOM 2775 N N . CYS B 1 11 ? 2.045 -37.188 -3.285 1 98.25 11 CYS B N 1
ATOM 2776 C CA . CYS B 1 11 ? 2.295 -37.031 -1.856 1 98.25 11 CYS B CA 1
ATOM 2777 C C . CYS B 1 11 ? 1.143 -37.625 -1.035 1 98.25 11 CYS B C 1
ATOM 2779 O O . CYS B 1 11 ? 0.024 -37.094 -1.088 1 98.25 11 CYS B O 1
ATOM 2781 N N . HIS B 1 12 ? 1.396 -38.594 -0.172 1 97.56 12 HIS B N 1
ATOM 2782 C CA . HIS B 1 12 ? 0.321 -39.312 0.493 1 97.56 12 HIS B CA 1
ATOM 2783 C C . HIS B 1 12 ? 0.053 -38.75 1.885 1 97.56 12 HIS B C 1
ATOM 2785 O O . HIS B 1 12 ? -1.023 -38.969 2.447 1 97.56 12 HIS B O 1
ATOM 2791 N N . ALA B 1 13 ? 1.089 -38.125 2.457 1 97.25 13 ALA B N 1
ATOM 2792 C CA . ALA B 1 13 ? 0.969 -37.531 3.789 1 97.25 13 ALA B CA 1
ATOM 2793 C C . ALA B 1 13 ? 1.979 -36.406 3.986 1 97.25 13 ALA B C 1
ATOM 2795 O O . ALA B 1 13 ? 2.906 -36.25 3.189 1 97.25 13 ALA B O 1
ATOM 2796 N N . LYS B 1 14 ? 1.731 -35.719 5.031 1 97.12 14 LYS B N 1
ATOM 2797 C CA . LYS B 1 14 ? 2.545 -34.531 5.332 1 97.12 14 LYS B CA 1
ATOM 2798 C C . LYS B 1 14 ? 4.031 -34.875 5.34 1 97.12 14 LYS B C 1
ATOM 2800 O O . LYS B 1 14 ? 4.453 -35.812 6.031 1 97.12 14 LYS B O 1
ATOM 2805 N N . SER B 1 15 ? 4.789 -34.188 4.586 1 96.44 15 SER B N 1
ATOM 2806 C CA . SER B 1 15 ? 6.246 -34.188 4.57 1 96.44 15 SER B CA 1
ATOM 2807 C C . SER B 1 15 ? 6.789 -35.531 4.145 1 96.44 15 SER B C 1
ATOM 2809 O O . SER B 1 15 ? 7.941 -35.875 4.438 1 96.44 15 SER B O 1
ATOM 2811 N N . GLN B 1 16 ? 5.992 -36.406 3.484 1 96.88 16 GLN B N 1
ATOM 2812 C CA . GLN B 1 16 ? 6.449 -37.688 2.971 1 96.88 16 GLN B CA 1
ATOM 2813 C C . GLN B 1 16 ? 6.949 -37.562 1.535 1 96.88 16 GLN B C 1
ATOM 2815 O O . GLN B 1 16 ? 6.492 -36.688 0.787 1 96.88 16 GLN B O 1
ATOM 2820 N N . PRO B 1 17 ? 7.867 -38.438 1.187 1 97.69 17 PRO B N 1
ATOM 2821 C CA . PRO B 1 17 ? 8.312 -38.406 -0.209 1 97.69 17 PRO B CA 1
ATOM 2822 C C . PRO B 1 17 ? 7.191 -38.75 -1.188 1 97.69 17 PRO B C 1
ATOM 2824 O O . PRO B 1 17 ? 6.254 -39.469 -0.837 1 97.69 17 PRO B O 1
ATOM 2827 N N . LEU B 1 18 ? 7.332 -38.219 -2.35 1 98.62 18 LEU B N 1
ATOM 2828 C CA . LEU B 1 18 ? 6.359 -38.531 -3.391 1 98.62 18 LEU B CA 1
ATOM 2829 C C . LEU B 1 18 ? 6.582 -39.938 -3.953 1 98.62 18 LEU B C 1
ATOM 2831 O O . LEU B 1 18 ? 7.727 -40.344 -4.121 1 98.62 18 LEU B O 1
ATOM 2835 N N . GLU B 1 19 ? 5.512 -40.594 -4.254 1 98.44 19 GLU B N 1
ATOM 2836 C CA . GLU B 1 19 ? 5.566 -41.938 -4.809 1 98.44 19 GLU B CA 1
ATOM 2837 C C . GLU B 1 19 ? 4.797 -42.031 -6.125 1 98.44 19 GLU B C 1
ATOM 2839 O O . GLU B 1 19 ? 3.721 -41.438 -6.262 1 98.44 19 GLU B O 1
ATOM 2844 N N . LYS B 1 20 ? 5.379 -42.75 -7.043 1 98 20 LYS B N 1
ATOM 2845 C CA . LYS B 1 20 ? 4.695 -42.938 -8.32 1 98 20 LYS B CA 1
ATOM 2846 C C . LYS B 1 20 ? 3.426 -43.75 -8.141 1 98 20 LYS B C 1
ATOM 2848 O O . LYS B 1 20 ? 3.451 -44.812 -7.508 1 98 20 LYS B O 1
ATOM 2853 N N . SER B 1 21 ? 2.355 -43.281 -8.609 1 97.12 21 SER B N 1
ATOM 2854 C CA . SER B 1 21 ? 1.062 -43.938 -8.523 1 97.12 21 SER B CA 1
ATOM 2855 C C . SER B 1 21 ? 0.189 -43.625 -9.734 1 97.12 21 SER B C 1
ATOM 2857 O O . SER B 1 21 ? 0.434 -42.656 -10.438 1 97.12 21 SER B O 1
ATOM 2859 N N . GLU B 1 22 ? -0.776 -44.5 -9.938 1 97.19 22 GLU B N 1
ATOM 2860 C CA . GLU B 1 22 ? -1.784 -44.219 -10.953 1 97.19 22 GLU B CA 1
ATOM 2861 C C . GLU B 1 22 ? -2.92 -43.375 -10.375 1 97.19 22 GLU B C 1
ATOM 2863 O O . GLU B 1 22 ? -3.412 -43.656 -9.281 1 97.19 22 GLU B O 1
ATOM 2868 N N . VAL B 1 23 ? -3.266 -42.344 -11.102 1 96.62 23 VAL B N 1
ATOM 2869 C CA . VAL B 1 23 ? -4.379 -41.5 -10.68 1 96.62 23 VAL B CA 1
ATOM 2870 C C . VAL B 1 23 ? -5.375 -41.344 -11.828 1 96.62 23 VAL B C 1
ATOM 2872 O O . VAL B 1 23 ? -5.051 -41.625 -12.977 1 96.62 23 VAL B O 1
ATOM 2875 N N . ASN B 1 24 ? -6.613 -40.906 -11.477 1 95 24 ASN B N 1
ATOM 2876 C CA . ASN B 1 24 ? -7.656 -40.719 -12.477 1 95 24 ASN B CA 1
ATOM 2877 C C . ASN B 1 24 ? -7.602 -39.312 -13.094 1 95 24 ASN B C 1
ATOM 2879 O O . ASN B 1 24 ? -7.32 -38.344 -12.406 1 95 24 ASN B O 1
ATOM 2883 N N . PHE B 1 25 ? -7.941 -39.312 -14.367 1 95.81 25 PHE B N 1
ATOM 2884 C CA . PHE B 1 25 ? -8.219 -38 -14.969 1 95.81 25 PHE B CA 1
ATOM 2885 C C . PHE B 1 25 ? -9.453 -37.375 -14.344 1 95.81 25 PHE B C 1
ATOM 2887 O O . PHE B 1 25 ? -10.367 -38.094 -13.898 1 95.81 25 PHE B O 1
ATOM 2894 N N . CYS B 1 26 ? -9.477 -36.031 -14.305 1 95.5 26 CYS B N 1
ATOM 2895 C CA . CYS B 1 26 ? -10.75 -35.375 -14.039 1 95.5 26 CYS B CA 1
ATOM 2896 C C . CYS B 1 26 ? -11.75 -35.656 -15.148 1 95.5 26 CYS B C 1
ATOM 2898 O O . CYS B 1 26 ? -11.367 -36.031 -16.266 1 95.5 26 CYS B O 1
ATOM 2900 N N . THR B 1 27 ? -13.016 -35.469 -14.852 1 96.56 27 THR B N 1
ATOM 2901 C CA . THR B 1 27 ? -14.086 -35.719 -15.812 1 96.56 27 THR B CA 1
ATOM 2902 C C . THR B 1 27 ? -13.93 -34.844 -17.047 1 96.56 27 THR B C 1
ATOM 2904 O O . THR B 1 27 ? -13.711 -33.625 -16.922 1 96.56 27 THR B O 1
ATOM 2907 N N . TRP B 1 28 ? -14.039 -35.469 -18.219 1 95.94 28 TRP B N 1
ATOM 2908 C CA . TRP B 1 28 ? -13.875 -34.75 -19.484 1 95.94 28 TRP B CA 1
ATOM 2909 C C . TRP B 1 28 ? -15.055 -33.812 -19.75 1 95.94 28 TRP B C 1
ATOM 2911 O O . TRP B 1 28 ? -16.203 -34.125 -19.422 1 95.94 28 TRP B O 1
ATOM 2921 N N . ASP B 1 29 ? -14.734 -32.719 -20.219 1 94.12 29 ASP B N 1
ATOM 2922 C CA . ASP B 1 29 ? -15.664 -31.703 -20.719 1 94.12 29 ASP B CA 1
ATOM 2923 C C . ASP B 1 29 ? -15.211 -31.156 -22.062 1 94.12 29 ASP B C 1
ATOM 2925 O O . ASP B 1 29 ? -14.008 -30.984 -22.297 1 94.12 29 ASP B O 1
ATOM 2929 N N . GLU B 1 30 ? -16.141 -30.828 -22.953 1 97.62 30 GLU B N 1
ATOM 2930 C CA . GLU B 1 30 ? -15.836 -30.438 -24.328 1 97.62 30 GLU B CA 1
ATOM 2931 C C . GLU B 1 30 ? -15.141 -29.078 -24.359 1 97.62 30 GLU B C 1
ATOM 2933 O O . GLU B 1 30 ? -14.727 -28.609 -25.422 1 97.62 30 GLU B O 1
ATOM 2938 N N . ASN B 1 31 ? -14.93 -28.438 -23.25 1 97.75 31 ASN B N 1
ATOM 2939 C CA . ASN B 1 31 ? -14.172 -27.203 -23.156 1 97.75 31 ASN B CA 1
ATOM 2940 C C . ASN B 1 31 ? -12.742 -27.453 -22.672 1 97.75 31 ASN B C 1
ATOM 2942 O O . ASN B 1 31 ? -12.008 -26.5 -22.391 1 97.75 31 ASN B O 1
ATOM 2946 N N . MET B 1 32 ? -12.32 -28.672 -22.641 1 97.94 32 MET B N 1
ATOM 2947 C CA . MET B 1 32 ? -11.055 -29.016 -21.984 1 97.94 32 MET B CA 1
ATOM 2948 C C . MET B 1 32 ? -10.008 -29.406 -23.031 1 97.94 32 MET B C 1
ATOM 2950 O O . MET B 1 32 ? -10.336 -29.688 -24.172 1 97.94 32 MET B O 1
ATOM 2954 N N . VAL B 1 33 ? -8.812 -29.375 -22.531 1 98.19 33 VAL B N 1
ATOM 2955 C CA . VAL B 1 33 ? -7.641 -29.875 -23.25 1 98.19 33 VAL B CA 1
ATOM 2956 C C . VAL B 1 33 ? -6.922 -30.922 -22.422 1 98.19 33 VAL B C 1
ATOM 2958 O O . VAL B 1 33 ? -7.016 -30.922 -21.188 1 98.19 33 VAL B O 1
ATOM 2961 N N . GLN B 1 34 ? -6.301 -31.828 -23.094 1 98.12 34 GLN B N 1
ATOM 2962 C CA . GLN B 1 34 ? -5.422 -32.812 -22.5 1 98.12 34 GLN B CA 1
ATOM 2963 C C . GLN B 1 34 ? -4.004 -32.719 -23.047 1 98.12 34 GLN B C 1
ATOM 2965 O O . GLN B 1 34 ? -3.814 -32.406 -24.234 1 98.12 34 GLN B O 1
ATOM 2970 N N . MET B 1 35 ? -3.061 -32.906 -22.188 1 98.12 35 MET B N 1
ATOM 2971 C CA . MET B 1 35 ? -1.666 -32.781 -22.609 1 98.12 35 MET B CA 1
ATOM 2972 C C . MET B 1 35 ? -0.819 -33.906 -22.062 1 98.12 35 MET B C 1
ATOM 2974 O O . MET B 1 35 ? -1.094 -34.438 -20.984 1 98.12 35 MET B O 1
ATOM 2978 N N . ASP B 1 36 ? 0.211 -34.25 -22.859 1 98.81 36 ASP B N 1
ATOM 2979 C CA . ASP B 1 36 ? 1.354 -34.969 -22.312 1 98.81 36 ASP B CA 1
ATOM 2980 C C . ASP B 1 36 ? 2.373 -34 -21.703 1 98.81 36 ASP B C 1
ATOM 2982 O O . ASP B 1 36 ? 2.918 -33.156 -22.406 1 98.81 36 ASP B O 1
ATOM 2986 N N . ILE B 1 37 ? 2.6 -34.156 -20.422 1 98.88 37 ILE B N 1
ATOM 2987 C CA . ILE B 1 37 ? 3.492 -33.219 -19.75 1 98.88 37 ILE B CA 1
ATOM 2988 C C . ILE B 1 37 ? 4.926 -33.438 -20.219 1 98.88 37 ILE B C 1
ATOM 2990 O O . ILE B 1 37 ? 5.41 -34.594 -20.25 1 98.88 37 ILE B O 1
ATOM 2994 N N . ILE B 1 38 ? 5.527 -32.344 -20.625 1 98.88 38 ILE B N 1
ATOM 2995 C CA . ILE B 1 38 ? 6.938 -32.344 -21 1 98.88 38 ILE B CA 1
ATOM 2996 C C . ILE B 1 38 ? 7.805 -32.125 -19.766 1 98.88 38 ILE B C 1
ATOM 2998 O O . ILE B 1 38 ? 8.781 -32.844 -19.547 1 98.88 38 ILE B O 1
ATOM 3002 N N . CYS B 1 39 ? 7.441 -31.125 -19 1 98.81 39 CYS B N 1
ATOM 3003 C CA . CYS B 1 39 ? 8.18 -30.797 -17.781 1 98.81 39 CYS B CA 1
ATOM 3004 C C . CYS B 1 39 ? 7.328 -29.969 -16.828 1 98.81 39 CYS B C 1
ATOM 3006 O O . CYS B 1 39 ? 6.23 -29.531 -17.188 1 98.81 39 CYS B O 1
ATOM 3008 N N . CYS B 1 40 ? 7.785 -29.828 -15.617 1 98.88 40 CYS B N 1
ATOM 3009 C CA . CYS B 1 40 ? 7.133 -29.031 -14.578 1 98.88 40 CYS B CA 1
ATOM 3010 C C . CYS B 1 40 ? 8.156 -28.422 -13.633 1 98.88 40 CYS B C 1
ATOM 3012 O O . CYS B 1 40 ? 9.07 -29.109 -13.172 1 98.88 40 CYS B O 1
ATOM 3014 N N . GLY B 1 41 ? 7.977 -27.125 -13.406 1 98.44 41 GLY B N 1
ATOM 3015 C CA . GLY B 1 41 ? 8.852 -26.484 -12.445 1 98.44 41 GLY B CA 1
ATOM 3016 C C . GLY B 1 41 ? 8.586 -26.906 -11.016 1 98.44 41 GLY B C 1
ATOM 3017 O O . GLY B 1 41 ? 7.465 -27.297 -10.68 1 98.44 41 GLY B O 1
ATOM 3018 N N . VAL B 1 42 ? 9.617 -26.859 -10.18 1 97.88 42 VAL B N 1
ATOM 3019 C CA . VAL B 1 42 ? 9.5 -27.094 -8.742 1 97.88 42 VAL B CA 1
ATOM 3020 C C . VAL B 1 42 ? 9.609 -25.766 -8 1 97.88 42 VAL B C 1
ATOM 3022 O O . VAL B 1 42 ? 10.625 -25.062 -8.109 1 97.88 42 VAL B O 1
ATOM 3025 N N . CYS B 1 43 ? 8.617 -25.406 -7.27 1 94.94 43 CYS B N 1
ATOM 3026 C CA . CYS B 1 43 ? 8.508 -24.109 -6.625 1 94.94 43 CYS B CA 1
ATOM 3027 C C . CYS B 1 43 ? 8.344 -24.25 -5.117 1 94.94 43 CYS B C 1
ATOM 3029 O O . CYS B 1 43 ? 7.977 -25.328 -4.629 1 94.94 43 CYS B O 1
ATOM 3031 N N . GLY B 1 44 ? 8.688 -23.172 -4.375 1 92.44 44 GLY B N 1
ATOM 3032 C CA . GLY B 1 44 ? 8.461 -23.172 -2.939 1 92.44 44 GLY B CA 1
ATOM 3033 C C . GLY B 1 44 ? 7.027 -23.484 -2.562 1 92.44 44 GLY B C 1
ATOM 3034 O O . GLY B 1 44 ? 6.77 -24.109 -1.53 1 92.44 44 GLY B O 1
ATOM 3035 N N . THR B 1 45 ? 6.121 -23.078 -3.352 1 92.81 45 THR B N 1
ATOM 3036 C CA . THR B 1 45 ? 4.703 -23.359 -3.131 1 92.81 45 THR B CA 1
ATOM 3037 C C . THR B 1 45 ? 4.453 -24.859 -3.047 1 92.81 45 THR B C 1
ATOM 3039 O O . THR B 1 45 ? 3.623 -25.312 -2.254 1 92.81 45 THR B O 1
ATOM 3042 N N . ASP B 1 46 ? 5.113 -25.625 -3.848 1 96.5 46 ASP B N 1
ATOM 3043 C CA . ASP B 1 46 ? 4.992 -27.078 -3.777 1 96.5 46 ASP B CA 1
ATOM 3044 C C . ASP B 1 46 ? 5.402 -27.609 -2.402 1 96.5 46 ASP B C 1
ATOM 3046 O O . ASP B 1 46 ? 4.707 -28.438 -1.813 1 96.5 46 ASP B O 1
ATOM 3050 N N . LEU B 1 47 ? 6.504 -27.062 -1.913 1 94.94 47 LEU B N 1
ATOM 3051 C CA . LEU B 1 47 ? 7.039 -27.484 -0.623 1 94.94 47 LEU B CA 1
ATOM 3052 C C . LEU B 1 47 ? 6.094 -27.078 0.51 1 94.94 47 LEU B C 1
ATOM 3054 O O . LEU B 1 47 ? 5.859 -27.875 1.429 1 94.94 47 LEU B O 1
ATOM 3058 N N . HIS B 1 48 ? 5.625 -25.859 0.402 1 92.38 48 HIS B N 1
ATOM 3059 C CA . HIS B 1 48 ? 4.68 -25.406 1.417 1 92.38 48 HIS B CA 1
ATOM 3060 C C . HIS B 1 48 ? 3.451 -26.312 1.466 1 92.38 48 HIS B C 1
ATOM 3062 O O . HIS B 1 48 ? 2.914 -26.578 2.543 1 92.38 48 HIS B O 1
ATOM 3068 N N . THR B 1 49 ? 3.002 -26.797 0.337 1 94.5 49 THR B N 1
ATOM 3069 C CA . THR B 1 49 ? 1.839 -27.672 0.279 1 94.5 49 THR B CA 1
ATOM 3070 C C . THR B 1 49 ? 2.182 -29.062 0.81 1 94.5 49 THR B C 1
ATOM 3072 O O . THR B 1 49 ? 1.448 -29.625 1.63 1 94.5 49 THR B O 1
ATOM 3075 N N . ILE B 1 50 ? 3.322 -29.547 0.446 1 96.81 50 ILE B N 1
ATOM 3076 C CA . ILE B 1 50 ? 3.779 -30.859 0.901 1 96.81 50 ILE B CA 1
ATOM 3077 C C . ILE B 1 50 ? 3.91 -30.859 2.422 1 96.81 50 ILE B C 1
ATOM 3079 O O . ILE B 1 50 ? 3.523 -31.828 3.086 1 96.81 50 ILE B O 1
ATOM 3083 N N . ASP B 1 51 ? 4.297 -29.719 2.939 1 95.69 51 ASP B N 1
ATOM 3084 C CA . ASP B 1 51 ? 4.633 -29.625 4.355 1 95.69 51 ASP B CA 1
ATOM 3085 C C . ASP B 1 51 ? 3.502 -28.969 5.148 1 95.69 51 ASP B C 1
ATOM 3087 O O . ASP B 1 51 ? 3.625 -28.75 6.355 1 95.69 51 ASP B O 1
ATOM 3091 N N . GLU B 1 52 ? 2.404 -28.594 4.516 1 94.19 52 GLU B N 1
ATOM 3092 C CA . GLU B 1 52 ? 1.268 -27.906 5.133 1 94.19 52 GLU B CA 1
ATOM 3093 C C . GLU B 1 52 ? 1.7 -26.625 5.824 1 94.19 52 GLU B C 1
ATOM 3095 O O . GLU B 1 52 ? 1.29 -26.344 6.953 1 94.19 52 GLU B O 1
ATOM 3100 N N . GLY B 1 53 ? 2.533 -25.953 5.133 1 87.25 53 GLY B N 1
ATOM 3101 C CA . GLY B 1 53 ? 3.07 -24.719 5.684 1 87.25 53 GLY B CA 1
ATOM 3102 C C . GLY B 1 53 ? 2.068 -23.578 5.684 1 87.25 53 GLY B C 1
ATOM 3103 O O . GLY B 1 53 ? 2.178 -22.641 6.484 1 87.25 53 GLY B O 1
ATOM 3104 N N . TRP B 1 54 ? 1.103 -23.516 4.797 1 84.56 54 TRP B N 1
ATOM 3105 C CA . TRP B 1 54 ? 0.127 -22.438 4.676 1 84.56 54 TRP B CA 1
ATOM 3106 C C . TRP B 1 54 ? -1.256 -22.906 5.121 1 84.56 54 TRP B C 1
ATOM 3108 O O . TRP B 1 54 ? -2.236 -22.172 4.988 1 84.56 54 TRP B O 1
ATOM 3118 N N . GLY B 1 55 ? -1.314 -24.156 5.582 1 85.81 55 GLY B N 1
ATOM 3119 C CA . GLY B 1 55 ? -2.576 -24.766 5.957 1 85.81 55 GLY B CA 1
ATOM 3120 C C . GLY B 1 55 ? -2.646 -26.234 5.609 1 85.81 55 GLY B C 1
ATOM 3121 O O . GLY B 1 55 ? -1.681 -26.812 5.098 1 85.81 55 GLY B O 1
ATOM 3122 N N . PRO B 1 56 ? -3.748 -26.812 5.855 1 93.38 56 PRO B N 1
ATOM 3123 C CA . PRO B 1 56 ? -3.861 -28.25 5.625 1 93.38 56 PRO B CA 1
ATOM 3124 C C . PRO B 1 56 ? -3.904 -28.609 4.145 1 93.38 56 PRO B C 1
ATOM 3126 O O . PRO B 1 56 ? -4.445 -27.859 3.336 1 93.38 56 PRO B O 1
ATOM 3129 N N . THR B 1 57 ? -3.322 -29.75 3.773 1 96.5 57 THR B N 1
ATOM 3130 C CA . THR B 1 57 ? -3.352 -30.312 2.432 1 96.5 57 THR B CA 1
ATOM 3131 C C . THR B 1 57 ? -4.32 -31.5 2.369 1 96.5 57 THR B C 1
ATOM 3133 O O . THR B 1 57 ? -4.363 -32.312 3.283 1 96.5 57 THR B O 1
ATOM 3136 N N . GLU B 1 58 ? -5.094 -31.578 1.322 1 97.06 58 GLU B N 1
ATOM 3137 C CA . GLU B 1 58 ? -5.961 -32.719 1.084 1 97.06 58 GLU B CA 1
ATOM 3138 C C . GLU B 1 58 ? -5.191 -33.875 0.449 1 97.06 58 GLU B C 1
ATOM 3140 O O . GLU B 1 58 ? -5.195 -34.031 -0.774 1 97.06 58 GLU B O 1
ATOM 3145 N N . PHE B 1 59 ? -4.648 -34.688 1.3 1 96.38 59 PHE B N 1
ATOM 3146 C CA . PHE B 1 59 ? -3.922 -35.844 0.786 1 96.38 59 PHE B CA 1
ATOM 3147 C C . PHE B 1 59 ? -4.891 -36.938 0.321 1 96.38 59 PHE B C 1
ATOM 3149 O O . PHE B 1 59 ? -5.992 -37.062 0.859 1 96.38 59 PHE B O 1
ATOM 3156 N N . PRO B 1 60 ? -4.488 -37.875 -0.688 1 96.81 60 PRO B N 1
ATOM 3157 C CA . PRO B 1 60 ? -3.279 -37.75 -1.508 1 96.81 60 PRO B CA 1
ATOM 3158 C C . PRO B 1 60 ? -3.314 -36.562 -2.451 1 96.81 60 PRO B C 1
ATOM 3160 O O . PRO B 1 60 ? -4.387 -36.156 -2.912 1 96.81 60 PRO B O 1
ATOM 3163 N N . CYS B 1 61 ? -2.148 -35.969 -2.707 1 97.75 61 CYS B N 1
ATOM 3164 C CA . CYS B 1 61 ? -2.043 -34.75 -3.51 1 97.75 61 CYS B CA 1
ATOM 3165 C C . CYS B 1 61 ? -0.944 -34.875 -4.555 1 97.75 61 CYS B C 1
ATOM 3167 O O . CYS B 1 61 ? 0.13 -35.406 -4.273 1 97.75 61 CYS B O 1
ATOM 3169 N N . VAL B 1 62 ? -1.206 -34.469 -5.781 1 98.38 62 VAL B N 1
ATOM 3170 C CA . VAL B 1 62 ? -0.183 -34.312 -6.812 1 98.38 62 VAL B CA 1
ATOM 3171 C C . VAL B 1 62 ? 0.172 -32.844 -6.98 1 98.38 62 VAL B C 1
ATOM 3173 O O . VAL B 1 62 ? -0.575 -32.094 -7.602 1 98.38 62 VAL B O 1
ATOM 3176 N N . VAL B 1 63 ? 1.305 -32.438 -6.473 1 98.25 63 VAL B N 1
ATOM 3177 C CA . VAL B 1 63 ? 1.706 -31.016 -6.539 1 98.25 63 VAL B CA 1
ATOM 3178 C C . VAL B 1 63 ? 2.369 -30.734 -7.887 1 98.25 63 VAL B C 1
ATOM 3180 O O . VAL B 1 63 ? 2.334 -31.578 -8.789 1 98.25 63 VAL B O 1
ATOM 3183 N N . GLY B 1 64 ? 2.832 -29.484 -8.086 1 98.44 64 GLY B N 1
ATOM 3184 C CA . GLY B 1 64 ? 3.387 -29 -9.336 1 98.44 64 GLY B CA 1
ATOM 3185 C C . GLY B 1 64 ? 2.449 -28.062 -10.078 1 98.44 64 GLY B C 1
ATOM 3186 O O . GLY B 1 64 ? 1.411 -28.484 -10.586 1 98.44 64 GLY B O 1
ATOM 3187 N N . HIS B 1 65 ? 2.838 -26.797 -10.18 1 98.5 65 HIS B N 1
ATOM 3188 C CA . HIS B 1 65 ? 1.899 -25.859 -10.781 1 98.5 65 HIS B CA 1
ATOM 3189 C C . HIS B 1 65 ? 2.555 -25.062 -11.906 1 98.5 65 HIS B C 1
ATOM 3191 O O . HIS B 1 65 ? 2.051 -24.016 -12.312 1 98.5 65 HIS B O 1
ATOM 3197 N N . GLU B 1 66 ? 3.686 -25.453 -12.312 1 98.69 66 GLU B N 1
ATOM 3198 C CA . GLU B 1 66 ? 4.383 -24.875 -13.453 1 98.69 66 GLU B CA 1
ATOM 3199 C C . GLU B 1 66 ? 4.48 -25.875 -14.602 1 98.69 66 GLU B C 1
ATOM 3201 O O . GLU B 1 66 ? 5.578 -26.328 -14.953 1 98.69 66 GLU B O 1
ATOM 3206 N N . ILE B 1 67 ? 3.428 -26.125 -15.289 1 98.88 67 ILE B N 1
ATOM 3207 C CA . ILE B 1 67 ? 3.252 -27.281 -16.172 1 98.88 67 ILE B CA 1
ATOM 3208 C C . ILE B 1 67 ? 3.484 -26.844 -17.625 1 98.88 67 ILE B C 1
ATOM 3210 O O . ILE B 1 67 ? 2.932 -25.844 -18.078 1 98.88 67 ILE B O 1
ATOM 3214 N N . ILE B 1 68 ? 4.309 -27.562 -18.328 1 98.88 68 ILE B N 1
ATOM 3215 C CA . ILE B 1 68 ? 4.434 -27.453 -19.781 1 98.88 68 ILE B CA 1
ATOM 3216 C C . ILE B 1 68 ? 4.148 -28.797 -20.438 1 98.88 68 ILE B C 1
ATOM 3218 O O . ILE B 1 68 ? 4.645 -29.828 -19.984 1 98.88 68 ILE B O 1
ATOM 3222 N N . GLY B 1 69 ? 3.4 -28.766 -21.484 1 98.75 69 GLY B N 1
ATOM 3223 C CA . GLY B 1 69 ? 3.082 -30.016 -22.156 1 98.75 69 GLY B CA 1
ATOM 3224 C C . GLY B 1 69 ? 2.748 -29.844 -23.625 1 98.75 69 GLY B C 1
ATOM 3225 O O . GLY B 1 69 ? 2.689 -28.719 -24.125 1 98.75 69 GLY B O 1
ATOM 3226 N N . LYS B 1 70 ? 2.596 -30.984 -24.234 1 98.75 70 LYS B N 1
ATOM 3227 C CA . LYS B 1 70 ? 2.104 -31.047 -25.609 1 98.75 70 LYS B CA 1
ATOM 3228 C C . LYS B 1 70 ? 0.646 -31.5 -25.641 1 98.75 70 LYS B C 1
ATOM 3230 O O . LYS B 1 70 ? 0.295 -32.531 -25.094 1 98.75 70 LYS B O 1
ATOM 3235 N N . VAL B 1 71 ? -0.133 -30.703 -26.328 1 98.81 71 VAL B N 1
ATOM 3236 C CA . VAL B 1 71 ? -1.563 -30.984 -26.391 1 98.81 71 VAL B CA 1
ATOM 3237 C C . VAL B 1 71 ? -1.806 -32.25 -27.188 1 98.81 71 VAL B C 1
ATOM 3239 O O . VAL B 1 71 ? -1.292 -32.406 -28.297 1 98.81 71 VAL B O 1
ATOM 3242 N N . THR B 1 72 ? -2.641 -33.156 -26.625 1 98.44 72 THR B N 1
ATOM 3243 C CA . THR B 1 72 ? -2.887 -34.438 -27.266 1 98.44 72 THR B CA 1
ATOM 3244 C C . THR B 1 72 ? -4.367 -34.625 -27.578 1 98.44 72 THR B C 1
ATOM 3246 O O . THR B 1 72 ? -4.738 -35.469 -28.391 1 98.44 72 THR B O 1
ATOM 3249 N N . LYS B 1 73 ? -5.211 -33.906 -26.922 1 98 73 LYS B N 1
ATOM 3250 C CA . LYS B 1 73 ? -6.66 -33.969 -27.109 1 98 73 LYS B CA 1
ATOM 3251 C C . LYS B 1 73 ? -7.305 -32.625 -26.812 1 98 73 LYS B C 1
ATOM 3253 O O . LYS B 1 73 ? -6.895 -31.922 -25.875 1 98 73 LYS B O 1
ATOM 3258 N N . VAL B 1 74 ? -8.281 -32.25 -27.625 1 98.44 74 VAL B N 1
ATOM 3259 C CA . VAL B 1 74 ? -9.047 -31.016 -27.375 1 98.44 74 VAL B CA 1
ATOM 3260 C C . VAL B 1 74 ? -10.539 -31.312 -27.516 1 98.44 74 VAL B C 1
ATOM 3262 O O . VAL B 1 74 ? -10.945 -32.125 -28.344 1 98.44 74 VAL B O 1
ATOM 3265 N N . GLY B 1 75 ? -11.312 -30.672 -26.656 1 98.25 75 GLY B N 1
ATOM 3266 C CA . GLY B 1 75 ? -12.758 -30.781 -26.797 1 98.25 75 GLY B CA 1
ATOM 3267 C C . GLY B 1 75 ? -13.297 -30.047 -28 1 98.25 75 GLY B C 1
ATOM 3268 O O . GLY B 1 75 ? -12.617 -29.188 -28.562 1 98.25 75 GLY B O 1
ATOM 3269 N N . SER B 1 76 ? -14.555 -30.281 -28.328 1 98.12 76 SER B N 1
ATOM 3270 C CA . SER B 1 76 ? -15.18 -29.75 -29.531 1 98.12 76 SER B CA 1
ATOM 3271 C C . SER B 1 76 ? -15.383 -28.234 -29.422 1 98.12 76 SER B C 1
ATOM 3273 O O . SER B 1 76 ? -15.484 -27.547 -30.438 1 98.12 76 SER B O 1
ATOM 3275 N N . ASN B 1 77 ? -15.391 -27.688 -28.188 1 98 77 ASN B N 1
ATOM 3276 C CA . ASN B 1 77 ? -15.625 -26.25 -28 1 98 77 ASN B CA 1
ATOM 3277 C C . ASN B 1 77 ? -14.32 -25.469 -27.938 1 98 77 ASN B C 1
ATOM 3279 O O . ASN B 1 77 ? -14.328 -24.25 -27.844 1 98 77 ASN B O 1
ATOM 3283 N N . VAL B 1 78 ? -13.234 -26.203 -27.953 1 98 78 VAL B N 1
ATOM 3284 C CA . VAL B 1 78 ? -11.93 -25.547 -27.891 1 98 78 VAL B CA 1
ATOM 3285 C C . VAL B 1 78 ? -11.562 -24.984 -29.25 1 98 78 VAL B C 1
ATOM 3287 O O . VAL B 1 78 ? -11.586 -25.688 -30.266 1 98 78 VAL B O 1
ATOM 3290 N N . LYS B 1 79 ? -11.219 -23.594 -29.312 1 93.88 79 LYS B N 1
ATOM 3291 C CA . LYS B 1 79 ? -11.031 -22.953 -30.609 1 93.88 79 LYS B CA 1
ATOM 3292 C C . LYS B 1 79 ? -9.609 -22.438 -30.781 1 93.88 79 LYS B C 1
ATOM 3294 O O . LYS B 1 79 ? -9.078 -22.375 -31.891 1 93.88 79 LYS B O 1
ATOM 3299 N N . LYS B 1 80 ? -8.906 -22.125 -29.75 1 94.88 80 LYS B N 1
ATOM 3300 C CA . LYS B 1 80 ? -7.641 -21.406 -29.859 1 94.88 80 LYS B CA 1
ATOM 3301 C C . LYS B 1 80 ? -6.453 -22.344 -29.641 1 94.88 80 LYS B C 1
ATOM 3303 O O . LYS B 1 80 ? -5.297 -21.938 -29.781 1 94.88 80 LYS B O 1
ATOM 3308 N N . ILE B 1 81 ? -6.66 -23.578 -29.297 1 98 81 ILE B N 1
ATOM 3309 C CA . ILE B 1 81 ? -5.641 -24.578 -29 1 98 81 ILE B CA 1
ATOM 3310 C C . ILE B 1 81 ? -5.902 -25.828 -29.828 1 98 81 ILE B C 1
ATOM 3312 O O . ILE B 1 81 ? -7.047 -26.266 -29.969 1 98 81 ILE B O 1
ATOM 3316 N N . LYS B 1 82 ? -4.859 -26.391 -30.406 1 98.12 82 LYS B N 1
ATOM 3317 C CA . LYS B 1 82 ? -5.012 -27.609 -31.203 1 98.12 82 LYS B CA 1
ATOM 3318 C C . LYS B 1 82 ? -4.012 -28.672 -30.781 1 98.12 82 LYS B C 1
ATOM 3320 O O . LYS B 1 82 ? -3.004 -28.375 -30.141 1 98.12 82 LYS B O 1
ATOM 3325 N N . VAL B 1 83 ? -4.305 -29.859 -31.172 1 98.5 83 VAL B N 1
ATOM 3326 C CA . VAL B 1 83 ? -3.408 -30.984 -30.922 1 98.5 83 VAL B CA 1
ATOM 3327 C C . VAL B 1 83 ? -2.033 -30.688 -31.516 1 98.5 83 VAL B C 1
ATOM 3329 O O . VAL B 1 83 ? -1.925 -30.219 -32.656 1 98.5 83 VAL B O 1
ATOM 3332 N N . GLY B 1 84 ? -1.023 -30.875 -30.719 1 98.38 84 GLY B N 1
ATOM 3333 C CA . GLY B 1 84 ? 0.336 -30.609 -31.156 1 98.38 84 GLY B CA 1
ATOM 3334 C C . GLY B 1 84 ? 0.919 -29.328 -30.594 1 98.38 84 GLY B C 1
ATOM 3335 O O . GLY B 1 84 ? 2.139 -29.156 -30.578 1 98.38 84 GLY B O 1
ATOM 3336 N N . ASP B 1 85 ? 0.077 -28.453 -30.172 1 98.44 85 ASP B N 1
ATOM 3337 C CA . ASP B 1 85 ? 0.546 -27.203 -29.578 1 98.44 85 ASP B CA 1
ATOM 3338 C C . ASP B 1 85 ? 1.338 -27.453 -28.297 1 98.44 85 ASP B C 1
ATOM 3340 O O . ASP B 1 85 ? 1.005 -28.359 -27.531 1 98.44 85 ASP B O 1
ATOM 3344 N N . ARG B 1 86 ? 2.404 -26.641 -28.047 1 98.56 86 ARG B N 1
ATOM 3345 C CA . ARG B 1 86 ? 3.07 -26.578 -26.734 1 98.56 86 ARG B CA 1
ATOM 3346 C C . ARG B 1 86 ? 2.42 -25.531 -25.844 1 98.56 86 ARG B C 1
ATOM 3348 O O . ARG B 1 86 ? 2.408 -24.344 -26.172 1 98.56 86 ARG B O 1
ATOM 3355 N N . CYS B 1 87 ? 1.897 -26 -24.75 1 98.69 87 CYS B N 1
ATOM 3356 C CA . CYS B 1 87 ? 1.128 -25.125 -23.875 1 98.69 87 CYS B CA 1
ATOM 3357 C C . CYS B 1 87 ? 1.561 -25.281 -22.438 1 98.69 87 CYS B C 1
ATOM 3359 O O . CYS B 1 87 ? 2.355 -26.156 -22.109 1 98.69 87 CYS B O 1
ATOM 3361 N N . GLY B 1 88 ? 1.122 -24.328 -21.625 1 98.62 88 GLY B N 1
ATOM 3362 C CA . GLY B 1 88 ? 1.417 -24.344 -20.203 1 98.62 88 GLY B CA 1
ATOM 3363 C C . GLY B 1 88 ? 0.211 -24.016 -19.344 1 98.62 88 GLY B C 1
ATOM 3364 O O . GLY B 1 88 ? -0.773 -23.453 -19.828 1 98.62 88 GLY B O 1
ATOM 3365 N N . VAL B 1 89 ? 0.271 -24.453 -18.109 1 98.62 89 VAL B N 1
ATOM 3366 C CA . VAL B 1 89 ? -0.721 -24.156 -17.078 1 98.62 89 VAL B CA 1
ATOM 3367 C C . VAL B 1 89 ? -0.02 -23.688 -15.805 1 98.62 89 VAL B C 1
ATOM 3369 O O . VAL B 1 89 ? 0.913 -24.344 -15.328 1 98.62 89 VAL B O 1
ATOM 3372 N N . GLY B 1 90 ? -0.487 -22.578 -15.266 1 98.25 90 GLY B N 1
ATOM 3373 C CA . GLY B 1 90 ? 0.097 -22.016 -14.055 1 98.25 90 GLY B CA 1
ATOM 3374 C C . GLY B 1 90 ? -0.597 -22.484 -12.789 1 98.25 90 GLY B C 1
ATOM 3375 O O . GLY B 1 90 ? -1.027 -23.641 -12.703 1 98.25 90 GLY B O 1
ATOM 3376 N N . CYS B 1 91 ? -0.698 -21.656 -11.82 1 97.75 91 CYS B N 1
ATOM 3377 C CA . CYS B 1 91 ? -1.128 -21.984 -10.469 1 97.75 91 CYS B CA 1
ATOM 3378 C C . CYS B 1 91 ? -2.635 -22.203 -10.414 1 97.75 91 CYS B C 1
ATOM 3380 O O . CYS B 1 91 ? -3.148 -22.797 -9.461 1 97.75 91 CYS B O 1
ATOM 3382 N N . GLN B 1 92 ? -3.303 -21.672 -11.367 1 98.25 92 GLN B N 1
ATOM 3383 C CA . GLN B 1 92 ? -4.758 -21.75 -11.383 1 98.25 92 GLN B CA 1
ATOM 3384 C C . GLN B 1 92 ? -5.254 -22.562 -12.586 1 98.25 92 GLN B C 1
ATOM 3386 O O . GLN B 1 92 ? -4.684 -22.469 -13.672 1 98.25 92 GLN B O 1
ATOM 3391 N N . SER B 1 93 ? -6.41 -23.312 -12.344 1 97.88 93 SER B N 1
ATOM 3392 C CA . SER B 1 93 ? -6.871 -24.188 -13.422 1 97.88 93 SER B CA 1
ATOM 3393 C C . SER B 1 93 ? -8.32 -23.891 -13.789 1 97.88 93 SER B C 1
ATOM 3395 O O . SER B 1 93 ? -8.852 -24.453 -14.75 1 97.88 93 SER B O 1
ATOM 3397 N N . ALA B 1 94 ? -9.039 -23.109 -13.008 1 98.25 94 ALA B N 1
ATOM 3398 C CA . ALA B 1 94 ? -10.422 -22.734 -13.328 1 98.25 94 ALA B CA 1
ATOM 3399 C C . ALA B 1 94 ? -10.883 -21.547 -12.484 1 98.25 94 ALA B C 1
ATOM 3401 O O . ALA B 1 94 ? -10.18 -21.125 -11.562 1 98.25 94 ALA B O 1
ATOM 3402 N N . SER B 1 95 ? -12.008 -20.969 -12.812 1 98.25 95 SER B N 1
ATOM 3403 C CA . SER B 1 95 ? -12.664 -19.891 -12.078 1 98.25 95 SER B CA 1
ATOM 3404 C C . SER B 1 95 ? -14.156 -19.844 -12.383 1 98.25 95 SER B C 1
ATOM 3406 O O . SER B 1 95 ? -14.664 -20.672 -13.156 1 98.25 95 SER B O 1
ATOM 3408 N N . CYS B 1 96 ? -14.891 -18.891 -11.867 1 97.81 96 CYS B N 1
ATOM 3409 C CA . CYS B 1 96 ? -16.344 -18.859 -12.039 1 97.81 96 CYS B CA 1
ATOM 3410 C C . CYS B 1 96 ? -16.719 -18.188 -13.344 1 97.81 96 CYS B C 1
ATOM 3412 O O . CYS B 1 96 ? -17.844 -18.359 -13.844 1 97.81 96 CYS B O 1
ATOM 3414 N N . HIS B 1 97 ? -15.922 -17.297 -13.883 1 96.94 97 HIS B N 1
ATOM 3415 C CA . HIS B 1 97 ? -16.078 -16.547 -15.125 1 96.94 97 HIS B CA 1
ATOM 3416 C C . HIS B 1 97 ? -17.203 -15.523 -15.016 1 96.94 97 HIS B C 1
ATOM 3418 O O . HIS B 1 97 ? -17.469 -14.781 -15.961 1 96.94 97 HIS B O 1
ATOM 3424 N N . GLU B 1 98 ? -17.844 -15.406 -13.844 1 97.69 98 GLU B N 1
ATOM 3425 C CA . GLU B 1 98 ? -19.062 -14.609 -13.758 1 97.69 98 GLU B CA 1
ATOM 3426 C C . GLU B 1 98 ? -18.891 -13.445 -12.781 1 97.69 98 GLU B C 1
ATOM 3428 O O . GLU B 1 98 ? -19.641 -12.461 -12.844 1 97.69 98 GLU B O 1
ATOM 3433 N N . CYS B 1 99 ? -18.016 -13.609 -11.875 1 97.38 99 CYS B N 1
ATOM 3434 C CA . CYS B 1 99 ? -17.859 -12.547 -10.883 1 97.38 99 CYS B CA 1
ATOM 3435 C C . CYS B 1 99 ? -17.203 -11.32 -11.5 1 97.38 99 CYS B C 1
ATOM 3437 O O . CYS B 1 99 ? -16.734 -11.367 -12.641 1 97.38 99 CYS B O 1
ATOM 3439 N N . ASP B 1 100 ? -17.125 -10.219 -10.773 1 96.31 100 ASP B N 1
ATOM 3440 C CA . ASP B 1 100 ? -16.594 -8.945 -11.266 1 96.31 100 ASP B CA 1
ATOM 3441 C C . ASP B 1 100 ? -15.133 -9.086 -11.688 1 96.31 100 ASP B C 1
ATOM 3443 O O . ASP B 1 100 ? -14.719 -8.516 -12.695 1 96.31 100 ASP B O 1
ATOM 3447 N N . TYR B 1 101 ? -14.383 -9.859 -10.977 1 97.81 101 TYR B N 1
ATOM 3448 C CA . TYR B 1 101 ? -12.969 -10.047 -11.273 1 97.81 101 TYR B CA 1
ATOM 3449 C C . TYR B 1 101 ? -12.781 -10.852 -12.555 1 97.81 101 TYR B C 1
ATOM 3451 O O . TYR B 1 101 ? -11.992 -10.477 -13.43 1 97.81 101 TYR B O 1
ATOM 3459 N N . CYS B 1 102 ? -13.492 -11.922 -12.703 1 98.06 102 CYS B N 1
ATOM 3460 C CA . CYS B 1 102 ? -13.383 -12.766 -13.891 1 98.06 102 CYS B CA 1
ATOM 3461 C C . CYS B 1 102 ? -13.812 -12.008 -15.141 1 98.06 102 CYS B C 1
ATOM 3463 O O . CYS B 1 102 ? -13.172 -12.125 -16.188 1 98.06 102 CYS B O 1
ATOM 3465 N N . LYS B 1 103 ? -14.805 -11.203 -15.023 1 97.81 103 LYS B N 1
ATOM 3466 C CA . LYS B 1 103 ? -15.297 -10.43 -16.156 1 97.81 103 LYS B CA 1
ATOM 3467 C C . LYS B 1 103 ? -14.266 -9.398 -16.609 1 97.81 103 LYS B C 1
ATOM 3469 O O . LYS B 1 103 ? -14.266 -8.969 -17.766 1 97.81 103 LYS B O 1
ATOM 3474 N N . LYS B 1 104 ? -13.406 -9.031 -15.68 1 96.75 104 LYS B N 1
ATOM 3475 C CA . LYS B 1 104 ? -12.383 -8.039 -15.992 1 96.75 104 LYS B CA 1
ATOM 3476 C C . LYS B 1 104 ? -11.055 -8.711 -16.344 1 96.75 104 LYS B C 1
ATOM 3478 O O . LYS B 1 104 ? -10.016 -8.047 -16.391 1 96.75 104 LYS B O 1
ATOM 3483 N N . GLY B 1 105 ? -11.023 -10.031 -16.438 1 97.56 105 GLY B N 1
ATOM 3484 C CA . GLY B 1 105 ? -9.82 -10.758 -16.797 1 97.56 105 GLY B CA 1
ATOM 3485 C C . GLY B 1 105 ? -8.891 -11 -15.625 1 97.56 105 GLY B C 1
ATOM 3486 O O . GLY B 1 105 ? -7.695 -11.234 -15.82 1 97.56 105 GLY B O 1
ATOM 3487 N N . MET B 1 106 ? -9.406 -10.844 -14.438 1 97.88 106 MET B N 1
ATOM 3488 C CA . MET B 1 106 ? -8.625 -11.07 -13.219 1 97.88 106 MET B CA 1
ATOM 3489 C C . MET B 1 106 ? -9.055 -12.367 -12.539 1 97.88 106 MET B C 1
ATOM 3491 O O . MET B 1 106 ? -9.367 -12.367 -11.344 1 97.88 106 MET B O 1
ATOM 3495 N N . GLU B 1 107 ? -8.945 -13.453 -13.227 1 98.5 107 GLU B N 1
ATOM 3496 C CA . GLU B 1 107 ? -9.453 -14.734 -12.742 1 98.5 107 GLU B CA 1
ATOM 3497 C C . GLU B 1 107 ? -8.695 -15.188 -11.5 1 98.5 107 GLU B C 1
ATOM 3499 O O . GLU B 1 107 ? -9.242 -15.906 -10.656 1 98.5 107 GLU B O 1
ATOM 3504 N N . ASN B 1 108 ? -7.398 -14.742 -11.43 1 97.88 108 ASN B N 1
ATOM 3505 C CA . ASN B 1 108 ? -6.617 -15.109 -10.25 1 97.88 108 ASN B CA 1
ATOM 3506 C C . ASN B 1 108 ? -7.238 -14.562 -8.969 1 97.88 108 ASN B C 1
ATOM 3508 O O . ASN B 1 108 ? -6.938 -15.039 -7.875 1 97.88 108 ASN B O 1
ATOM 3512 N N . LEU B 1 109 ? -8.125 -13.594 -9.086 1 98.12 109 LEU B N 1
ATOM 3513 C CA . LEU B 1 109 ? -8.797 -12.984 -7.945 1 98.12 109 LEU B CA 1
ATOM 3514 C C . LEU B 1 109 ? -10.273 -13.336 -7.926 1 98.12 109 LEU B C 1
ATOM 3516 O O . LEU B 1 109 ? -11.086 -12.617 -7.332 1 98.12 109 LEU B O 1
ATOM 3520 N N . CYS B 1 110 ? -10.68 -14.422 -8.539 1 98.25 110 CYS B N 1
ATOM 3521 C CA . CYS B 1 110 ? -12.07 -14.852 -8.57 1 98.25 110 CYS B CA 1
ATOM 3522 C C . CYS B 1 110 ? -12.68 -14.82 -7.172 1 98.25 110 CYS B C 1
ATOM 3524 O O . CYS B 1 110 ? -12.109 -15.359 -6.227 1 98.25 110 CYS B O 1
ATOM 3526 N N . SER B 1 111 ? -13.836 -14.188 -7.031 1 96.5 111 SER B N 1
ATOM 3527 C CA . SER B 1 111 ? -14.461 -14.016 -5.727 1 96.5 111 SER B CA 1
ATOM 3528 C C . SER B 1 111 ? -15.32 -15.227 -5.367 1 96.5 111 SER B C 1
ATOM 3530 O O . SER B 1 111 ? -15.828 -15.328 -4.25 1 96.5 111 SER B O 1
ATOM 3532 N N . VAL B 1 112 ? -15.516 -16.125 -6.273 1 97 112 VAL B N 1
ATOM 3533 C CA . VAL B 1 112 ? -16.328 -17.312 -6.031 1 97 112 VAL B CA 1
ATOM 3534 C C . VAL B 1 112 ? -15.43 -18.5 -5.719 1 97 112 VAL B C 1
ATOM 3536 O O . VAL B 1 112 ? -15.461 -19.047 -4.605 1 97 112 VAL B O 1
ATOM 3539 N N . HIS B 1 113 ? -14.625 -18.844 -6.715 1 97.5 113 HIS B N 1
ATOM 3540 C CA . HIS B 1 113 ? -13.688 -19.938 -6.496 1 97.5 113 HIS B CA 1
ATOM 3541 C C . HIS B 1 113 ? -12.562 -19.922 -7.531 1 97.5 113 HIS B C 1
ATOM 3543 O O . HIS B 1 113 ? -12.781 -20.297 -8.688 1 97.5 113 HIS B O 1
ATOM 3549 N N . ALA B 1 114 ? -11.461 -19.453 -7.133 1 97.88 114 ALA B N 1
ATOM 3550 C CA . ALA B 1 114 ? -10.258 -19.688 -7.926 1 97.88 114 ALA B CA 1
ATOM 3551 C C . ALA B 1 114 ? -9.742 -21.109 -7.742 1 97.88 114 ALA B C 1
ATOM 3553 O O . ALA B 1 114 ? -9.133 -21.438 -6.723 1 97.88 114 ALA B O 1
ATOM 3554 N N . VAL B 1 115 ? -9.922 -21.922 -8.703 1 98.31 115 VAL B N 1
ATOM 3555 C CA . VAL B 1 115 ? -9.547 -23.328 -8.594 1 98.31 115 VAL B CA 1
ATOM 3556 C C . VAL B 1 115 ? -8.055 -23.484 -8.867 1 98.31 115 VAL B C 1
ATOM 3558 O O . VAL B 1 115 ? -7.59 -23.203 -9.977 1 98.31 115 VAL B O 1
ATOM 3561 N N . TRP B 1 116 ? -7.348 -23.969 -7.938 1 97.69 116 TRP B N 1
ATOM 3562 C CA . TRP B 1 116 ? -5.895 -24.078 -8.047 1 97.69 116 TRP B CA 1
ATOM 3563 C C . TRP B 1 116 ? -5.5 -25.375 -8.758 1 97.69 116 TRP B C 1
ATOM 3565 O O . TRP B 1 116 ? -6.289 -26.312 -8.82 1 97.69 116 TRP B O 1
ATOM 3575 N N . SER B 1 117 ? -4.301 -25.375 -9.266 1 97.75 117 SER B N 1
ATOM 3576 C CA . SER B 1 117 ? -3.834 -26.453 -10.125 1 97.75 117 SER B CA 1
ATOM 3577 C C . SER B 1 117 ? -3.594 -27.734 -9.32 1 97.75 117 SER B C 1
ATOM 3579 O O . SER B 1 117 ? -3.477 -28.812 -9.891 1 97.75 117 SER B O 1
ATOM 3581 N N . PHE B 1 118 ? -3.492 -27.625 -8.023 1 97.19 118 PHE B N 1
ATOM 3582 C CA . PHE B 1 118 ? -3.441 -28.781 -7.137 1 97.19 118 PHE B CA 1
ATOM 3583 C C . PHE B 1 118 ? -4.004 -28.438 -5.766 1 97.19 118 PHE B C 1
ATOM 3585 O O . PHE B 1 118 ? -4.215 -27.266 -5.453 1 97.19 118 PHE B O 1
ATOM 3592 N N . ASN B 1 119 ? -4.238 -29.516 -4.941 1 97.38 119 ASN B N 1
ATOM 3593 C CA . ASN B 1 119 ? -4.793 -29.375 -3.6 1 97.38 119 ASN B CA 1
ATOM 3594 C C . ASN B 1 119 ? -6.117 -28.609 -3.617 1 97.38 119 ASN B C 1
ATOM 3596 O O . ASN B 1 119 ? -6.324 -27.703 -2.811 1 97.38 119 ASN B O 1
ATOM 3600 N N . ASP B 1 120 ? -6.902 -28.891 -4.625 1 97.94 120 ASP B N 1
ATOM 3601 C CA . ASP B 1 120 ? -8.195 -28.234 -4.82 1 97.94 120 ASP B CA 1
ATOM 3602 C C . ASP B 1 120 ? -9.148 -29.141 -5.605 1 97.94 120 ASP B C 1
ATOM 3604 O O . ASP B 1 120 ? -8.82 -30.281 -5.902 1 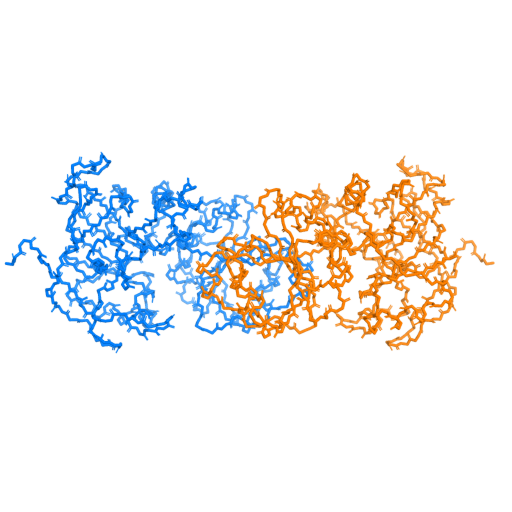97.94 120 ASP B O 1
ATOM 3608 N N . ARG B 1 121 ? -10.359 -28.641 -5.875 1 98.19 121 ARG B N 1
ATOM 3609 C CA . ARG B 1 121 ? -11.367 -29.406 -6.602 1 98.19 121 ARG B CA 1
ATOM 3610 C C . ARG B 1 121 ? -12.109 -28.531 -7.602 1 98.19 121 ARG B C 1
ATOM 3612 O O . ARG B 1 121 ? -12.391 -27.359 -7.324 1 98.19 121 ARG B O 1
ATOM 3619 N N . TYR B 1 122 ? -12.461 -29.109 -8.711 1 97.69 122 TYR B N 1
ATOM 3620 C CA . TYR B 1 122 ? -13.281 -28.422 -9.711 1 97.69 122 TYR B CA 1
ATOM 3621 C C . TYR B 1 122 ? -14.727 -28.297 -9.234 1 97.69 122 TYR B C 1
ATOM 3623 O O . TYR B 1 122 ? -15.164 -29.031 -8.352 1 97.69 122 TYR B O 1
ATOM 3631 N N . GLU B 1 123 ? -15.438 -27.297 -9.82 1 96.69 123 GLU B N 1
ATOM 3632 C CA . GLU B 1 123 ? -16.844 -27.109 -9.5 1 96.69 123 GLU B CA 1
ATOM 3633 C C . GLU B 1 123 ? -17.75 -27.938 -10.422 1 96.69 123 GLU B C 1
ATOM 3635 O O . GLU B 1 123 ? -18.812 -27.469 -10.836 1 96.69 123 GLU B O 1
ATOM 3640 N N . ASN B 1 124 ? -17.328 -29.062 -10.898 1 95.69 124 ASN B N 1
ATOM 3641 C CA . ASN B 1 124 ? -18.156 -29.953 -11.695 1 95.69 124 ASN B CA 1
ATOM 3642 C C . ASN B 1 124 ? -18.969 -30.906 -10.82 1 95.69 124 ASN B C 1
ATOM 3644 O O . ASN B 1 124 ? -18.906 -30.828 -9.586 1 95.69 124 ASN B O 1
ATOM 3648 N N . ALA B 1 125 ? -19.844 -31.766 -11.406 1 96 125 ALA B N 1
ATOM 3649 C CA . ALA B 1 125 ? -20.797 -32.594 -10.688 1 96 125 ALA B CA 1
ATOM 3650 C C . ALA B 1 125 ? -20.078 -33.562 -9.742 1 96 125 ALA B C 1
ATOM 3652 O O . ALA B 1 125 ? -20.578 -33.844 -8.648 1 96 125 ALA B O 1
ATOM 3653 N N . THR B 1 126 ? -18.891 -34 -10.086 1 96.38 126 THR B N 1
ATOM 3654 C CA . THR B 1 126 ? -18.188 -35 -9.312 1 96.38 126 THR B CA 1
ATOM 3655 C C . THR B 1 126 ? -17.203 -34.375 -8.352 1 96.38 126 THR B C 1
ATOM 3657 O O . THR B 1 126 ? -16.609 -35.062 -7.52 1 96.38 126 THR B O 1
ATOM 3660 N N . LYS B 1 127 ? -17.031 -33.062 -8.438 1 97.38 127 LYS B N 1
ATOM 3661 C CA . LYS B 1 127 ? -16.031 -32.344 -7.629 1 97.38 127 LYS B CA 1
ATOM 3662 C C . LYS B 1 127 ? -14.672 -33.031 -7.727 1 97.38 127 LYS B C 1
ATOM 3664 O O . LYS B 1 127 ? -14.047 -33.312 -6.707 1 97.38 127 LYS B O 1
ATOM 3669 N N . ASP B 1 128 ? -14.242 -33.219 -8.953 1 97.12 128 ASP B N 1
ATOM 3670 C CA . ASP B 1 128 ? -12.977 -33.875 -9.203 1 97.12 128 ASP B CA 1
ATOM 3671 C C . ASP B 1 128 ? -11.812 -33.125 -8.57 1 97.12 128 ASP B C 1
ATOM 3673 O O . ASP B 1 128 ? -11.797 -31.891 -8.594 1 97.12 128 ASP B O 1
ATOM 3677 N N . LYS B 1 129 ? -10.758 -33.75 -8.078 1 97 129 LYS B N 1
ATOM 3678 C CA . LYS B 1 129 ? -9.539 -33.125 -7.582 1 97 129 LYS B CA 1
ATOM 3679 C C . LYS B 1 129 ? -8.695 -32.562 -8.727 1 97 129 LYS B C 1
ATOM 3681 O O . LYS B 1 129 ? -8.664 -33.156 -9.82 1 97 129 LYS B O 1
ATOM 3686 N N . THR B 1 130 ? -8.109 -31.531 -8.422 1 97.75 130 THR B N 1
ATOM 3687 C CA . THR B 1 130 ? -7.09 -31.047 -9.344 1 97.75 130 THR B CA 1
ATOM 3688 C C . THR B 1 130 ? -5.754 -31.719 -9.07 1 97.75 130 THR B C 1
ATOM 3690 O O . THR B 1 130 ? -5.375 -31.922 -7.918 1 97.75 130 THR B O 1
ATOM 3693 N N . TYR B 1 131 ? -5.078 -32.125 -10.156 1 96.19 131 TYR B N 1
ATOM 3694 C CA . TYR B 1 131 ? -3.754 -32.75 -10.023 1 96.19 131 TYR B CA 1
ATOM 3695 C C . TYR B 1 131 ? -2.705 -31.922 -10.766 1 96.19 131 TYR B C 1
ATOM 3697 O O . TYR B 1 131 ? -2.924 -31.516 -11.914 1 96.19 131 TYR B O 1
ATOM 3705 N N . GLY B 1 132 ? -1.562 -31.719 -10.086 1 98.12 132 GLY B N 1
ATOM 3706 C CA . GLY B 1 132 ? -0.489 -30.891 -10.609 1 98.12 132 GLY B CA 1
ATOM 3707 C C . GLY B 1 132 ? 0.367 -31.594 -11.641 1 98.12 132 GLY B C 1
ATOM 3708 O O . GLY B 1 132 ? -0.054 -32.594 -12.227 1 98.12 132 GLY B O 1
ATOM 3709 N N . GLY B 1 133 ? 1.516 -31.016 -11.906 1 98.69 133 GLY B N 1
ATOM 3710 C CA . GLY B 1 133 ? 2.311 -31.359 -13.07 1 98.69 133 GLY B CA 1
ATOM 3711 C C . GLY B 1 133 ? 3.395 -32.375 -12.766 1 98.69 133 GLY B C 1
ATOM 3712 O O . GLY B 1 133 ? 4.137 -32.781 -13.656 1 98.69 133 GLY B O 1
ATOM 3713 N N . PHE B 1 134 ? 3.561 -32.781 -11.477 1 98.81 134 PHE B N 1
ATOM 3714 C CA . PHE B 1 134 ? 4.449 -33.906 -11.234 1 98.81 134 PHE B CA 1
ATOM 3715 C C . PHE B 1 134 ? 3.791 -35.219 -11.648 1 98.81 134 PHE B C 1
ATOM 3717 O O . PHE B 1 134 ? 3.506 -36.062 -10.805 1 98.81 134 PHE B O 1
ATOM 3724 N N . ALA B 1 135 ? 3.617 -35.312 -12.969 1 98.62 135 ALA B N 1
ATOM 3725 C CA . ALA B 1 135 ? 2.816 -36.375 -13.586 1 98.62 135 ALA B CA 1
ATOM 3726 C C . ALA B 1 135 ? 3.164 -36.531 -15.062 1 98.62 135 ALA B C 1
ATOM 3728 O O . ALA B 1 135 ? 3.943 -35.75 -15.609 1 98.62 135 ALA B O 1
ATOM 3729 N N . GLU B 1 136 ? 2.535 -37.531 -15.688 1 98.5 136 GLU B N 1
ATOM 3730 C CA . GLU B 1 136 ? 2.754 -37.781 -17.109 1 98.5 136 GLU B CA 1
ATOM 3731 C C . GLU B 1 136 ? 1.793 -36.969 -17.969 1 98.5 136 GLU B C 1
ATOM 3733 O O . GLU B 1 136 ? 2.117 -36.594 -19.109 1 98.5 136 GLU B O 1
ATOM 3738 N N . LYS B 1 137 ? 0.66 -36.719 -17.375 1 98.38 137 LYS B N 1
ATOM 3739 C CA . LYS B 1 137 ? -0.389 -36.062 -18.156 1 98.38 137 LYS B CA 1
ATOM 3740 C C . LYS B 1 137 ? -1.121 -35 -17.344 1 98.38 137 LYS B C 1
ATOM 3742 O O . LYS B 1 137 ? -1.019 -35 -16.109 1 98.38 137 LYS B O 1
ATOM 3747 N N . TRP B 1 138 ? -1.815 -34.156 -18.031 1 98.25 138 TRP B N 1
ATOM 3748 C CA . TRP B 1 138 ? -2.689 -33.156 -17.438 1 98.25 138 TRP B CA 1
ATOM 3749 C C . TRP B 1 138 ? -3.93 -32.906 -18.281 1 98.25 138 TRP B C 1
ATOM 3751 O O . TRP B 1 138 ? -3.877 -33.031 -19.516 1 98.25 138 TRP B O 1
ATOM 3761 N N . ARG B 1 139 ? -5.008 -32.656 -17.625 1 97.56 139 ARG B N 1
ATOM 3762 C CA . ARG B 1 139 ? -6.273 -32.312 -18.266 1 97.56 139 ARG B CA 1
ATOM 3763 C C . ARG B 1 139 ? -6.977 -31.188 -17.547 1 97.56 139 ARG B C 1
ATOM 3765 O O . ARG B 1 139 ? -6.988 -31.141 -16.312 1 97.56 139 ARG B O 1
ATOM 3772 N N . GLY B 1 140 ? -7.551 -30.25 -18.297 1 97.25 140 GLY B N 1
ATOM 3773 C CA . GLY B 1 140 ? -8.297 -29.188 -17.656 1 97.25 140 GLY B CA 1
ATOM 3774 C C . GLY B 1 140 ? -8.906 -28.203 -18.641 1 97.25 140 GLY B C 1
ATOM 3775 O O . GLY B 1 140 ? -8.852 -28.422 -19.859 1 97.25 140 GLY B O 1
ATOM 3776 N N . PRO B 1 141 ? -9.586 -27.141 -18.125 1 97.56 141 PRO B N 1
ATOM 3777 C CA . PRO B 1 141 ? -10.281 -26.156 -18.953 1 97.56 141 PRO B CA 1
ATOM 3778 C C . PRO B 1 141 ? -9.328 -25.344 -19.844 1 97.56 141 PRO B C 1
ATOM 3780 O O . PRO B 1 141 ? -8.258 -24.938 -19.391 1 97.56 141 PRO B O 1
ATOM 3783 N N . GLN B 1 142 ? -9.719 -25.047 -21.078 1 97.94 142 GLN B N 1
ATOM 3784 C CA . GLN B 1 142 ? -8.914 -24.375 -22.094 1 97.94 142 GLN B CA 1
ATOM 3785 C C . GLN B 1 142 ? -8.531 -22.969 -21.656 1 97.94 142 GLN B C 1
ATOM 3787 O O . GLN B 1 142 ? -7.473 -22.469 -22.031 1 97.94 142 GLN B O 1
ATOM 3792 N N . ASP B 1 143 ? -9.367 -22.297 -20.812 1 97.31 143 ASP B N 1
ATOM 3793 C CA . ASP B 1 143 ? -9.234 -20.875 -20.484 1 97.31 143 ASP B CA 1
ATOM 3794 C C . ASP B 1 143 ? -8 -20.625 -19.625 1 97.31 143 ASP B C 1
ATOM 3796 O O . ASP B 1 143 ? -7.566 -19.484 -19.469 1 97.31 143 ASP B O 1
ATOM 3800 N N . PHE B 1 144 ? -7.414 -21.656 -19.094 1 98 144 PHE B N 1
ATOM 3801 C CA . PHE B 1 144 ? -6.281 -21.484 -18.203 1 98 144 PHE B CA 1
ATOM 3802 C C . PHE B 1 144 ? -5.012 -22.062 -18.812 1 98 144 PHE B C 1
ATOM 3804 O O . PHE B 1 144 ? -3.996 -22.219 -18.125 1 98 144 PHE B O 1
ATOM 3811 N N . VAL B 1 145 ? -5.141 -22.391 -20.078 1 98.44 145 VAL B N 1
ATOM 3812 C CA . VAL B 1 145 ? -4.008 -22.891 -20.859 1 98.44 145 VAL B CA 1
ATOM 3813 C C . VAL B 1 145 ? -3.416 -21.766 -21.703 1 98.44 145 VAL B C 1
ATOM 3815 O O . VAL B 1 145 ? -4.141 -21.062 -22.406 1 98.44 145 VAL B O 1
ATOM 3818 N N . VAL B 1 146 ? -2.115 -21.578 -21.578 1 98.44 146 VAL B N 1
ATOM 3819 C CA . VAL B 1 146 ? -1.439 -20.547 -22.344 1 98.44 146 VAL B CA 1
ATOM 3820 C C . VAL B 1 146 ? -0.519 -21.172 -23.375 1 98.44 146 VAL B C 1
ATOM 3822 O O . VAL B 1 146 ? -0.087 -22.328 -23.219 1 98.44 146 VAL B O 1
ATOM 3825 N N . LYS B 1 147 ? -0.199 -20.438 -24.391 1 97.94 147 LYS B N 1
ATOM 3826 C CA . LYS B 1 147 ? 0.71 -20.906 -25.422 1 97.94 147 LYS B CA 1
ATOM 3827 C C . LYS B 1 147 ? 2.156 -20.547 -25.094 1 97.94 147 LYS B C 1
ATOM 3829 O O . LYS B 1 147 ? 2.432 -19.453 -24.609 1 97.94 147 LYS B O 1
ATOM 3834 N N . ILE B 1 148 ? 3.045 -21.422 -25.375 1 98.19 148 ILE B N 1
ATOM 3835 C CA . ILE B 1 148 ? 4.465 -21.188 -25.125 1 98.19 148 ILE B CA 1
ATOM 3836 C C . ILE B 1 148 ? 5.129 -20.672 -26.391 1 98.19 148 ILE B C 1
ATOM 3838 O O . ILE B 1 148 ? 5.039 -21.297 -27.453 1 98.19 148 ILE B O 1
ATOM 3842 N N . PRO B 1 149 ? 5.781 -19.531 -26.297 1 97.12 149 PRO B N 1
ATOM 3843 C CA . PRO B 1 149 ? 6.5 -19.031 -27.469 1 97.12 149 PRO B CA 1
ATOM 3844 C C . PRO B 1 149 ? 7.539 -20.031 -27.984 1 97.12 149 PRO B C 1
ATOM 3846 O O . PRO B 1 149 ? 8.172 -20.734 -27.203 1 97.12 149 PRO B O 1
ATOM 3849 N N . ASP B 1 150 ? 7.82 -19.984 -29.234 1 95.56 150 ASP B N 1
ATOM 3850 C CA . ASP B 1 150 ? 8.672 -20.969 -29.906 1 95.56 150 ASP B CA 1
ATOM 3851 C C . ASP B 1 150 ? 10.133 -20.781 -29.5 1 95.56 150 ASP B C 1
ATOM 3853 O O . ASP B 1 150 ? 10.906 -21.734 -29.516 1 95.56 150 ASP B O 1
ATOM 3857 N N . ASN B 1 151 ? 10.453 -19.609 -29.141 1 95 151 ASN B N 1
ATOM 3858 C CA . ASN B 1 151 ? 11.867 -19.359 -28.875 1 95 151 ASN B CA 1
ATOM 3859 C C . ASN B 1 151 ? 12.219 -19.656 -27.422 1 95 151 ASN B C 1
ATOM 3861 O O . ASN B 1 151 ? 13.312 -19.312 -26.969 1 95 151 ASN B O 1
ATOM 3865 N N . PHE B 1 152 ? 11.305 -20.266 -26.672 1 92.38 152 PHE B N 1
ATOM 3866 C CA . PHE B 1 152 ? 11.57 -20.781 -25.344 1 92.38 152 PHE B CA 1
ATOM 3867 C C . PHE B 1 152 ? 11.664 -22.312 -25.359 1 92.38 152 PHE B C 1
ATOM 3869 O O . PHE B 1 152 ? 10.789 -22.969 -25.922 1 92.38 152 PHE B O 1
ATOM 3876 N N . SER B 1 153 ? 12.711 -22.766 -24.781 1 96.94 153 SER B N 1
ATOM 3877 C CA . SER B 1 153 ? 12.641 -24.188 -24.453 1 96.94 153 SER B CA 1
ATOM 3878 C C . SER B 1 153 ? 11.664 -24.453 -23.312 1 96.94 153 SER B C 1
ATOM 3880 O O . SER B 1 153 ? 11.359 -23.562 -22.531 1 96.94 153 SER B O 1
ATOM 3882 N N . SER B 1 154 ? 11.133 -25.641 -23.266 1 98.38 154 SER B N 1
ATOM 3883 C CA . SER B 1 154 ? 10.109 -25.969 -22.281 1 98.38 154 SER B CA 1
ATOM 3884 C C . SER B 1 154 ? 10.617 -25.781 -20.859 1 98.38 154 SER B C 1
ATOM 3886 O O . SER B 1 154 ? 9.93 -25.219 -20.016 1 98.38 154 SER B O 1
ATOM 3888 N N . GLU B 1 155 ? 11.852 -26.266 -20.594 1 97.75 155 GLU B N 1
ATOM 3889 C CA . GLU B 1 155 ? 12.391 -26.188 -19.234 1 97.75 155 GLU B CA 1
ATOM 3890 C C . GLU B 1 155 ? 12.609 -24.734 -18.812 1 97.75 155 GLU B C 1
ATOM 3892 O O . GLU B 1 155 ? 12.5 -24.391 -17.641 1 97.75 155 GLU B O 1
ATOM 3897 N N . VAL B 1 156 ? 12.844 -23.828 -19.75 1 97.31 156 VAL B N 1
ATOM 3898 C CA . VAL B 1 156 ? 13.023 -22.422 -19.469 1 97.31 156 VAL B CA 1
ATOM 3899 C C . VAL B 1 156 ? 11.664 -21.75 -19.25 1 97.31 156 VAL B C 1
ATOM 3901 O O . VAL B 1 156 ? 11.508 -20.922 -18.359 1 97.31 156 VAL B O 1
ATOM 3904 N N . ALA B 1 157 ? 10.68 -22.172 -19.922 1 98.06 157 ALA B N 1
ATOM 3905 C CA . ALA B 1 157 ? 9.359 -21.531 -19.906 1 98.06 157 ALA B CA 1
ATOM 3906 C C . ALA B 1 157 ? 8.602 -21.859 -18.625 1 98.06 157 ALA B C 1
ATOM 3908 O O . ALA B 1 157 ? 7.773 -21.078 -18.172 1 98.06 157 ALA B O 1
ATOM 3909 N N . ALA B 1 158 ? 8.891 -22.953 -18.031 1 98.31 158 ALA B N 1
ATOM 3910 C CA . ALA B 1 158 ? 8.062 -23.516 -16.953 1 98.31 158 ALA B CA 1
ATOM 3911 C C . ALA B 1 158 ? 7.934 -22.531 -15.797 1 98.31 158 ALA B C 1
ATOM 3913 O O . ALA B 1 158 ? 6.824 -22.234 -15.352 1 98.31 158 ALA B O 1
ATOM 3914 N N . SER B 1 159 ? 9.047 -21.938 -15.398 1 97.31 159 SER B N 1
ATOM 3915 C CA . SER B 1 159 ? 9.062 -21.156 -14.172 1 97.31 159 SER B CA 1
ATOM 3916 C C . SER B 1 159 ? 8.383 -19.812 -14.375 1 97.31 159 SER B C 1
ATOM 3918 O O . SER B 1 159 ? 8.062 -19.109 -13.406 1 97.31 159 SER B O 1
ATOM 3920 N N . PHE B 1 160 ? 8.094 -19.406 -15.641 1 98.38 160 PHE B N 1
ATOM 3921 C CA . PHE B 1 160 ? 7.367 -18.172 -15.914 1 98.38 160 PHE B CA 1
ATOM 3922 C C . PHE B 1 160 ? 5.914 -18.281 -15.461 1 98.38 160 PHE B C 1
ATOM 3924 O O . PHE B 1 160 ? 5.234 -17.281 -15.266 1 98.38 160 PHE B O 1
ATOM 3931 N N . LEU B 1 161 ? 5.469 -19.516 -15.297 1 98.5 161 LEU B N 1
ATOM 3932 C CA . LEU B 1 161 ? 4.062 -19.797 -15.031 1 98.5 161 LEU B CA 1
ATOM 3933 C C . LEU B 1 161 ? 3.723 -19.547 -13.562 1 98.5 161 LEU B C 1
ATOM 3935 O O . LEU B 1 161 ? 2.551 -19.547 -13.188 1 98.5 161 LEU B O 1
ATOM 3939 N N . CYS B 1 162 ? 4.688 -19.234 -12.719 1 97.62 162 CYS B N 1
ATOM 3940 C CA . CYS B 1 162 ? 4.473 -18.781 -11.352 1 97.62 162 CYS B CA 1
ATOM 3941 C C . CYS B 1 162 ? 5.473 -17.688 -10.977 1 97.62 162 CYS B C 1
ATOM 3943 O O . CYS B 1 162 ? 5.133 -16.5 -10.977 1 97.62 162 CYS B O 1
ATOM 3945 N N . GLY B 1 163 ? 6.738 -18.062 -10.852 1 96.44 163 GLY B N 1
ATOM 3946 C CA . GLY B 1 163 ? 7.758 -17.109 -10.461 1 96.44 163 GLY B CA 1
ATOM 3947 C C . GLY B 1 163 ? 7.832 -15.898 -11.375 1 96.44 163 GLY B C 1
ATOM 3948 O O . GLY B 1 163 ? 7.891 -14.758 -10.906 1 96.44 163 GLY B O 1
ATOM 3949 N N . GLY B 1 164 ? 7.855 -16.172 -12.68 1 98 164 GLY B N 1
ATOM 3950 C CA . GLY B 1 164 ? 7.906 -15.094 -13.656 1 98 164 GLY B CA 1
ATOM 3951 C C . GLY B 1 164 ? 6.742 -14.125 -13.531 1 98 164 GLY B C 1
ATOM 3952 O O . GLY B 1 164 ? 6.941 -12.93 -13.328 1 98 164 GLY B O 1
ATOM 3953 N N . VAL B 1 165 ? 5.543 -14.68 -13.578 1 98.5 165 VAL B N 1
ATOM 3954 C CA . VAL B 1 165 ? 4.355 -13.836 -13.609 1 98.5 165 VAL B CA 1
ATOM 3955 C C . VAL B 1 165 ? 4.152 -13.172 -12.25 1 98.5 165 VAL B C 1
ATOM 3957 O O . VAL B 1 165 ? 3.695 -12.031 -12.172 1 98.5 165 VAL B O 1
ATOM 3960 N N . THR B 1 166 ? 4.551 -13.781 -11.148 1 98.06 166 THR B N 1
ATOM 3961 C CA . THR B 1 166 ? 4.406 -13.25 -9.805 1 98.06 166 THR B CA 1
ATOM 3962 C C . THR B 1 166 ? 5.199 -11.953 -9.648 1 98.06 166 THR B C 1
ATOM 3964 O O . THR B 1 166 ? 4.777 -11.047 -8.93 1 98.06 166 THR B O 1
ATOM 3967 N N . THR B 1 167 ? 6.316 -11.859 -10.336 1 98.62 167 THR B N 1
ATOM 3968 C CA . THR B 1 167 ? 7.164 -10.68 -10.227 1 98.62 167 THR B CA 1
ATOM 3969 C C . THR B 1 167 ? 6.887 -9.703 -11.367 1 98.62 167 THR B C 1
ATOM 3971 O O . THR B 1 167 ? 7.102 -8.492 -11.227 1 98.62 167 THR B O 1
ATOM 3974 N N . PHE B 1 168 ? 6.367 -10.148 -12.453 1 98.88 168 PHE B N 1
ATOM 3975 C CA . PHE B 1 168 ? 6.055 -9.328 -13.617 1 98.88 168 PHE B CA 1
ATOM 3976 C C . PHE B 1 168 ? 4.852 -8.438 -13.352 1 98.88 168 PHE B C 1
ATOM 3978 O O . PHE B 1 168 ? 4.902 -7.23 -13.586 1 98.88 168 PHE B O 1
ATOM 3985 N N . THR B 1 169 ? 3.799 -9.016 -12.828 1 98.69 169 THR B N 1
ATOM 3986 C CA . THR B 1 169 ? 2.502 -8.352 -12.758 1 98.69 169 THR B CA 1
ATOM 3987 C C . THR B 1 169 ? 2.57 -7.137 -11.836 1 98.69 169 THR B C 1
ATOM 3989 O O . THR B 1 169 ? 2.02 -6.078 -12.156 1 98.69 169 THR B O 1
ATOM 3992 N N . PRO B 1 170 ? 3.229 -7.219 -10.641 1 98.56 170 PRO B N 1
ATOM 3993 C CA . PRO B 1 170 ? 3.252 -6.023 -9.797 1 98.56 170 PRO B CA 1
ATOM 3994 C C . PRO B 1 170 ? 4.133 -4.914 -10.375 1 98.56 170 PRO B C 1
ATOM 3996 O O . PRO B 1 170 ? 3.842 -3.73 -10.188 1 98.56 170 PRO B O 1
ATOM 3999 N N . LEU B 1 171 ? 5.242 -5.254 -11.055 1 98.81 171 LEU B N 1
ATOM 4000 C CA . LEU B 1 171 ? 6.059 -4.227 -11.688 1 98.81 171 LEU B CA 1
ATOM 4001 C C . LEU B 1 171 ? 5.277 -3.504 -12.781 1 98.81 171 LEU B C 1
ATOM 4003 O O . LEU B 1 171 ? 5.391 -2.285 -12.93 1 98.81 171 LEU B O 1
ATOM 4007 N N . LYS B 1 172 ? 4.496 -4.262 -13.492 1 98.5 172 LYS B N 1
ATOM 4008 C CA . LYS B 1 172 ? 3.611 -3.66 -14.484 1 98.5 172 LYS B CA 1
ATOM 4009 C C . LYS B 1 172 ? 2.529 -2.812 -13.82 1 98.5 172 LYS B C 1
ATOM 4011 O O . LYS B 1 172 ? 2.299 -1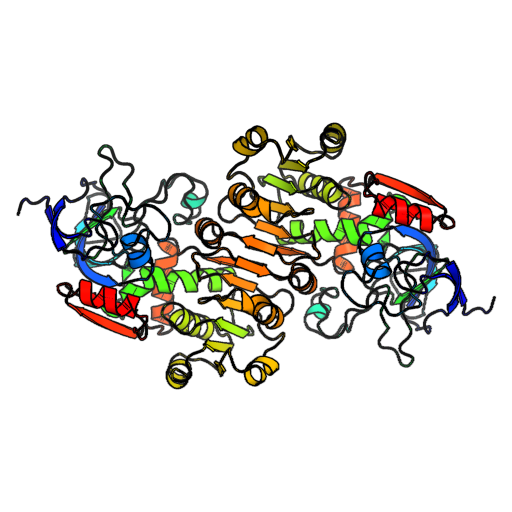.669 -14.211 1 98.5 172 LYS B O 1
ATOM 4016 N N . ARG B 1 173 ? 1.888 -3.316 -12.789 1 97.88 173 ARG B N 1
ATOM 4017 C CA . ARG B 1 173 ? 0.78 -2.662 -12.102 1 97.88 173 ARG B CA 1
ATOM 4018 C C . ARG B 1 173 ? 1.218 -1.327 -11.508 1 97.88 173 ARG B C 1
ATOM 4020 O O . ARG B 1 173 ? 0.453 -0.36 -11.508 1 97.88 173 ARG B O 1
ATOM 4027 N N . TYR B 1 174 ? 2.455 -1.31 -11.055 1 98.19 174 TYR B N 1
ATOM 4028 C CA . TYR B 1 174 ? 2.932 -0.086 -10.422 1 98.19 174 TYR B CA 1
ATOM 4029 C C . TYR B 1 174 ? 3.873 0.676 -11.344 1 98.19 174 TYR B C 1
ATOM 4031 O O . TYR B 1 174 ? 4.691 1.477 -10.883 1 98.19 174 TYR B O 1
ATOM 4039 N N . ASN B 1 175 ? 3.822 0.399 -12.68 1 98.19 175 ASN B N 1
ATOM 4040 C CA . ASN B 1 175 ? 4.301 1.2 -13.805 1 98.19 175 ASN B CA 1
ATOM 4041 C C . ASN B 1 175 ? 5.809 1.405 -13.742 1 98.19 175 ASN B C 1
ATOM 4043 O O . ASN B 1 175 ? 6.297 2.518 -13.953 1 98.19 175 ASN B O 1
ATOM 4047 N N . VAL B 1 176 ? 6.535 0.396 -13.352 1 98.75 176 VAL B N 1
ATOM 4048 C CA . VAL B 1 176 ? 7.988 0.493 -13.445 1 98.75 176 VAL B CA 1
ATOM 4049 C C . VAL B 1 176 ? 8.398 0.801 -14.883 1 98.75 176 VAL B C 1
ATOM 4051 O O . VAL B 1 176 ? 7.906 0.166 -15.82 1 98.75 176 VAL B O 1
ATOM 4054 N N . SER B 1 177 ? 9.227 1.767 -15.102 1 98.56 177 SER B N 1
ATOM 4055 C CA . SER B 1 177 ? 9.633 2.215 -16.438 1 98.56 177 SER B CA 1
ATOM 4056 C C . SER B 1 177 ? 10.969 2.949 -16.375 1 98.56 177 SER B C 1
ATOM 4058 O O . SER B 1 177 ? 11.633 2.98 -15.344 1 98.56 177 SER B O 1
ATOM 4060 N N . LYS B 1 178 ? 11.352 3.451 -17.578 1 98.31 178 LYS B N 1
ATOM 4061 C CA . LYS B 1 178 ? 12.578 4.238 -17.672 1 98.31 178 LYS B CA 1
ATOM 4062 C C . LYS B 1 178 ? 12.555 5.41 -16.703 1 98.31 178 LYS B C 1
ATOM 4064 O O . LYS B 1 178 ? 11.555 6.121 -16.594 1 98.31 178 LYS B O 1
ATOM 4069 N N . GLY B 1 179 ? 13.664 5.625 -15.969 1 97.5 179 GLY B N 1
ATOM 4070 C CA . GLY B 1 179 ? 13.766 6.68 -14.969 1 97.5 179 GLY B CA 1
ATOM 4071 C C . GLY B 1 179 ? 13.562 6.176 -13.555 1 97.5 179 GLY B C 1
ATOM 4072 O O . GLY B 1 179 ? 13.953 6.844 -12.594 1 97.5 179 GLY B O 1
ATOM 4073 N N . ASP B 1 180 ? 12.953 5.004 -13.383 1 98.62 180 ASP B N 1
ATOM 4074 C CA . ASP B 1 180 ? 12.766 4.406 -12.07 1 98.62 180 ASP B CA 1
ATOM 4075 C C . ASP B 1 180 ? 14.031 3.701 -11.602 1 98.62 180 ASP B C 1
ATOM 4077 O O . ASP B 1 180 ? 14.883 3.332 -12.414 1 98.62 180 ASP B O 1
ATOM 4081 N N . LYS B 1 181 ? 14.211 3.648 -10.383 1 98.81 181 LYS B N 1
ATOM 4082 C CA . LYS B 1 181 ? 15.25 2.861 -9.719 1 98.81 181 LYS B CA 1
ATOM 4083 C C . LYS B 1 181 ? 14.641 1.793 -8.82 1 98.81 181 LYS B C 1
ATOM 4085 O O . LYS B 1 181 ? 13.906 2.109 -7.883 1 98.81 181 LYS B O 1
ATOM 4090 N N . VAL B 1 182 ? 14.938 0.496 -9.109 1 98.94 182 VAL B N 1
ATOM 4091 C CA . VAL B 1 182 ? 14.281 -0.629 -8.445 1 98.94 182 VAL B CA 1
ATOM 4092 C C . VAL B 1 182 ? 15.297 -1.402 -7.609 1 98.94 182 VAL B C 1
ATOM 4094 O O . VAL B 1 182 ? 16.375 -1.762 -8.102 1 98.94 182 VAL B O 1
ATOM 4097 N N . ALA B 1 183 ? 15 -1.587 -6.344 1 98.94 183 ALA B N 1
ATOM 4098 C CA . ALA B 1 183 ? 15.727 -2.541 -5.516 1 98.94 183 ALA B CA 1
ATOM 4099 C C . ALA B 1 183 ? 15.062 -3.912 -5.535 1 98.94 183 ALA B C 1
ATOM 4101 O O . ALA B 1 183 ? 13.852 -4.027 -5.32 1 98.94 183 ALA B O 1
ATOM 4102 N N . VAL B 1 184 ? 15.781 -4.895 -5.793 1 98.88 184 VAL B N 1
ATOM 4103 C CA . VAL B 1 184 ? 15.312 -6.27 -5.66 1 98.88 184 VAL B CA 1
ATOM 4104 C C . VAL B 1 184 ? 15.93 -6.914 -4.422 1 98.88 184 VAL B C 1
ATOM 4106 O O . VAL B 1 184 ? 17.141 -7.102 -4.352 1 98.88 184 VAL B O 1
ATOM 4109 N N . LEU B 1 185 ? 15.062 -7.246 -3.457 1 98.56 185 LEU B N 1
ATOM 4110 C CA . LEU B 1 185 ? 15.531 -7.875 -2.227 1 98.56 185 LEU B CA 1
ATOM 4111 C C . LEU B 1 185 ? 15.547 -9.391 -2.361 1 98.56 185 LEU B C 1
ATOM 4113 O O . LEU B 1 185 ? 14.492 -10.016 -2.5 1 98.56 185 LEU B O 1
ATOM 4117 N N . GLY B 1 186 ? 16.719 -9.969 -2.303 1 96.81 186 GLY B N 1
ATOM 4118 C CA . GLY B 1 186 ? 16.875 -11.406 -2.492 1 96.81 186 GLY B CA 1
ATOM 4119 C C . GLY B 1 186 ? 17.062 -11.797 -3.945 1 96.81 186 GLY B C 1
ATOM 4120 O O . GLY B 1 186 ? 16.125 -11.727 -4.738 1 96.81 186 GLY B O 1
ATOM 4121 N N . LEU B 1 187 ? 18.281 -12.203 -4.238 1 96.44 187 LEU B N 1
ATOM 4122 C CA . LEU B 1 187 ? 18.531 -12.703 -5.586 1 96.44 187 LEU B CA 1
ATOM 4123 C C . LEU B 1 187 ? 18.375 -14.219 -5.633 1 96.44 187 LEU B C 1
ATOM 4125 O O . LEU B 1 187 ? 19.359 -14.938 -5.82 1 96.44 187 LEU B O 1
ATOM 4129 N N . GLY B 1 188 ? 17.172 -14.648 -5.523 1 95 188 GLY B N 1
ATOM 4130 C CA . GLY B 1 188 ? 16.797 -16.047 -5.625 1 95 188 GLY B CA 1
ATOM 4131 C C . GLY B 1 188 ? 15.875 -16.344 -6.793 1 95 188 GLY B C 1
ATOM 4132 O O . GLY B 1 188 ? 16.016 -15.758 -7.867 1 95 188 GLY B O 1
ATOM 4133 N N . GLY B 1 189 ? 15.039 -17.344 -6.582 1 94.75 189 GLY B N 1
ATOM 4134 C CA . GLY B 1 189 ? 14.164 -17.797 -7.645 1 94.75 189 GLY B CA 1
ATOM 4135 C C . GLY B 1 189 ? 13.242 -16.719 -8.18 1 94.75 189 GLY B C 1
ATOM 4136 O O . GLY B 1 189 ? 13.023 -16.625 -9.383 1 94.75 189 GLY B O 1
ATOM 4137 N N . LEU B 1 190 ? 12.711 -15.891 -7.34 1 96.56 190 LEU B N 1
ATOM 4138 C CA . LEU B 1 190 ? 11.867 -14.781 -7.77 1 96.56 190 LEU B CA 1
ATOM 4139 C C . LEU B 1 190 ? 12.703 -13.57 -8.148 1 96.56 190 LEU B C 1
ATOM 4141 O O . LEU B 1 190 ? 12.414 -12.891 -9.133 1 96.56 190 LEU B O 1
ATOM 4145 N N . GLY B 1 191 ? 13.75 -13.375 -7.434 1 97.56 191 GLY B N 1
ATOM 4146 C CA . GLY B 1 191 ? 14.578 -12.195 -7.605 1 97.56 191 GLY B CA 1
ATOM 4147 C C . GLY B 1 191 ? 15.242 -12.125 -8.969 1 97.56 191 GLY B C 1
ATOM 4148 O O . GLY B 1 191 ? 15.383 -11.047 -9.547 1 97.56 191 GLY B O 1
ATOM 4149 N N . HIS B 1 192 ? 15.688 -13.273 -9.461 1 98 192 HIS B N 1
ATOM 4150 C CA . HIS B 1 192 ? 16.375 -13.25 -10.75 1 98 192 HIS B CA 1
ATOM 4151 C C . HIS B 1 192 ? 15.422 -12.82 -11.867 1 98 192 HIS B C 1
ATOM 4153 O O . HIS B 1 192 ? 15.844 -12.188 -12.836 1 98 192 HIS B O 1
ATOM 4159 N N . PHE B 1 193 ? 14.117 -13.156 -11.727 1 98.06 193 PHE B N 1
ATOM 4160 C CA . PHE B 1 193 ? 13.125 -12.633 -12.656 1 98.06 193 PHE B CA 1
ATOM 4161 C C . PHE B 1 193 ? 12.953 -11.125 -12.477 1 98.06 193 PHE B C 1
ATOM 4163 O O . PHE B 1 193 ? 12.961 -10.375 -13.453 1 98.06 193 PHE B O 1
ATOM 4170 N N . GLY B 1 194 ? 12.82 -10.727 -11.219 1 98.5 194 GLY B N 1
ATOM 4171 C CA . GLY B 1 194 ? 12.602 -9.32 -10.898 1 98.5 194 GLY B CA 1
ATOM 4172 C C . GLY B 1 194 ? 13.641 -8.406 -11.516 1 98.5 194 GLY B C 1
ATOM 4173 O O . GLY B 1 194 ? 13.305 -7.359 -12.07 1 98.5 194 GLY B O 1
ATOM 4174 N N . VAL B 1 195 ? 14.883 -8.82 -11.453 1 98.56 195 VAL B N 1
ATOM 4175 C CA . VAL B 1 195 ? 15.984 -8.039 -12.008 1 98.56 195 VAL B CA 1
ATOM 4176 C C . VAL B 1 195 ? 15.805 -7.898 -13.516 1 98.56 195 VAL B C 1
ATOM 4178 O O . VAL B 1 195 ? 15.867 -6.789 -14.055 1 98.56 195 VAL B O 1
ATOM 4181 N N . GLN B 1 196 ? 15.555 -8.977 -14.133 1 98.69 196 GLN B N 1
ATOM 4182 C CA . GLN B 1 196 ? 15.461 -8.977 -15.594 1 98.69 196 GLN B CA 1
ATOM 4183 C C . GLN B 1 196 ? 14.266 -8.164 -16.062 1 98.69 196 GLN B C 1
ATOM 4185 O O . GLN B 1 196 ? 14.359 -7.414 -17.047 1 98.69 196 GLN B O 1
ATOM 4190 N N . TRP B 1 197 ? 13.102 -8.328 -15.367 1 98.75 197 TRP B N 1
ATOM 4191 C CA . TRP B 1 197 ? 11.914 -7.562 -15.727 1 98.75 197 TRP B CA 1
ATOM 4192 C C . TRP B 1 197 ? 12.172 -6.066 -15.609 1 98.75 197 TRP B C 1
ATOM 4194 O O . TRP B 1 197 ? 11.914 -5.312 -16.547 1 98.75 197 TRP B O 1
ATOM 4204 N N . ALA B 1 198 ? 12.641 -5.66 -14.414 1 98.81 198 ALA B N 1
ATOM 4205 C CA . ALA B 1 198 ? 12.867 -4.238 -14.164 1 98.81 198 ALA B CA 1
ATOM 4206 C C . ALA B 1 198 ? 13.82 -3.648 -15.203 1 98.81 198 ALA B C 1
ATOM 4208 O O . ALA B 1 198 ? 13.594 -2.547 -15.703 1 98.81 198 ALA B O 1
ATOM 4209 N N . LYS B 1 199 ? 14.859 -4.414 -15.555 1 98.56 199 LYS B N 1
ATOM 4210 C CA . LYS B 1 199 ? 15.797 -3.975 -16.578 1 98.56 199 LYS B CA 1
ATOM 4211 C C . LYS B 1 199 ? 15.117 -3.855 -17.938 1 98.56 199 LYS B C 1
ATOM 4213 O O . LYS B 1 199 ? 15.289 -2.857 -18.641 1 98.56 199 LYS B O 1
ATOM 4218 N N . ALA B 1 200 ? 14.383 -4.852 -18.297 1 98.56 200 ALA B N 1
ATOM 4219 C CA . ALA B 1 200 ? 13.688 -4.859 -19.578 1 98.56 200 ALA B CA 1
ATOM 4220 C C . ALA B 1 200 ? 12.703 -3.701 -19.688 1 98.56 200 ALA B C 1
ATOM 4222 O O . ALA B 1 200 ? 12.453 -3.18 -20.766 1 98.56 200 ALA B O 1
ATOM 4223 N N . MET B 1 201 ? 12.195 -3.25 -18.562 1 98.56 201 MET B N 1
ATOM 4224 C CA . MET B 1 201 ? 11.234 -2.156 -18.516 1 98.56 201 MET B CA 1
ATOM 4225 C C . MET B 1 201 ? 11.945 -0.806 -18.516 1 98.56 201 MET B C 1
ATOM 4227 O O . MET B 1 201 ? 11.297 0.241 -18.562 1 98.56 201 MET B O 1
ATOM 4231 N N . GLY B 1 202 ? 13.258 -0.846 -18.406 1 98.38 202 GLY B N 1
ATOM 4232 C CA . GLY B 1 202 ? 14.055 0.35 -18.609 1 98.38 202 GLY B CA 1
ATOM 4233 C C . GLY B 1 202 ? 14.578 0.95 -17.312 1 98.38 202 GLY B C 1
ATOM 4234 O O . GLY B 1 202 ? 15.234 1.992 -17.328 1 98.38 202 GLY B O 1
ATOM 4235 N N . ALA B 1 203 ? 14.391 0.321 -16.172 1 98.75 203 ALA B N 1
ATOM 4236 C CA . ALA B 1 203 ? 14.766 0.877 -14.875 1 98.75 203 ALA B CA 1
ATOM 4237 C C . ALA B 1 203 ? 16.234 0.588 -14.555 1 98.75 203 ALA B C 1
ATOM 4239 O O . ALA B 1 203 ? 16.828 -0.318 -15.141 1 98.75 203 ALA B O 1
ATOM 4240 N N . GLU B 1 204 ? 16.781 1.401 -13.68 1 98.81 204 GLU B N 1
ATOM 4241 C CA . GLU B 1 204 ? 18 1.021 -12.977 1 98.81 204 GLU B CA 1
ATOM 4242 C C . GLU B 1 204 ? 17.719 0.003 -11.875 1 98.81 204 GLU B C 1
ATOM 4244 O O . GLU B 1 204 ? 16.719 0.122 -11.164 1 98.81 204 GLU B O 1
ATOM 4249 N N . VAL B 1 205 ? 18.562 -0.992 -11.766 1 98.88 205 VAL B N 1
ATOM 4250 C CA . VAL B 1 205 ? 18.25 -2.084 -10.852 1 98.88 205 VAL B CA 1
ATOM 4251 C C . VAL B 1 205 ? 19.453 -2.373 -9.953 1 98.88 205 VAL B C 1
ATOM 4253 O O . VAL B 1 205 ? 20.562 -2.545 -10.445 1 98.88 205 VAL B O 1
ATOM 4256 N N . ILE B 1 206 ? 19.234 -2.387 -8.672 1 98.88 206 ILE B N 1
ATOM 4257 C CA . ILE B 1 206 ? 20.219 -2.816 -7.684 1 98.88 206 ILE B CA 1
ATOM 4258 C C . ILE B 1 206 ? 19.688 -4.043 -6.938 1 98.88 206 ILE B C 1
ATOM 4260 O O . ILE B 1 206 ? 18.578 -4.027 -6.406 1 98.88 206 ILE B O 1
ATOM 4264 N N . ALA B 1 207 ? 20.453 -5.102 -6.918 1 98.62 207 ALA B N 1
ATOM 4265 C CA . ALA B 1 207 ? 20.078 -6.301 -6.172 1 98.62 207 ALA B CA 1
ATOM 4266 C C . ALA B 1 207 ? 20.672 -6.289 -4.77 1 98.62 207 ALA B C 1
ATOM 4268 O O . ALA B 1 207 ? 21.828 -5.875 -4.582 1 98.62 207 ALA B O 1
ATOM 4269 N N . PHE B 1 208 ? 19.875 -6.68 -3.854 1 98.31 208 PHE B N 1
ATOM 4270 C CA . PHE B 1 208 ? 20.297 -6.832 -2.465 1 98.31 208 PHE B CA 1
ATOM 4271 C C . PHE B 1 208 ? 20.219 -8.289 -2.033 1 98.31 208 PHE B C 1
ATOM 4273 O O . PHE B 1 208 ? 19.25 -8.977 -2.324 1 98.31 208 PHE B O 1
ATOM 4280 N N . ASP B 1 209 ? 21.234 -8.758 -1.414 1 96.88 209 ASP B N 1
ATOM 4281 C CA . ASP B 1 209 ? 21.281 -10.125 -0.901 1 96.88 209 ASP B CA 1
ATOM 4282 C C . ASP B 1 209 ? 22.281 -10.25 0.25 1 96.88 209 ASP B C 1
ATOM 4284 O O . ASP B 1 209 ? 22.938 -9.273 0.611 1 96.88 209 ASP B O 1
ATOM 4288 N N . VAL B 1 210 ? 22.297 -11.422 0.918 1 94.62 210 VAL B N 1
ATOM 4289 C CA . VAL B 1 210 ? 23.234 -11.648 2.006 1 94.62 210 VAL B CA 1
ATOM 4290 C C . VAL B 1 210 ? 24.375 -12.555 1.522 1 94.62 210 VAL B C 1
ATOM 4292 O O . VAL B 1 210 ? 25.375 -12.727 2.215 1 94.62 210 VAL B O 1
ATOM 4295 N N . ILE B 1 211 ? 24.203 -13.133 0.315 1 93.62 211 ILE B N 1
ATOM 4296 C CA . ILE B 1 211 ? 25.188 -14.07 -0.228 1 93.62 211 ILE B CA 1
ATOM 4297 C C . ILE B 1 211 ? 26.172 -13.32 -1.122 1 93.62 211 ILE B C 1
ATOM 4299 O O . ILE B 1 211 ? 25.797 -12.82 -2.188 1 93.62 211 ILE B O 1
ATOM 4303 N N . PRO B 1 212 ? 27.453 -13.352 -0.838 1 92.44 212 PRO B N 1
ATOM 4304 C CA . PRO B 1 212 ? 28.422 -12.547 -1.575 1 92.44 212 PRO B CA 1
ATOM 4305 C C . PRO B 1 212 ? 28.734 -13.117 -2.957 1 92.44 212 PRO B C 1
ATOM 4307 O O . PRO B 1 212 ? 29.109 -12.375 -3.865 1 92.44 212 PRO B O 1
ATOM 4310 N N . ASP B 1 213 ? 28.609 -14.359 -3.141 1 92.12 213 ASP B N 1
ATOM 4311 C CA . ASP B 1 213 ? 29.125 -14.992 -4.352 1 92.12 213 ASP B CA 1
ATOM 4312 C C . ASP B 1 213 ? 28.109 -14.914 -5.484 1 92.12 213 ASP B C 1
ATOM 4314 O O . ASP B 1 213 ? 28.172 -15.688 -6.445 1 92.12 213 ASP B O 1
ATOM 4318 N N . LYS B 1 214 ? 27.125 -13.953 -5.477 1 95.25 214 LYS B N 1
ATOM 4319 C CA . LYS B 1 214 ? 26.156 -13.82 -6.547 1 95.25 214 LYS B CA 1
ATOM 4320 C C . LYS B 1 214 ? 26.375 -12.539 -7.34 1 95.25 214 LYS B C 1
ATOM 4322 O O . LYS B 1 214 ? 25.531 -12.156 -8.164 1 95.25 214 LYS B O 1
ATOM 4327 N N . VAL B 1 215 ? 27.484 -11.898 -7.133 1 94.19 215 VAL B N 1
ATOM 4328 C CA . VAL B 1 215 ? 27.766 -10.617 -7.773 1 94.19 215 VAL B CA 1
ATOM 4329 C C . VAL B 1 215 ? 27.828 -10.805 -9.289 1 94.19 215 VAL B C 1
ATOM 4331 O O . VAL B 1 215 ? 27.281 -10 -10.039 1 94.19 215 VAL B O 1
ATOM 4334 N N . GLU B 1 216 ? 28.516 -11.844 -9.695 1 95.38 216 GLU B N 1
ATOM 4335 C CA . GLU B 1 216 ? 28.656 -12.078 -11.125 1 95.38 216 GLU B CA 1
ATOM 4336 C C . GLU B 1 216 ? 27.312 -12.461 -11.758 1 95.38 216 GLU B C 1
ATOM 4338 O O . GLU B 1 216 ? 27.016 -12.062 -12.883 1 95.38 216 GLU B O 1
ATOM 4343 N N . ASP B 1 217 ? 26.547 -13.266 -11.008 1 96.38 217 ASP B N 1
ATOM 4344 C CA . ASP B 1 217 ? 25.203 -13.578 -11.484 1 96.38 217 ASP B CA 1
ATOM 4345 C C . ASP B 1 217 ? 24.375 -12.305 -11.672 1 96.38 217 ASP B C 1
ATOM 4347 O O . ASP B 1 217 ? 23.734 -12.125 -12.703 1 96.38 217 ASP B O 1
ATOM 4351 N N . ALA B 1 218 ? 24.469 -11.445 -10.688 1 97 218 ALA B N 1
ATOM 4352 C CA . ALA B 1 218 ? 23.719 -10.195 -10.727 1 97 218 ALA B CA 1
ATOM 4353 C C . ALA B 1 218 ? 24.078 -9.375 -11.961 1 97 218 ALA B C 1
ATOM 4355 O O . ALA B 1 218 ? 23.203 -8.852 -12.648 1 97 218 ALA B O 1
ATOM 4356 N N . LYS B 1 219 ? 25.297 -9.328 -12.234 1 96.5 219 LYS B N 1
ATOM 4357 C CA . LYS B 1 219 ? 25.781 -8.602 -13.406 1 96.5 219 LYS B CA 1
ATOM 4358 C C . LYS B 1 219 ? 25.234 -9.203 -14.695 1 96.5 219 LYS B C 1
ATOM 4360 O O . LYS B 1 219 ? 24.734 -8.484 -15.562 1 96.5 219 LYS B O 1
ATOM 4365 N N . LYS B 1 220 ? 25.281 -10.5 -14.789 1 96.81 220 LYS B N 1
ATOM 4366 C CA . LYS B 1 220 ? 24.812 -11.188 -15.984 1 96.81 220 LYS B CA 1
ATOM 4367 C C . LYS B 1 220 ? 23.312 -11.023 -16.172 1 96.81 220 LYS B C 1
ATOM 4369 O O . LYS B 1 220 ? 22.828 -10.992 -17.297 1 96.81 220 LYS B O 1
ATOM 4374 N N . LEU B 1 221 ? 22.656 -10.867 -15.07 1 97.25 221 LEU B N 1
ATOM 4375 C CA . LEU B 1 221 ? 21.203 -10.719 -15.109 1 97.25 221 LEU B CA 1
ATOM 4376 C C . LEU B 1 221 ? 20.828 -9.289 -15.469 1 97.25 221 LEU B C 1
ATOM 4378 O O . LEU B 1 221 ? 19.672 -9.016 -15.82 1 97.25 221 LEU B O 1
ATOM 4382 N N . GLY B 1 222 ? 21.766 -8.359 -15.352 1 96.56 222 GLY B N 1
ATOM 4383 C CA . GLY B 1 222 ? 21.516 -7 -15.82 1 96.56 222 GLY B CA 1
ATOM 4384 C C . GLY B 1 222 ? 21.516 -5.98 -14.695 1 96.56 222 GLY B C 1
ATOM 4385 O O . GLY B 1 222 ? 21.234 -4.801 -14.922 1 96.56 222 GLY B O 1
ATOM 4386 N N . CYS B 1 223 ? 21.875 -6.352 -13.5 1 96.81 223 CYS B N 1
ATOM 4387 C CA . CYS B 1 223 ? 21.906 -5.41 -12.391 1 96.81 223 CYS B CA 1
ATOM 4388 C C . CYS B 1 223 ? 22.922 -4.309 -12.617 1 96.81 223 CYS B C 1
ATOM 4390 O O . CYS B 1 223 ? 24 -4.562 -13.172 1 96.81 223 CYS B O 1
ATOM 4392 N N . ASP B 1 224 ? 22.578 -3.162 -12.117 1 97.94 224 ASP B N 1
ATOM 4393 C CA . ASP B 1 224 ? 23.5 -2.035 -12.141 1 97.94 224 ASP B CA 1
ATOM 4394 C C . ASP B 1 224 ? 24.375 -2.01 -10.891 1 97.94 224 ASP B C 1
ATOM 4396 O O . ASP B 1 224 ? 25.359 -1.259 -10.812 1 97.94 224 ASP B O 1
ATOM 4400 N N . GLY B 1 225 ? 24 -2.83 -9.953 1 97.5 225 GLY B N 1
ATOM 4401 C CA . GLY B 1 225 ? 24.75 -2.955 -8.719 1 97.5 225 GLY B CA 1
ATOM 4402 C C . GLY B 1 225 ? 24.297 -4.121 -7.859 1 97.5 225 GLY B C 1
ATOM 4403 O O . GLY B 1 225 ? 23.219 -4.68 -8.078 1 97.5 225 GLY B O 1
ATOM 4404 N N . TYR B 1 226 ? 25.156 -4.535 -6.965 1 98.12 226 TYR B N 1
ATOM 4405 C CA . TYR B 1 226 ? 24.922 -5.613 -6.012 1 98.12 226 TYR B CA 1
ATOM 4406 C C . TYR B 1 226 ? 25.375 -5.215 -4.613 1 98.12 226 TYR B C 1
ATOM 4408 O O . TYR B 1 226 ? 26.531 -4.836 -4.414 1 98.12 226 TYR B O 1
ATOM 4416 N N . VAL B 1 227 ? 24.422 -5.277 -3.666 1 98.19 227 VAL B N 1
ATOM 4417 C CA . VAL B 1 227 ? 24.688 -4.781 -2.318 1 98.19 227 VAL B CA 1
ATOM 4418 C C . VAL B 1 227 ? 24.453 -5.898 -1.304 1 98.19 227 VAL B C 1
ATOM 4420 O O . VAL B 1 227 ? 23.469 -6.633 -1.384 1 98.19 227 VAL B O 1
ATOM 4423 N N . LEU B 1 228 ? 25.406 -6.059 -0.419 1 97.44 228 LEU B N 1
ATOM 4424 C CA . LEU B 1 228 ? 25.25 -6.996 0.686 1 97.44 228 LEU B CA 1
ATOM 4425 C C . LEU B 1 228 ? 24.484 -6.359 1.839 1 97.44 228 LEU B C 1
ATOM 4427 O O . LEU B 1 228 ? 24.922 -5.363 2.412 1 97.44 228 LEU B O 1
ATOM 4431 N N . MET B 1 229 ? 23.391 -6.969 2.297 1 95.44 229 MET B N 1
ATOM 4432 C CA . MET B 1 229 ? 22.453 -6.398 3.268 1 95.44 229 MET B CA 1
ATOM 4433 C C . MET B 1 229 ? 23.094 -6.293 4.645 1 95.44 229 MET B C 1
ATOM 4435 O O . MET B 1 229 ? 22.688 -5.477 5.469 1 95.44 229 MET B O 1
ATOM 4439 N N . GLN B 1 230 ? 24.047 -7.121 4.879 1 94.88 230 GLN B N 1
ATOM 4440 C CA . GLN B 1 230 ? 24.672 -7.117 6.195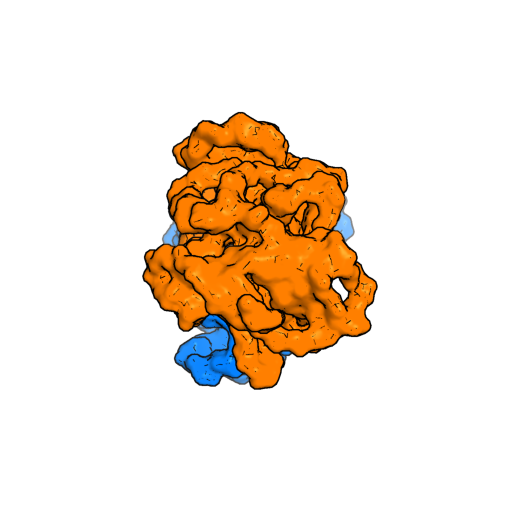 1 94.88 230 GLN B CA 1
ATOM 4441 C C . GLN B 1 230 ? 25.766 -6.055 6.281 1 94.88 230 GLN B C 1
ATOM 4443 O O . GLN B 1 230 ? 26.375 -5.863 7.336 1 94.88 230 GLN B O 1
ATOM 4448 N N . LYS B 1 231 ? 26.094 -5.406 5.18 1 96.19 231 LYS B N 1
ATOM 4449 C CA . LYS B 1 231 ? 27.094 -4.34 5.148 1 96.19 231 LYS B CA 1
ATOM 4450 C C . LYS B 1 231 ? 26.422 -2.967 5.07 1 96.19 231 LYS B C 1
ATOM 4452 O O . LYS B 1 231 ? 26.141 -2.469 3.98 1 96.19 231 LYS B O 1
ATOM 4457 N N . GLU B 1 232 ? 26.344 -2.316 6.168 1 95.06 232 GLU B N 1
ATOM 4458 C CA . GLU B 1 232 ? 25.641 -1.043 6.281 1 95.06 232 GLU B CA 1
ATOM 4459 C C . GLU B 1 232 ? 26.266 0.018 5.383 1 95.06 232 GLU B C 1
ATOM 4461 O O . GLU B 1 232 ? 25.562 0.858 4.82 1 95.06 232 GLU B O 1
ATOM 4466 N N . GLU B 1 233 ? 27.547 0.024 5.258 1 97.25 233 GLU B N 1
ATOM 4467 C CA . GLU B 1 233 ? 28.25 1.016 4.457 1 97.25 233 GLU B CA 1
ATOM 4468 C C . GLU B 1 233 ? 27.875 0.904 2.982 1 97.25 233 GLU B C 1
ATOM 4470 O O . GLU B 1 233 ? 27.969 1.883 2.238 1 97.25 233 GLU B O 1
ATOM 4475 N N . GLU B 1 234 ? 27.484 -0.309 2.553 1 97.56 234 GLU B N 1
ATOM 4476 C CA . GLU B 1 234 ? 27.078 -0.503 1.164 1 97.56 234 GLU B CA 1
ATOM 4477 C C . GLU B 1 234 ? 25.641 -0.048 0.941 1 97.56 234 GLU B C 1
ATOM 4479 O O . GLU B 1 234 ? 25.25 0.245 -0.19 1 97.56 234 GLU B O 1
ATOM 4484 N N . ILE B 1 235 ? 24.859 0.007 1.996 1 98.12 235 ILE B N 1
ATOM 4485 C CA . ILE B 1 235 ? 23.453 0.384 1.923 1 98.12 235 ILE B CA 1
ATOM 4486 C C . ILE B 1 235 ? 23.328 1.905 1.942 1 98.12 235 ILE B C 1
ATOM 4488 O O . ILE B 1 235 ? 22.453 2.471 1.279 1 98.12 235 ILE B O 1
ATOM 4492 N N . GLU B 1 236 ? 24.156 2.604 2.688 1 97.75 236 GLU B N 1
ATOM 4493 C CA . GLU B 1 236 ? 24.062 4.023 3.01 1 97.75 236 GLU B CA 1
ATOM 4494 C C . GLU B 1 236 ? 23.891 4.867 1.749 1 97.75 236 GLU B C 1
ATOM 4496 O O . GLU B 1 236 ? 23.047 5.758 1.704 1 97.75 236 GLU B O 1
ATOM 4501 N N . PRO B 1 237 ? 24.656 4.539 0.644 1 97.75 237 PRO B N 1
ATOM 4502 C CA . PRO B 1 237 ? 24.516 5.359 -0.562 1 97.75 237 PRO B CA 1
ATOM 4503 C C . PRO B 1 237 ? 23.156 5.199 -1.24 1 97.75 237 PRO B C 1
ATOM 4505 O O . PRO B 1 237 ? 22.812 5.973 -2.135 1 97.75 237 PRO B O 1
ATOM 4508 N N . HIS B 1 238 ? 22.391 4.219 -0.823 1 98.31 238 HIS B N 1
ATOM 4509 C CA . HIS B 1 238 ? 21.156 3.896 -1.522 1 98.31 238 HIS B CA 1
ATOM 4510 C C . HIS B 1 238 ? 19.938 4.352 -0.726 1 98.31 238 HIS B C 1
ATOM 4512 O O . HIS B 1 238 ? 18.797 4.113 -1.132 1 98.31 238 HIS B O 1
ATOM 4518 N N . LEU B 1 239 ? 20.188 4.977 0.412 1 98.06 239 LEU B N 1
ATOM 4519 C CA . LEU B 1 239 ? 19.078 5.504 1.191 1 98.06 239 LEU B CA 1
ATOM 4520 C C . LEU B 1 239 ? 18.312 6.562 0.401 1 98.06 239 LEU B C 1
ATOM 4522 O O . LEU B 1 239 ? 18.922 7.352 -0.332 1 98.06 239 LEU B O 1
ATOM 4526 N N . ASN B 1 240 ? 16.938 6.527 0.446 1 97.88 240 ASN B N 1
ATOM 4527 C CA . ASN B 1 240 ? 16.047 7.473 -0.205 1 97.88 240 ASN B CA 1
ATOM 4528 C C . ASN B 1 240 ? 16.281 7.523 -1.712 1 97.88 240 ASN B C 1
ATOM 4530 O O . ASN B 1 240 ? 16.234 8.602 -2.314 1 97.88 240 ASN B O 1
ATOM 4534 N N . SER B 1 241 ? 16.5 6.391 -2.354 1 98.19 241 SER B N 1
ATOM 4535 C CA . SER B 1 241 ? 16.906 6.469 -3.754 1 98.19 241 SER B CA 1
ATOM 4536 C C . SER B 1 241 ? 16 5.609 -4.637 1 98.19 241 SER B C 1
ATOM 4538 O O . SER B 1 241 ? 15.969 5.781 -5.855 1 98.19 241 SER B O 1
ATOM 4540 N N . PHE B 1 242 ? 15.25 4.715 -4.039 1 98.88 242 PHE B N 1
ATOM 4541 C CA . PHE B 1 242 ? 14.508 3.766 -4.855 1 98.88 242 PHE B CA 1
ATOM 4542 C C . PHE B 1 242 ? 13.055 4.203 -5.012 1 98.88 242 PHE B C 1
ATOM 4544 O O . PHE B 1 242 ? 12.406 4.578 -4.035 1 98.88 242 PHE B O 1
ATOM 4551 N N . THR B 1 243 ? 12.539 4.137 -6.25 1 98.81 243 THR B N 1
ATOM 4552 C CA . THR B 1 243 ? 11.125 4.363 -6.52 1 98.81 243 THR B CA 1
ATOM 4553 C C . THR B 1 243 ? 10.297 3.131 -6.156 1 98.81 243 THR B C 1
ATOM 4555 O O . THR B 1 243 ? 9.133 3.248 -5.777 1 98.81 243 THR B O 1
ATOM 4558 N N . HIS B 1 244 ? 10.938 1.953 -6.359 1 98.94 244 HIS B N 1
ATOM 4559 C CA . HIS B 1 244 ? 10.289 0.68 -6.07 1 98.94 244 HIS B CA 1
ATOM 4560 C C . HIS B 1 244 ? 11.242 -0.278 -5.363 1 98.94 244 HIS B C 1
ATOM 4562 O O . HIS B 1 244 ? 12.445 -0.285 -5.645 1 98.94 244 HIS B O 1
ATOM 4568 N N . ILE B 1 245 ? 10.703 -1.04 -4.484 1 98.94 245 ILE B N 1
ATOM 4569 C CA . ILE B 1 245 ? 11.367 -2.227 -3.965 1 98.94 245 ILE B CA 1
ATOM 4570 C C . ILE B 1 245 ? 10.539 -3.469 -4.285 1 98.94 245 ILE B C 1
ATOM 4572 O O . ILE B 1 245 ? 9.344 -3.512 -4.004 1 98.94 245 ILE B O 1
ATOM 4576 N N . LEU B 1 246 ? 11.102 -4.367 -4.965 1 98.88 246 LEU B N 1
ATOM 4577 C CA . LEU B 1 246 ? 10.539 -5.703 -5.129 1 98.88 246 LEU B CA 1
ATOM 4578 C C . LEU B 1 246 ? 11.117 -6.672 -4.105 1 98.88 246 LEU B C 1
ATOM 4580 O O . LEU B 1 246 ? 12.273 -7.086 -4.215 1 98.88 246 LEU B O 1
ATOM 4584 N N . ALA B 1 247 ? 10.289 -7.066 -3.188 1 98.69 247 ALA B N 1
ATOM 4585 C CA . ALA B 1 247 ? 10.781 -7.855 -2.059 1 98.69 247 ALA B CA 1
ATOM 4586 C C . ALA B 1 247 ? 10.484 -9.336 -2.264 1 98.69 247 ALA B C 1
ATOM 4588 O O . ALA B 1 247 ? 9.391 -9.812 -1.965 1 98.69 247 ALA B O 1
ATOM 4589 N N . THR B 1 248 ? 11.5 -10.016 -2.695 1 97.19 248 THR B N 1
ATOM 4590 C CA . THR B 1 248 ? 11.367 -11.461 -2.859 1 97.19 248 THR B CA 1
ATOM 4591 C C . THR B 1 248 ? 11.93 -12.195 -1.649 1 97.19 248 THR B C 1
ATOM 4593 O O . THR B 1 248 ? 11.859 -13.422 -1.575 1 97.19 248 THR B O 1
ATOM 4596 N N . LYS B 1 249 ? 12.453 -11.461 -0.756 1 95.19 249 LYS B N 1
ATOM 4597 C CA . LYS B 1 249 ? 12.859 -11.914 0.572 1 95.19 249 LYS B CA 1
ATOM 4598 C C . LYS B 1 249 ? 12.641 -10.812 1.612 1 95.19 249 LYS B C 1
ATOM 4600 O O . LYS B 1 249 ? 13.094 -9.68 1.428 1 95.19 249 LYS B O 1
ATOM 4605 N N . ILE B 1 250 ? 11.992 -11.172 2.719 1 96.44 250 ILE B N 1
ATOM 4606 C CA . ILE B 1 250 ? 11.719 -10.18 3.758 1 96.44 250 ILE B CA 1
ATOM 4607 C C . ILE B 1 250 ? 12.188 -10.719 5.109 1 96.44 250 ILE B C 1
ATOM 4609 O O . ILE B 1 250 ? 11.914 -11.867 5.457 1 96.44 250 ILE B O 1
ATOM 4613 N N . VAL B 1 251 ? 12.891 -9.922 5.789 1 95.94 251 VAL B N 1
ATOM 4614 C CA . VAL B 1 251 ? 13.289 -10.156 7.172 1 95.94 251 VAL B CA 1
ATOM 4615 C C . VAL B 1 251 ? 12.766 -9.031 8.062 1 95.94 251 VAL B C 1
ATOM 4617 O O . VAL B 1 251 ? 13.141 -7.867 7.887 1 95.94 251 VAL B O 1
ATOM 4620 N N . ASN B 1 252 ? 11.977 -9.32 9.117 1 96.12 252 ASN B N 1
ATOM 4621 C CA . ASN B 1 252 ? 11.266 -8.32 9.906 1 96.12 252 ASN B CA 1
ATOM 4622 C C . ASN B 1 252 ? 12.227 -7.309 10.531 1 96.12 252 ASN B C 1
ATOM 4624 O O . ASN B 1 252 ? 11.906 -6.121 10.625 1 96.12 252 ASN B O 1
ATOM 4628 N N . LYS B 1 253 ? 13.336 -7.73 10.984 1 96 253 LYS B N 1
ATOM 4629 C CA . LYS B 1 253 ? 14.266 -6.832 11.664 1 96 253 LYS B CA 1
ATOM 4630 C C . LYS B 1 253 ? 14.789 -5.758 10.711 1 96 253 LYS B C 1
ATOM 4632 O O . LYS B 1 253 ? 15.359 -4.758 11.148 1 96 253 LYS B O 1
ATOM 4637 N N . CYS B 1 254 ? 14.57 -5.898 9.391 1 97.19 254 CYS B N 1
ATOM 4638 C CA . CYS B 1 254 ? 15.172 -5.016 8.398 1 97.19 254 CYS B CA 1
ATOM 4639 C C . CYS B 1 254 ? 14.172 -3.979 7.906 1 97.19 254 CYS B C 1
ATOM 4641 O O . CYS B 1 254 ? 14.484 -3.182 7.02 1 97.19 254 CYS B O 1
ATOM 4643 N N . TRP B 1 255 ? 13.016 -3.877 8.383 1 97.94 255 TRP B N 1
ATOM 4644 C CA . TRP B 1 255 ? 11.977 -2.979 7.898 1 97.94 255 TRP B CA 1
ATOM 4645 C C . TRP B 1 255 ? 12.438 -1.526 7.961 1 97.94 255 TRP B C 1
ATOM 4647 O O . TRP B 1 255 ? 12.211 -0.756 7.023 1 97.94 255 TRP B O 1
ATOM 4657 N N . PRO B 1 256 ? 13.102 -1.067 9.055 1 97.5 256 PRO B N 1
ATOM 4658 C CA . PRO B 1 256 ? 13.594 0.313 9.031 1 97.5 256 PRO B CA 1
ATOM 4659 C C . PRO B 1 256 ? 14.477 0.607 7.824 1 97.5 256 PRO B C 1
ATOM 4661 O O . PRO B 1 256 ? 14.336 1.657 7.191 1 97.5 256 PRO B O 1
ATOM 4664 N N . THR B 1 257 ? 15.312 -0.337 7.461 1 98 257 THR B N 1
ATOM 4665 C CA . THR B 1 257 ? 16.188 -0.178 6.305 1 98 257 THR B CA 1
ATOM 4666 C C . THR B 1 257 ? 15.383 -0.142 5.012 1 98 257 THR B C 1
ATOM 4668 O O . THR B 1 257 ? 15.586 0.738 4.172 1 98 257 THR B O 1
ATOM 4671 N N . TYR B 1 258 ? 14.422 -1.107 4.852 1 98.56 258 TYR B N 1
ATOM 4672 C CA . TYR B 1 258 ? 13.594 -1.16 3.652 1 98.56 258 TYR B CA 1
ATOM 4673 C C . TYR B 1 258 ? 12.891 0.173 3.414 1 98.56 258 TYR B C 1
ATOM 4675 O O . TYR B 1 258 ? 12.969 0.737 2.32 1 98.56 258 TYR B O 1
ATOM 4683 N N . LEU B 1 259 ? 12.297 0.673 4.465 1 98.69 259 LEU B N 1
ATOM 4684 C CA . LEU B 1 259 ? 11.5 1.887 4.352 1 98.69 259 LEU B CA 1
ATOM 4685 C C . LEU B 1 259 ? 12.383 3.094 4.051 1 98.69 259 LEU B C 1
ATOM 4687 O O . LEU B 1 259 ? 12 3.969 3.268 1 98.69 259 LEU B O 1
ATOM 4691 N N . ASN B 1 260 ? 13.562 3.154 4.617 1 98.31 260 ASN B N 1
ATOM 4692 C CA . ASN B 1 260 ? 14.445 4.301 4.445 1 98.31 260 ASN B CA 1
ATOM 4693 C C . ASN B 1 260 ? 15.102 4.297 3.068 1 98.31 260 ASN B C 1
ATOM 4695 O O . ASN B 1 260 ? 15.57 5.336 2.598 1 98.31 260 ASN B O 1
ATOM 4699 N N . MET B 1 261 ? 15.133 3.174 2.418 1 98.75 261 MET B N 1
ATOM 4700 C CA . MET B 1 261 ? 15.719 3.086 1.082 1 98.75 261 MET B CA 1
ATOM 4701 C C . MET B 1 261 ? 14.781 3.686 0.04 1 98.75 261 MET B C 1
ATOM 4703 O O . MET B 1 261 ? 15.227 4.141 -1.015 1 98.75 261 MET B O 1
ATOM 4707 N N . LEU B 1 262 ? 13.539 3.713 0.341 1 98.81 262 LEU B N 1
ATOM 4708 C CA . LEU B 1 262 ? 12.547 4.199 -0.612 1 98.81 262 LEU B CA 1
ATOM 4709 C C . LEU B 1 262 ? 12.547 5.723 -0.667 1 98.81 262 LEU B C 1
ATOM 4711 O O . LEU B 1 262 ? 12.688 6.387 0.363 1 98.81 262 LEU B O 1
ATOM 4715 N N . LYS B 1 263 ? 12.383 6.23 -1.857 1 98.38 263 LYS B N 1
ATOM 4716 C CA . LYS B 1 263 ? 12.031 7.637 -2.027 1 98.38 263 LYS B CA 1
ATOM 4717 C C . LYS B 1 263 ? 10.625 7.918 -1.504 1 98.38 263 LYS B C 1
ATOM 4719 O O . LYS B 1 263 ? 9.859 6.988 -1.228 1 98.38 263 LYS B O 1
ATOM 4724 N N . LYS B 1 264 ? 10.352 9.188 -1.336 1 98.06 264 LYS B N 1
ATOM 4725 C CA . LYS B 1 264 ? 8.961 9.547 -1.058 1 98.06 264 LYS B CA 1
ATOM 4726 C C . LYS B 1 264 ? 8.031 9.047 -2.164 1 98.06 264 LYS B C 1
ATOM 4728 O O . LYS B 1 264 ? 8.422 9 -3.332 1 98.06 264 LYS B O 1
ATOM 4733 N N . ASN B 1 265 ? 6.801 8.656 -1.754 1 97.94 265 ASN B N 1
ATOM 4734 C CA . ASN B 1 265 ? 5.82 8.055 -2.654 1 97.94 265 ASN B CA 1
ATOM 4735 C C . ASN B 1 265 ? 6.312 6.719 -3.205 1 97.94 265 ASN B C 1
ATOM 4737 O O . ASN B 1 265 ? 5.844 6.262 -4.25 1 97.94 265 ASN B O 1
ATOM 4741 N N . GLY B 1 266 ? 7.324 6.141 -2.59 1 98.56 266 GLY B N 1
ATOM 4742 C CA . GLY B 1 266 ? 7.871 4.859 -3.018 1 98.56 266 GLY B CA 1
ATOM 4743 C C . GLY B 1 266 ? 6.914 3.703 -2.809 1 98.56 266 GLY B C 1
ATOM 4744 O O . GLY B 1 266 ? 5.984 3.797 -2.002 1 98.56 266 GLY B O 1
ATOM 4745 N N . ILE B 1 267 ? 7.129 2.619 -3.539 1 98.88 267 ILE B N 1
ATOM 4746 C CA . ILE B 1 267 ? 6.281 1.433 -3.52 1 98.88 267 ILE B CA 1
ATOM 4747 C C . ILE B 1 267 ? 7.102 0.216 -3.1 1 98.88 267 ILE B C 1
ATOM 4749 O O . ILE B 1 267 ? 8.125 -0.094 -3.717 1 98.88 267 ILE B O 1
ATOM 4753 N N . PHE B 1 268 ? 6.707 -0.353 -2.029 1 98.94 268 PHE B N 1
ATOM 4754 C CA . PHE B 1 268 ? 7.258 -1.629 -1.586 1 98.94 268 PHE B CA 1
ATOM 4755 C C . PHE B 1 268 ? 6.371 -2.785 -2.033 1 98.94 268 PHE B C 1
ATOM 4757 O O . PHE 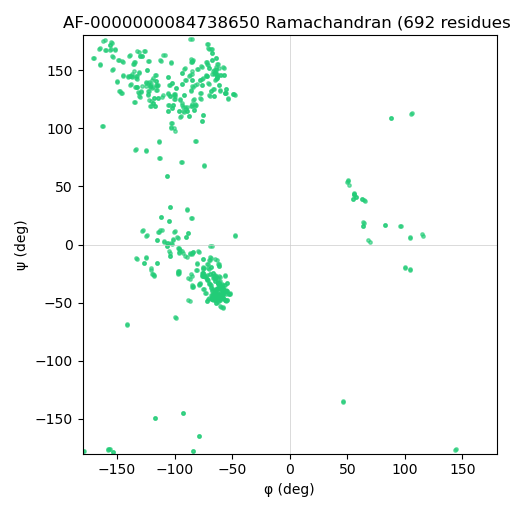B 1 268 ? 5.246 -2.934 -1.552 1 98.94 268 PHE B O 1
ATOM 4764 N N . ILE B 1 269 ? 6.867 -3.627 -2.883 1 98.81 269 ILE B N 1
ATOM 4765 C CA . ILE B 1 269 ? 6.074 -4.715 -3.449 1 98.81 269 ILE B CA 1
ATOM 4766 C C . ILE B 1 269 ? 6.422 -6.023 -2.744 1 98.81 269 ILE B C 1
ATOM 4768 O O . ILE B 1 269 ? 7.551 -6.508 -2.838 1 98.81 269 ILE B O 1
ATOM 4772 N N . LEU B 1 270 ? 5.445 -6.594 -2.154 1 98.06 270 LEU B N 1
ATOM 4773 C CA . LEU B 1 270 ? 5.57 -7.844 -1.41 1 98.06 270 LEU B CA 1
ATOM 4774 C C . LEU B 1 270 ? 5.387 -9.047 -2.328 1 98.06 270 LEU B C 1
ATOM 4776 O O . LEU B 1 270 ? 4.262 -9.359 -2.73 1 98.06 270 LEU B O 1
ATOM 4780 N N . CYS B 1 271 ? 6.512 -9.773 -2.549 1 96.69 271 CYS B N 1
ATOM 4781 C CA . CYS B 1 271 ? 6.43 -11.023 -3.301 1 96.69 271 CYS B CA 1
ATOM 4782 C C . CYS B 1 271 ? 6.801 -12.211 -2.424 1 96.69 271 CYS B C 1
ATOM 4784 O O . CYS B 1 271 ? 6.531 -13.359 -2.779 1 96.69 271 CYS B O 1
ATOM 4786 N N . ASP B 1 272 ? 7.426 -11.922 -1.32 1 93.88 272 ASP B N 1
ATOM 4787 C CA . ASP B 1 272 ? 7.703 -12.938 -0.304 1 93.88 272 ASP B CA 1
ATOM 4788 C C . ASP B 1 272 ? 6.504 -13.117 0.625 1 93.88 272 ASP B C 1
ATOM 4790 O O . ASP B 1 272 ? 5.809 -12.156 0.948 1 93.88 272 ASP B O 1
ATOM 4794 N N . ILE B 1 273 ? 6.27 -14.344 0.986 1 92.44 273 ILE B N 1
ATOM 4795 C CA . ILE B 1 273 ? 5.195 -14.656 1.922 1 92.44 273 ILE B CA 1
ATOM 4796 C C . ILE B 1 273 ? 5.754 -15.445 3.104 1 92.44 273 ILE B C 1
ATOM 4798 O O . ILE B 1 273 ? 5.574 -16.672 3.182 1 92.44 273 ILE B O 1
ATOM 4802 N N . PRO B 1 274 ? 6.328 -14.711 4.008 1 91.5 274 PRO B N 1
ATOM 4803 C CA . PRO B 1 274 ? 6.82 -15.43 5.184 1 91.5 274 PRO B CA 1
ATOM 4804 C C . PRO B 1 274 ? 5.699 -16.109 5.973 1 91.5 274 PRO B C 1
ATOM 4806 O O . PRO B 1 274 ? 4.555 -15.641 5.941 1 91.5 274 PRO B O 1
ATOM 4809 N N . GLU B 1 275 ? 6.098 -17.141 6.699 1 88.12 275 GLU B N 1
ATOM 4810 C CA . GLU B 1 275 ? 5.113 -17.859 7.504 1 88.12 275 GLU B CA 1
ATOM 4811 C C . GLU B 1 275 ? 4.738 -17.062 8.75 1 88.12 275 GLU B C 1
ATOM 4813 O O . GLU B 1 275 ? 3.656 -17.25 9.312 1 88.12 275 GLU B O 1
ATOM 4818 N N . VAL B 1 276 ? 5.664 -16.172 9.195 1 93.5 276 VAL B N 1
ATOM 4819 C CA . VAL B 1 276 ? 5.371 -15.312 10.336 1 93.5 276 VAL B CA 1
ATOM 4820 C C . VAL B 1 276 ? 4.812 -13.984 9.844 1 93.5 276 VAL B C 1
ATOM 4822 O O . VAL B 1 276 ? 5.215 -13.484 8.789 1 93.5 276 VAL B O 1
ATOM 4825 N N . PRO B 1 277 ? 3.932 -13.375 10.609 1 96.62 277 PRO B N 1
ATOM 4826 C CA . PRO B 1 277 ? 3.383 -12.086 10.203 1 96.62 277 PRO B CA 1
ATOM 4827 C C . PRO B 1 277 ? 4.445 -10.984 10.133 1 96.62 277 PRO B C 1
ATOM 4829 O O . PRO B 1 277 ? 5.434 -11.031 10.867 1 96.62 277 PRO B O 1
ATOM 4832 N N . LEU B 1 278 ? 4.238 -10.062 9.281 1 98 278 LEU B N 1
ATOM 4833 C CA . LEU B 1 278 ? 5.109 -8.898 9.211 1 98 278 LEU B CA 1
ATOM 4834 C C . LEU B 1 278 ? 5.051 -8.094 10.508 1 98 278 LEU B C 1
ATOM 4836 O O . LEU B 1 278 ? 3.982 -7.953 11.102 1 98 278 LEU B O 1
ATOM 4840 N N . SER B 1 279 ? 6.129 -7.547 10.93 1 97.75 279 SER B N 1
ATOM 4841 C CA . SER B 1 279 ? 6.219 -6.746 12.141 1 97.75 279 SER B CA 1
ATOM 4842 C C . SER B 1 279 ? 7.371 -5.754 12.062 1 97.75 279 SER B C 1
ATOM 4844 O O . SER B 1 279 ? 8.336 -5.965 11.328 1 97.75 279 SER B O 1
ATOM 4846 N N . GLY B 1 280 ? 7.18 -4.633 12.75 1 97.31 280 GLY B N 1
ATOM 4847 C CA . GLY B 1 280 ? 8.258 -3.656 12.836 1 97.31 280 GLY B CA 1
ATOM 4848 C C . GLY B 1 280 ? 8.133 -2.545 11.812 1 97.31 280 GLY B C 1
ATOM 4849 O O . GLY B 1 280 ? 9.109 -1.844 11.523 1 97.31 280 GLY B O 1
ATOM 4850 N N . LEU B 1 281 ? 6.98 -2.389 11.219 1 98.12 281 LEU B N 1
ATOM 4851 C CA . LEU B 1 281 ? 6.77 -1.337 10.234 1 98.12 281 LEU B CA 1
ATOM 4852 C C . LEU B 1 281 ? 6.434 -0.013 10.906 1 98.12 281 LEU B C 1
ATOM 4854 O O . LEU B 1 2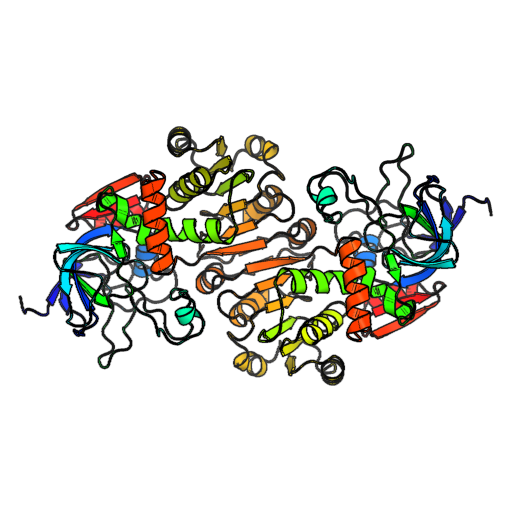81 ? 5.395 0.105 11.57 1 98.12 281 LEU B O 1
ATOM 4858 N N . SER B 1 282 ? 7.246 0.956 10.773 1 97.06 282 SER B N 1
ATOM 4859 C CA . SER B 1 282 ? 7 2.27 11.352 1 97.06 282 SER B CA 1
ATOM 4860 C C . SER B 1 282 ? 5.941 3.037 10.562 1 97.06 282 SER B C 1
ATOM 4862 O O . SER B 1 282 ? 6.207 3.496 9.453 1 97.06 282 SER B O 1
ATOM 4864 N N . ALA B 1 283 ? 4.801 3.227 11.18 1 96.12 283 ALA B N 1
ATOM 4865 C CA . ALA B 1 283 ? 3.756 4.02 10.547 1 96.12 283 ALA B CA 1
ATOM 4866 C C . ALA B 1 283 ? 4.215 5.461 10.328 1 96.12 283 ALA B C 1
ATOM 4868 O O . ALA B 1 283 ? 3.836 6.098 9.344 1 96.12 283 ALA B O 1
ATOM 4869 N N . PHE B 1 284 ? 5.031 5.969 11.219 1 94.31 284 PHE B N 1
ATOM 4870 C CA . PHE B 1 284 ? 5.562 7.324 11.133 1 94.31 284 PHE B CA 1
ATOM 4871 C C . PHE B 1 284 ? 6.391 7.5 9.867 1 94.31 284 PHE B C 1
ATOM 4873 O O . PHE B 1 284 ? 6.18 8.445 9.102 1 94.31 284 PHE B O 1
ATOM 4880 N N . THR B 1 285 ? 7.277 6.531 9.609 1 96.75 285 THR B N 1
ATOM 4881 C CA . THR B 1 285 ? 8.125 6.582 8.414 1 96.75 285 THR B CA 1
ATOM 4882 C C . THR B 1 285 ? 7.285 6.406 7.152 1 96.75 285 THR B C 1
ATOM 4884 O O . THR B 1 285 ? 7.477 7.125 6.172 1 96.75 285 THR B O 1
ATOM 4887 N N . MET B 1 286 ? 6.375 5.457 7.219 1 98.19 286 MET B N 1
ATOM 4888 C CA . MET B 1 286 ? 5.52 5.207 6.062 1 98.19 286 MET B CA 1
ATOM 4889 C C . MET B 1 286 ? 4.707 6.449 5.707 1 98.19 286 MET B C 1
ATOM 4891 O O . MET B 1 286 ? 4.633 6.836 4.539 1 98.19 286 MET B O 1
ATOM 4895 N N . ALA B 1 287 ? 4.098 7.066 6.66 1 96.56 287 ALA B N 1
ATOM 4896 C CA . ALA B 1 287 ? 3.303 8.273 6.434 1 96.56 287 ALA B CA 1
ATOM 4897 C C . ALA B 1 287 ? 4.172 9.422 5.934 1 96.56 287 ALA B C 1
ATOM 4899 O O . ALA B 1 287 ? 3.861 10.047 4.918 1 96.56 287 ALA B O 1
ATOM 4900 N N . GLY B 1 288 ? 5.297 9.688 6.645 1 95.5 288 GLY B N 1
ATOM 4901 C CA . GLY B 1 288 ? 6.172 10.797 6.305 1 95.5 288 GLY B CA 1
ATOM 4902 C C . GLY B 1 288 ? 6.672 10.742 4.875 1 95.5 288 GLY B C 1
ATOM 4903 O O . GLY B 1 288 ? 6.953 11.773 4.266 1 95.5 288 GLY B O 1
ATOM 4904 N N . LYS B 1 289 ? 6.734 9.516 4.34 1 97.75 289 LYS B N 1
ATOM 4905 C CA . LYS B 1 289 ? 7.203 9.328 2.971 1 97.75 289 LYS B CA 1
ATOM 4906 C C . LYS B 1 289 ? 6.047 8.984 2.037 1 97.75 289 LYS B C 1
ATOM 4908 O O . LYS B 1 289 ? 6.25 8.773 0.839 1 97.75 289 LYS B O 1
ATOM 4913 N N . GLN B 1 290 ? 4.852 8.898 2.625 1 98.38 290 GLN B N 1
ATOM 4914 C CA . GLN B 1 290 ? 3.67 8.508 1.868 1 98.38 290 GLN B CA 1
ATOM 4915 C C . GLN B 1 290 ? 3.928 7.227 1.073 1 98.38 290 GLN B C 1
ATOM 4917 O O . GLN B 1 290 ? 3.689 7.184 -0.135 1 98.38 290 GLN B O 1
ATOM 4922 N N . LEU B 1 291 ? 4.359 6.184 1.759 1 98.75 291 LEU B N 1
ATOM 4923 C CA . LEU B 1 291 ? 4.75 4.93 1.124 1 98.75 291 LEU B CA 1
ATOM 4924 C C . LEU B 1 291 ? 3.537 4.035 0.888 1 98.75 291 LEU B C 1
ATOM 4926 O O . LEU B 1 291 ? 2.498 4.215 1.524 1 98.75 291 LEU B O 1
ATOM 4930 N N . THR B 1 292 ? 3.666 3.139 -0.044 1 98.75 292 THR B N 1
ATOM 4931 C CA . THR B 1 292 ? 2.686 2.1 -0.338 1 98.75 292 THR B CA 1
ATOM 4932 C C . THR B 1 292 ? 3.32 0.715 -0.238 1 98.75 292 THR B C 1
ATOM 4934 O O . THR B 1 292 ? 4.43 0.498 -0.728 1 98.75 292 THR B O 1
ATOM 4937 N N . ILE B 1 293 ? 2.699 -0.135 0.486 1 98.75 293 ILE B N 1
ATOM 4938 C CA . ILE B 1 293 ? 3.033 -1.555 0.475 1 98.75 293 ILE B CA 1
ATOM 4939 C C . ILE B 1 293 ? 2.006 -2.32 -0.356 1 98.75 293 ILE B C 1
ATOM 4941 O O . ILE B 1 293 ? 0.815 -2.322 -0.035 1 98.75 293 ILE B O 1
ATOM 4945 N N . ALA B 1 294 ? 2.473 -2.924 -1.422 1 98.44 294 ALA B N 1
ATOM 4946 C CA . ALA B 1 294 ? 1.592 -3.629 -2.35 1 98.44 294 ALA B CA 1
ATOM 4947 C C . ALA B 1 294 ? 1.91 -5.121 -2.381 1 98.44 294 ALA B C 1
ATOM 4949 O O . ALA B 1 294 ? 3.078 -5.516 -2.344 1 98.44 294 ALA B O 1
ATOM 4950 N N . SER B 1 295 ? 0.883 -5.891 -2.453 1 98 295 SER B N 1
ATOM 4951 C CA . SER B 1 295 ? 1.084 -7.332 -2.557 1 98 295 SER B CA 1
ATOM 4952 C C . SER B 1 295 ? 0.859 -7.82 -3.982 1 98 295 SER B C 1
ATOM 4954 O O . SER B 1 295 ? 0.177 -7.164 -4.77 1 98 295 SER B O 1
ATOM 4956 N N . SER B 1 296 ? 1.425 -8.906 -4.266 1 95.5 296 SER B N 1
ATOM 4957 C CA . SER B 1 296 ? 1.318 -9.562 -5.566 1 95.5 296 SER B CA 1
ATOM 4958 C C . SER B 1 296 ? 0.736 -10.969 -5.43 1 95.5 296 SER B C 1
ATOM 4960 O O . SER B 1 296 ? 1.075 -11.695 -4.496 1 95.5 296 SER B O 1
ATOM 4962 N N . PHE B 1 297 ? -0.195 -11.32 -6.367 1 96 297 PHE B N 1
ATOM 4963 C CA . PHE B 1 297 ? -0.813 -12.641 -6.316 1 96 297 PHE B CA 1
ATOM 4964 C C . PHE B 1 297 ? -0.834 -13.281 -7.699 1 96 297 PHE B C 1
ATOM 4966 O O . PHE B 1 297 ? -1.87 -13.289 -8.367 1 96 297 PHE B O 1
ATOM 4973 N N . ILE B 1 298 ? 0.287 -13.859 -8.031 1 96.56 298 ILE B N 1
ATOM 4974 C CA . ILE B 1 298 ? 0.48 -14.562 -9.297 1 96.56 298 ILE B CA 1
ATOM 4975 C C . ILE B 1 298 ? -0.063 -13.719 -10.445 1 96.56 298 ILE B C 1
ATOM 4977 O O . ILE B 1 298 ? 0.253 -12.531 -10.555 1 96.56 298 ILE B O 1
ATOM 4981 N N . GLY B 1 299 ? -0.793 -14.234 -11.383 1 97.44 299 GLY B N 1
ATOM 4982 C CA . GLY B 1 299 ? -1.41 -13.562 -12.516 1 97.44 299 GLY B CA 1
ATOM 4983 C C . GLY B 1 299 ? -2.48 -14.398 -13.195 1 97.44 299 GLY B C 1
ATOM 4984 O O . GLY B 1 299 ? -2.49 -15.625 -13.07 1 97.44 299 GLY B O 1
ATOM 4985 N N . SER B 1 300 ? -3.369 -13.695 -13.82 1 98 300 SER B N 1
ATOM 4986 C CA . SER B 1 300 ? -4.391 -14.352 -14.625 1 98 300 SER B CA 1
ATOM 4987 C C . SER B 1 300 ? -3.781 -15.008 -15.859 1 98 300 SER B C 1
ATOM 4989 O O . SER B 1 300 ? -2.609 -14.797 -16.172 1 98 300 SER B O 1
ATOM 4991 N N . PRO B 1 301 ? -4.551 -15.852 -16.562 1 97.62 301 PRO B N 1
ATOM 4992 C CA . PRO B 1 301 ? -4.035 -16.438 -17.797 1 97.62 301 PRO B CA 1
ATOM 4993 C C . PRO B 1 301 ? -3.545 -15.398 -18.797 1 97.62 301 PRO B C 1
ATOM 4995 O O . PRO B 1 301 ? -2.504 -15.586 -19.422 1 97.62 301 PRO B O 1
ATOM 4998 N N . SER B 1 302 ? -4.285 -14.312 -18.891 1 98.12 302 SER B N 1
ATOM 4999 C CA . SER B 1 302 ? -3.85 -13.25 -19.781 1 98.12 302 SER B CA 1
ATOM 5000 C C . SER B 1 302 ? -2.545 -12.625 -19.312 1 98.12 302 SER B C 1
ATOM 5002 O O . SER B 1 302 ? -1.691 -12.258 -20.125 1 98.12 302 SER B O 1
ATOM 5004 N N . ASP B 1 303 ? -2.383 -12.438 -18 1 98.5 303 ASP B N 1
ATOM 5005 C CA . ASP B 1 303 ? -1.127 -11.945 -17.438 1 98.5 303 ASP B CA 1
ATOM 5006 C C . ASP B 1 303 ? 0.031 -12.875 -17.781 1 98.5 303 ASP B C 1
ATOM 5008 O O . ASP B 1 303 ? 1.127 -12.422 -18.109 1 98.5 303 ASP B O 1
ATOM 5012 N N . ILE B 1 304 ? -0.22 -14.156 -17.656 1 98.69 304 ILE B N 1
ATOM 5013 C CA . ILE B 1 304 ? 0.817 -15.148 -17.922 1 98.69 304 ILE B CA 1
ATOM 5014 C C . ILE B 1 304 ? 1.226 -15.086 -19.391 1 98.69 304 ILE B C 1
ATOM 5016 O O . ILE B 1 304 ? 2.416 -15.102 -19.719 1 98.69 304 ILE B O 1
ATOM 5020 N N . GLN B 1 305 ? 0.26 -15.031 -20.266 1 98.56 305 GLN B N 1
ATOM 5021 C CA . GLN B 1 305 ? 0.573 -14.93 -21.688 1 98.56 305 GLN B CA 1
ATOM 5022 C C . GLN B 1 305 ? 1.393 -13.68 -21.984 1 98.56 305 GLN B C 1
ATOM 5024 O O . GLN B 1 305 ? 2.379 -13.734 -22.719 1 98.56 305 GLN B O 1
ATOM 5029 N N . GLU B 1 306 ? 0.948 -12.57 -21.406 1 98.5 306 GLU B N 1
ATOM 5030 C CA . GLU B 1 306 ? 1.688 -11.328 -21.594 1 98.5 306 GLU B CA 1
ATOM 5031 C C . GLU B 1 306 ? 3.113 -11.445 -21.062 1 98.5 306 GLU B C 1
ATOM 5033 O O . GLU B 1 306 ? 4.059 -10.961 -21.688 1 98.5 306 GLU B O 1
ATOM 5038 N N . CYS B 1 307 ? 3.191 -12.031 -19.922 1 98.38 307 CYS B N 1
ATOM 5039 C CA . CYS B 1 307 ? 4.484 -12.281 -19.297 1 98.38 307 CYS B CA 1
ATOM 5040 C C . CYS B 1 307 ? 5.402 -13.062 -20.234 1 98.38 307 CYS B C 1
ATOM 5042 O O . CYS B 1 307 ? 6.547 -12.672 -20.453 1 98.38 307 CYS B O 1
ATOM 5044 N N . LEU B 1 308 ? 4.934 -14.117 -20.812 1 98.44 308 LEU B N 1
ATOM 5045 C CA . LEU B 1 308 ? 5.688 -14.961 -21.734 1 98.44 308 LEU B CA 1
ATOM 5046 C C . LEU B 1 308 ? 6.051 -14.188 -23 1 98.44 308 LEU B C 1
ATOM 5048 O O . LEU B 1 308 ? 7.191 -14.258 -23.469 1 98.44 308 LEU B O 1
ATOM 5052 N N . ASP B 1 309 ? 5.129 -13.453 -23.547 1 98.38 309 ASP B N 1
ATOM 5053 C CA . ASP B 1 309 ? 5.371 -12.672 -24.75 1 98.38 309 ASP B CA 1
ATOM 5054 C C . ASP B 1 309 ? 6.422 -11.586 -24.516 1 98.38 309 ASP B C 1
ATOM 5056 O O . ASP B 1 309 ? 7.316 -11.391 -25.328 1 98.38 309 ASP B O 1
ATOM 5060 N N . PHE B 1 310 ? 6.301 -10.945 -23.391 1 98.56 310 PHE B N 1
ATOM 5061 C CA . PHE B 1 310 ? 7.258 -9.898 -23.031 1 98.56 310 PHE B CA 1
ATOM 5062 C C . PHE B 1 310 ? 8.656 -10.484 -22.875 1 98.56 310 PHE B C 1
ATOM 5064 O O . PHE B 1 310 ? 9.641 -9.898 -23.328 1 98.56 310 PHE B O 1
ATOM 5071 N N . ALA B 1 311 ? 8.695 -11.57 -22.188 1 98.25 311 ALA B N 1
ATOM 5072 C CA . ALA B 1 311 ? 9.977 -12.258 -22.016 1 98.25 311 ALA B CA 1
ATOM 5073 C C . ALA B 1 311 ? 10.594 -12.625 -23.359 1 98.25 311 ALA B C 1
ATOM 5075 O O . ALA B 1 311 ? 11.797 -12.484 -23.562 1 98.25 311 ALA B O 1
ATOM 5076 N N . SER B 1 312 ? 9.773 -13.094 -24.219 1 97.38 312 SER B N 1
ATOM 5077 C CA . SER B 1 312 ? 10.203 -13.461 -25.562 1 97.38 312 SER B CA 1
ATOM 5078 C C . SER B 1 312 ? 10.773 -12.266 -26.297 1 97.38 312 SER B C 1
ATOM 5080 O O . SER B 1 312 ? 11.828 -12.359 -26.938 1 97.38 312 SER B O 1
ATOM 5082 N N . GLU B 1 313 ? 10.148 -11.172 -26.203 1 97.5 313 GLU B N 1
ATOM 5083 C CA . GLU B 1 313 ? 10.523 -9.945 -26.906 1 97.5 313 GLU B CA 1
ATOM 5084 C C . GLU B 1 313 ? 11.797 -9.344 -26.312 1 97.5 313 GLU B C 1
ATOM 5086 O O . GLU B 1 313 ? 12.602 -8.75 -27.047 1 97.5 313 GLU B O 1
ATOM 5091 N N . HIS B 1 314 ? 12.039 -9.539 -25.062 1 97.5 314 HIS B N 1
ATOM 5092 C CA . HIS B 1 314 ? 13.117 -8.805 -24.391 1 97.5 314 HIS B CA 1
ATOM 5093 C C . HIS B 1 314 ? 14.219 -9.75 -23.922 1 97.5 314 HIS B C 1
ATOM 5095 O O . HIS B 1 314 ? 15.102 -9.344 -23.172 1 97.5 314 HIS B O 1
ATOM 5101 N N . ASN B 1 315 ? 14.07 -10.992 -24.25 1 95.81 315 ASN B N 1
ATOM 5102 C CA . ASN B 1 315 ? 15.078 -12.016 -23.984 1 95.81 315 ASN B CA 1
ATOM 5103 C C . ASN B 1 315 ? 15.289 -12.227 -22.5 1 95.81 315 ASN B C 1
ATOM 5105 O O . ASN B 1 315 ? 16.422 -12.312 -22.031 1 95.81 315 ASN B O 1
ATOM 5109 N N . VAL B 1 316 ? 14.219 -12.172 -21.75 1 97.69 316 VAL B N 1
ATOM 5110 C CA . VAL B 1 316 ? 14.242 -12.602 -20.359 1 97.69 316 VAL B CA 1
ATOM 5111 C C . VAL B 1 316 ? 14.203 -14.125 -20.281 1 97.69 316 VAL B C 1
ATOM 5113 O O . VAL B 1 316 ? 13.352 -14.758 -20.906 1 97.69 316 VAL B O 1
ATOM 5116 N N . ARG B 1 317 ? 15.148 -14.688 -19.484 1 97 317 ARG B N 1
ATOM 5117 C CA . ARG B 1 317 ? 15.258 -16.141 -19.406 1 97 317 ARG B CA 1
ATOM 5118 C C . ARG B 1 317 ? 15.539 -16.578 -17.969 1 97 317 ARG B C 1
ATOM 5120 O O . ARG B 1 317 ? 16.266 -15.914 -17.234 1 97 317 ARG B O 1
ATOM 5127 N N . THR B 1 318 ? 14.984 -17.656 -17.672 1 96.56 318 THR B N 1
ATOM 5128 C CA . THR B 1 318 ? 15.305 -18.25 -16.391 1 96.56 318 THR B CA 1
ATOM 5129 C C . THR B 1 318 ? 16.578 -19.094 -16.469 1 96.56 318 THR B C 1
ATOM 5131 O O . THR B 1 318 ? 16.938 -19.562 -17.547 1 96.56 318 THR B O 1
ATOM 5134 N N . TRP B 1 319 ? 17.281 -19.094 -15.383 1 95.56 319 TRP B N 1
ATOM 5135 C CA . TRP B 1 319 ? 18.359 -20.062 -15.203 1 95.56 319 TRP B CA 1
ATOM 5136 C C . TRP B 1 319 ? 17.859 -21.328 -14.516 1 95.56 319 TRP B C 1
ATOM 5138 O O . TRP B 1 319 ? 17.422 -21.281 -13.367 1 95.56 319 TRP B O 1
ATOM 5148 N N . VAL B 1 320 ? 17.984 -22.469 -15.266 1 96.31 320 VAL B N 1
ATOM 5149 C CA . VAL B 1 320 ? 17.219 -23.625 -14.805 1 96.31 320 VAL B CA 1
ATOM 5150 C C . VAL B 1 320 ? 18.172 -24.797 -14.562 1 96.31 320 VAL B C 1
ATOM 5152 O O . VAL B 1 320 ? 19.156 -24.969 -15.281 1 96.31 320 VAL B O 1
ATOM 5155 N N . ASN B 1 321 ? 17.938 -25.5 -13.523 1 97.44 321 ASN B N 1
ATOM 5156 C CA . ASN B 1 321 ? 18.469 -26.828 -13.25 1 97.44 321 ASN B CA 1
ATOM 5157 C C . ASN B 1 321 ? 17.453 -27.922 -13.57 1 97.44 321 ASN B C 1
ATOM 5159 O O . ASN B 1 321 ? 16.344 -27.922 -13.023 1 97.44 321 ASN B O 1
ATOM 5163 N N . THR B 1 322 ? 17.891 -28.875 -14.43 1 98 322 THR B N 1
ATOM 5164 C CA . THR B 1 322 ? 16.922 -29.891 -14.844 1 98 322 THR B CA 1
ATOM 5165 C C . THR B 1 322 ? 17.203 -31.219 -14.164 1 98 322 THR B C 1
ATOM 5167 O O . THR B 1 322 ? 18.359 -31.562 -13.906 1 98 322 THR B O 1
ATOM 5170 N N . PHE B 1 323 ? 16.141 -31.922 -13.844 1 98.5 323 PHE B N 1
ATOM 5171 C CA . PHE B 1 323 ? 16.156 -33.281 -13.297 1 98.5 323 PHE B CA 1
ATOM 5172 C C . PHE B 1 323 ? 15.18 -34.188 -14.062 1 98.5 323 PHE B C 1
ATOM 5174 O O . PHE B 1 323 ? 14.148 -33.719 -14.547 1 98.5 323 PHE B O 1
ATOM 5181 N N . PRO B 1 324 ? 15.523 -35.5 -14.156 1 98.62 324 PRO B N 1
ATOM 5182 C CA . PRO B 1 324 ? 14.461 -36.375 -14.602 1 98.62 324 PRO B CA 1
ATOM 5183 C C . PRO B 1 324 ? 13.297 -36.438 -13.617 1 98.62 324 PRO B C 1
ATOM 5185 O O . PRO B 1 324 ? 13.508 -36.406 -12.398 1 98.62 324 PRO B O 1
ATOM 5188 N N . MET B 1 325 ? 12.133 -36.625 -14.109 1 98.56 325 MET B N 1
ATOM 5189 C CA . MET B 1 325 ? 10.938 -36.688 -13.273 1 98.56 325 MET B CA 1
ATOM 5190 C C . MET B 1 325 ? 11.078 -37.781 -12.219 1 98.56 325 MET B C 1
ATOM 5192 O O . MET B 1 325 ? 10.625 -37.594 -11.086 1 98.56 325 MET B O 1
ATOM 5196 N N . GLU B 1 326 ? 11.719 -38.812 -12.57 1 98.19 326 GLU B N 1
ATOM 5197 C CA . GLU B 1 326 ? 11.906 -39.938 -11.656 1 98.19 326 GLU B CA 1
ATOM 5198 C C . GLU B 1 326 ? 12.688 -39.531 -10.422 1 98.19 326 GLU B C 1
ATOM 5200 O O . GLU B 1 326 ? 12.664 -40.219 -9.398 1 98.19 326 GLU B O 1
ATOM 5205 N N . LYS B 1 327 ? 13.375 -38.406 -10.57 1 98.44 327 LYS B N 1
ATOM 5206 C CA . LYS B 1 327 ? 14.18 -37.906 -9.461 1 98.44 327 LYS B CA 1
ATOM 5207 C C . LYS B 1 327 ? 13.484 -36.719 -8.781 1 98.44 327 LYS B C 1
ATOM 5209 O O . LYS B 1 327 ? 14.148 -35.812 -8.289 1 98.44 327 LYS B O 1
ATOM 5214 N N . ILE B 1 328 ? 12.195 -36.719 -8.766 1 98.56 328 ILE B N 1
ATOM 5215 C CA . ILE B 1 328 ? 11.391 -35.594 -8.242 1 98.56 328 ILE B CA 1
ATOM 5216 C C . ILE B 1 328 ? 11.75 -35.344 -6.781 1 98.56 328 ILE B C 1
ATOM 5218 O O . ILE B 1 328 ? 11.844 -34.219 -6.344 1 98.56 328 ILE B O 1
ATOM 5222 N N . ASN B 1 329 ? 12.008 -36.344 -5.984 1 98.56 329 ASN B N 1
ATOM 5223 C CA . ASN B 1 329 ? 12.328 -36.156 -4.574 1 98.56 329 ASN B CA 1
ATOM 5224 C C . ASN B 1 329 ? 13.688 -35.5 -4.395 1 98.56 329 ASN B C 1
ATOM 5226 O O . ASN B 1 329 ? 13.875 -34.719 -3.461 1 98.56 329 ASN B O 1
ATOM 5230 N N . GLU B 1 330 ? 14.594 -35.812 -5.273 1 97.94 330 GLU B N 1
ATOM 5231 C CA . GLU B 1 330 ? 15.875 -35.125 -5.258 1 97.94 330 GLU B CA 1
ATOM 5232 C C . GLU B 1 330 ? 15.703 -33.625 -5.605 1 97.94 330 GLU B C 1
ATOM 5234 O O . GLU B 1 330 ? 16.328 -32.781 -4.992 1 97.94 330 GLU B O 1
ATOM 5239 N N . ALA B 1 331 ? 14.891 -33.406 -6.598 1 97.88 331 ALA B N 1
ATOM 5240 C CA . ALA B 1 331 ? 14.625 -32.031 -7.004 1 97.88 331 ALA B CA 1
ATOM 5241 C C . ALA B 1 331 ? 13.969 -31.234 -5.871 1 97.88 331 ALA B C 1
ATOM 5243 O O . ALA B 1 331 ? 14.328 -30.078 -5.621 1 97.88 331 ALA B O 1
ATOM 5244 N N . ILE B 1 332 ? 13.016 -31.828 -5.148 1 97.62 332 ILE B N 1
ATOM 5245 C CA . ILE B 1 332 ? 12.328 -31.203 -4.023 1 97.62 332 ILE B CA 1
ATOM 5246 C C . ILE B 1 332 ? 13.336 -30.875 -2.922 1 97.62 332 ILE B C 1
ATOM 5248 O O . ILE B 1 332 ? 13.328 -29.766 -2.379 1 97.62 332 ILE B O 1
ATOM 5252 N N . GLN B 1 333 ? 14.219 -31.781 -2.631 1 96.81 333 GLN B N 1
ATOM 5253 C CA . GLN B 1 333 ? 15.242 -31.562 -1.622 1 96.81 333 GLN B CA 1
ATOM 5254 C C . GLN B 1 333 ? 16.203 -30.453 -2.051 1 96.81 333 GLN B C 1
ATOM 5256 O O . GLN B 1 333 ? 16.641 -29.641 -1.225 1 96.81 333 GLN B O 1
ATOM 5261 N N . PHE B 1 334 ? 16.531 -30.484 -3.348 1 95.88 334 PHE B N 1
ATOM 5262 C CA . PHE B 1 334 ? 17.391 -29.469 -3.936 1 95.88 334 PHE B CA 1
ATOM 5263 C C . PHE B 1 334 ? 16.812 -28.078 -3.707 1 95.88 334 PHE B C 1
ATOM 5265 O O . PHE B 1 334 ? 17.531 -27.156 -3.322 1 95.88 334 PHE B O 1
ATOM 5272 N N . VAL B 1 335 ? 15.508 -27.875 -3.85 1 94.56 335 VAL B N 1
ATOM 5273 C CA . VAL B 1 335 ? 14.812 -26.609 -3.646 1 94.56 335 VAL B CA 1
ATOM 5274 C C . VAL B 1 335 ? 14.688 -26.328 -2.152 1 94.56 335 VAL B C 1
ATOM 5276 O O . VAL B 1 335 ? 14.883 -25.188 -1.72 1 94.56 335 VAL B O 1
ATOM 5279 N N . ARG B 1 336 ? 14.461 -27.281 -1.367 1 92.44 336 ARG B N 1
ATOM 5280 C CA . ARG B 1 336 ? 14.336 -27.156 0.08 1 92.44 336 ARG B CA 1
ATOM 5281 C C . ARG B 1 336 ? 15.602 -26.562 0.691 1 92.44 336 ARG B C 1
ATOM 5283 O O . ARG B 1 336 ? 15.539 -25.797 1.649 1 92.44 336 ARG B O 1
ATOM 5290 N N . GLU B 1 337 ? 16.688 -26.906 0.118 1 90.44 337 GLU B N 1
ATOM 5291 C CA . GLU B 1 337 ? 17.984 -26.484 0.643 1 90.44 337 GLU B CA 1
ATOM 5292 C C . GLU B 1 337 ? 18.406 -25.156 0.036 1 90.44 337 GLU B C 1
ATOM 5294 O O . GLU B 1 337 ? 19.547 -24.719 0.236 1 90.44 337 GLU B O 1
ATOM 5299 N N . ALA B 1 338 ? 17.531 -24.547 -0.731 1 79.94 338 ALA B N 1
ATOM 5300 C CA . ALA B 1 338 ? 17.781 -23.234 -1.351 1 79.94 338 ALA B CA 1
ATOM 5301 C C . ALA B 1 338 ? 19.062 -23.266 -2.18 1 79.94 338 ALA B C 1
ATOM 5303 O O . ALA B 1 338 ? 19.828 -22.297 -2.174 1 79.94 338 ALA B O 1
ATOM 5304 N N . LYS B 1 339 ? 19.219 -24.266 -2.912 1 77.75 339 LYS B N 1
ATOM 5305 C CA . LYS B 1 339 ? 20.453 -24.438 -3.672 1 77.75 339 LYS B CA 1
ATOM 5306 C C . LYS B 1 339 ? 20.297 -23.953 -5.105 1 77.75 339 LYS B C 1
ATOM 5308 O O . LYS B 1 339 ? 21.281 -23.594 -5.762 1 77.75 339 LYS B O 1
ATOM 5313 N N . PRO B 1 340 ? 19.094 -23.938 -5.535 1 80.69 340 PRO B N 1
ATOM 5314 C CA . PRO B 1 340 ? 18.984 -23.641 -6.965 1 80.69 340 PRO B CA 1
ATOM 5315 C C . PRO B 1 340 ? 19.422 -22.219 -7.297 1 80.69 340 PRO B C 1
ATOM 5317 O O . PRO B 1 340 ? 19.094 -21.281 -6.559 1 80.69 340 PRO B O 1
ATOM 5320 N N . ARG B 1 341 ? 20.281 -22.203 -8.43 1 89.06 341 ARG B N 1
ATOM 5321 C CA . ARG B 1 341 ? 20.484 -20.984 -9.211 1 89.06 341 ARG B CA 1
ATOM 5322 C C . ARG B 1 341 ? 19.906 -21.141 -10.609 1 89.06 341 ARG B C 1
ATOM 5324 O O . ARG B 1 341 ? 20.5 -21.781 -11.477 1 89.06 341 ARG B O 1
ATOM 5331 N N . TYR B 1 342 ? 18.75 -20.844 -10.805 1 94 342 TYR B N 1
ATOM 5332 C CA . TYR B 1 342 ? 17.875 -20.141 -9.859 1 94 342 TYR B CA 1
ATOM 5333 C C . TYR B 1 342 ? 16.531 -20.844 -9.742 1 94 342 TYR B C 1
ATOM 5335 O O . TYR B 1 342 ? 15.734 -20.516 -8.852 1 94 342 TYR B O 1
ATOM 5343 N N . ARG B 1 343 ? 16.234 -21.828 -10.695 1 97 343 ARG B N 1
ATOM 5344 C CA . ARG B 1 343 ? 15 -22.594 -10.688 1 97 343 ARG B CA 1
ATOM 5345 C C . ARG B 1 34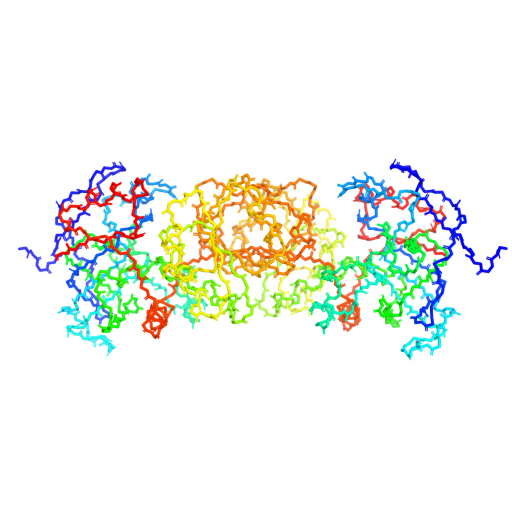3 ? 15.281 -24.078 -10.938 1 97 343 ARG B C 1
ATOM 5347 O O . ARG B 1 343 ? 16.312 -24.438 -11.508 1 97 343 ARG B O 1
ATOM 5354 N N . ALA B 1 344 ? 14.414 -24.922 -10.492 1 98.06 344 ALA B N 1
ATOM 5355 C CA . ALA B 1 344 ? 14.477 -26.359 -10.742 1 98.06 344 ALA B CA 1
ATOM 5356 C C . ALA B 1 344 ? 13.273 -26.828 -11.562 1 98.06 344 ALA B C 1
ATOM 5358 O O . ALA B 1 344 ? 12.148 -26.375 -11.336 1 98.06 344 ALA B O 1
ATOM 5359 N N . VAL B 1 345 ? 13.57 -27.688 -12.531 1 98.5 345 VAL B N 1
ATOM 5360 C CA . VAL B 1 345 ? 12.539 -28.234 -13.398 1 98.5 345 VAL B CA 1
ATOM 5361 C C . VAL B 1 345 ? 12.727 -29.734 -13.539 1 98.5 345 VAL B C 1
ATOM 5363 O O . VAL B 1 345 ? 13.859 -30.219 -13.656 1 98.5 345 VAL B O 1
ATOM 5366 N N . VAL B 1 346 ? 11.641 -30.453 -13.445 1 98.81 346 VAL B N 1
ATOM 5367 C CA . VAL B 1 346 ? 11.688 -31.906 -13.68 1 98.81 346 VAL B CA 1
ATOM 5368 C C . VAL B 1 346 ? 11.141 -32.219 -15.07 1 98.81 346 VAL B C 1
ATOM 5370 O O . VAL B 1 346 ? 10.141 -31.625 -15.492 1 98.81 346 VAL B O 1
ATOM 5373 N N . MET B 1 347 ? 11.773 -33.125 -15.758 1 98.62 347 MET B N 1
ATOM 5374 C CA . MET B 1 347 ? 11.492 -33.438 -17.156 1 98.62 347 MET B CA 1
ATOM 5375 C C . MET B 1 347 ? 10.953 -34.875 -17.297 1 98.62 347 MET B C 1
ATOM 5377 O O . MET B 1 347 ? 11.453 -35.781 -16.641 1 98.62 347 MET B O 1
ATOM 5381 N N . ASN B 1 348 ? 9.938 -34.969 -18.125 1 98.31 348 ASN B N 1
ATOM 5382 C CA . ASN B 1 348 ? 9.516 -36.312 -18.516 1 98.31 348 ASN B CA 1
ATOM 5383 C C . ASN B 1 348 ? 10.336 -36.875 -19.672 1 98.31 348 ASN B C 1
ATOM 5385 O O . ASN B 1 348 ? 10.758 -36.094 -20.547 1 98.31 348 ASN B O 1
#

Secondary structure (DSSP, 8-state):
--TTEEEEEEB-STTPPPEEEEEEPPPP-TTEEEEEEEEEEE-HHHHHHHTTSSS---SSB----EEEEEEEEE-TT--S--TT-EEEE-SEEE--S-SHHHHTT-GGG-SS--EESSSSB-SSTT-PBP--SSBSEEEEEGGGEEEPPTTS-HHHHGGGGTHHHHHHHHHHHTT--TT-EEEEE--STTHHHHHHHHHHTT-EEEEEES-GGGHHHHHHHT-SEEEETT-HHHHGGGTT-EEEEEESS--GGGHHHHHHHEEEEEEEEE----SSPEEEE-HHHHHHTT-EEEE-----HHHHHHHHHHHHHHT----EEEEEGGGHHHHHHHHHTT--SSEEEEE-/--TTEEEEEEB-STTPPPEEEEEEPPPP-TTEEEEEEEEEEE-HHHHHHHTTSSS---SSB----EEEEEEEEE-TT--S--TT-EEEE-SEEE--S-SHHHHTT-GGG-SS--EESSSSB-SSTT-PBP--SSBSEEEEEGGGEEEPPTTS-HHHHGGGGTHHHHHHHHHHHTT--TT-EEEEE--STTHHHHHHHHHHTT-EEEEEES-GGGHHHHHHHT-SEEEETT-HHHHGGGTT-EEEEEESS--GGGHHHHHHHEEEEEEEEE----SSPEEEE-HHHHHHTT-EEEE-----HHHHHHHHHHHHHHT----EEEEEGGGHHHHHHHHHTT--SSEEEEE-

Solvent-accessible surface area (backbone atoms only — not comparable to full-atom values): 35063 Å² total; per-residue (Å²): 125,61,98,55,51,45,51,28,37,31,29,64,46,76,71,45,73,61,40,81,40,78,43,71,60,59,83,87,51,48,49,22,35,29,27,43,35,43,29,18,20,62,53,70,66,43,51,32,48,44,53,36,63,87,46,90,59,63,62,67,29,24,46,29,36,11,24,24,23,35,27,70,41,64,22,86,69,45,81,90,64,54,66,68,41,51,31,32,34,25,53,44,39,49,53,68,65,70,44,76,34,26,68,71,58,33,35,60,57,28,83,81,45,52,24,34,21,34,72,35,49,48,93,55,97,78,45,38,61,30,60,16,31,44,32,47,49,45,69,45,46,47,82,31,52,34,75,57,62,84,92,48,55,65,70,47,46,15,46,39,38,41,46,36,16,30,43,44,48,49,42,57,74,68,62,60,26,68,86,36,28,35,35,32,28,30,78,38,57,42,20,56,43,38,47,30,50,44,41,70,40,46,22,46,33,35,38,29,30,82,64,77,91,44,52,66,56,40,47,74,52,56,37,76,41,73,34,48,71,86,40,61,80,63,46,60,84,44,48,51,56,19,46,31,33,44,28,47,47,82,57,53,93,45,35,65,57,59,59,48,24,30,24,70,63,10,37,38,34,39,64,40,61,56,90,62,52,44,37,52,42,48,37,54,60,33,18,74,29,29,26,30,42,34,33,33,53,47,52,18,55,65,47,35,42,48,44,52,52,50,25,65,76,64,69,53,76,64,47,66,41,80,40,52,44,92,43,47,62,58,52,52,50,42,54,72,68,66,61,51,75,32,37,40,25,31,33,103,127,63,100,53,51,43,50,28,38,32,28,65,48,78,69,47,73,62,40,82,41,80,42,70,62,59,82,86,51,49,49,20,35,29,26,43,34,43,30,19,21,63,51,70,68,45,51,32,49,45,54,37,63,89,44,88,60,62,62,68,30,26,47,29,35,11,24,24,23,35,29,69,42,63,22,87,70,45,81,89,64,54,69,68,41,50,31,31,34,26,54,46,40,50,53,70,67,69,44,78,34,26,69,69,59,33,34,61,57,28,81,81,44,54,24,32,20,32,69,34,49,46,94,55,98,79,45,38,62,32,59,15,30,43,33,47,48,46,72,46,45,47,82,30,52,35,74,56,63,85,92,48,55,66,71,46,49,16,46,39,39,41,46,36,16,30,43,44,47,48,42,56,73,70,61,61,28,67,87,37,29,34,35,31,28,29,77,39,57,42,20,55,43,40,46,32,49,45,40,69,40,45,22,48,33,36,38,28,31,82,64,77,88,44,52,67,57,39,48,75,52,57,36,76,42,74,34,47,70,84,39,63,80,62,46,61,84,44,48,51,56,19,46,34,34,43,28,47,48,84,58,52,90,44,34,65,58,59,61,47,24,31,24,69,64,12,37,39,33,38,63,40,61,56,90,60,51,44,39,52,43,49,37,54,61,33,20,75,30,29,27,30,41,34,34,33,52,46,53,18,54,65,46,35,42,50,43,51,52,50,26,64,77,63,69,53,77,63,46,66,41,80,38,54,46,92,44,45,61,58,53,52,50,42,52,73,67,68,60,52,76,31,36,41,26,31,32,104

Organism: Rhizopus delemar (strain RA 99-880 / ATCC MYA-4621 / FGSC 9543 / NRRL 43880) (NCBI:txid246409)